Protein 6JZY (pdb70)

Secondary structure (DSSP, 8-state):
-EEEEE--S-HHHHHHHHHSSS-TTTTS--HHHHHTPPPEEEEEEEEE-TT--EEEEEEEE----HHHHHTT-HHHHHHHHHHHHHHHHHTT-SEEEETTHHHHHHHHTTGGGG-EETTEE--GGGEE--HHHHHHHHHHHHHHHHHHTT--GGG-EEEEETTTSHHHHHHHHHIIIII--SEEEEE-S-HHHHHHHHHHHT--EE--HHHHGGG-SEEEE----SS-B---GGGS-SSEEEEE--SS-SB-S----TTEEEEETTEEEESS--B-SHHHHTT-SSTTTEEEHHHHHHHHHHHHT--S-SS-SSS---HHHHHHHHHHHHHTTEEE------/---STHHHHHHHHHHHHHHHHHHHHHHHHHHHHHH-GGGHHHHHHHHHHHHHHHHHHHHHHHHTT----HHHHHHHHHHHHHHHHHHHTTT-HHHHHIIIIIIIHHHHHHHHHHHGGGS-HHHHHHHHHHHHHHHHHHHHHHHHHHHTHHHHHHHHHHHHHHHHHHHHHHHHHTHHHHHHTT--HHHHHHHHHHHHHHHHHHHT--HHHHHHHHTTT-

Nearest PDB structures (foldseek):
  6jzu-assembly1_A  TM=1.001E+00  e=1.293E-71  Synechococcus elongatus PCC 7942 = FACHB-805
  6jzz-assembly1_A  TM=9.990E-01  e=3.673E-70  Synechococcus elongatus PCC 7942 = FACHB-805
  6jzq-assembly1_A  TM=9.504E-01  e=6.374E-61  Synechococcus elongatus PCC 7942 = FACHB-805
  6jzq-assembly4_D  TM=9.577E-01  e=8.838E-60  Synechococcus elongatus PCC 7942 = FACHB-805
  8j1c-assembly2_D  TM=7.111E-01  e=6.671E-04  Pseudomonas veronii

Structure (mmCIF, N/CA/C/O backbone):
data_6JZY
#
_entry.id   6JZY
#
_cell.length_a   65.609
_cell.length_b   71.248
_cell.length_c   135.677
_cell.angle_alpha   90.00
_cell.angle_beta   90.00
_cell.angle_gamma   90.00
#
_symmetry.space_group_name_H-M   'P 21 21 21'
#
loop_
_entity.id
_entity.type
_entity.pdbx_description
1 polymer 'Long-chain acyl-[acyl-carrier-protein] reductase'
2 polymer 'Aldehyde decarbonylase'
3 non-polymer 'NADPH DIHYDRO-NICOTINAMIDE-ADENINE-DINUCLEOTIDE PHOSPHATE'
4 non-polymer octadecanal
5 non-polymer HEXADECAN-1-OL
6 non-polymer 'FE (II) ION'
7 water water
#
loop_
_atom_site.group_PDB
_atom_site.id
_atom_site.type_symbol
_atom_site.label_atom_id
_atom_site.label_alt_id
_atom_site.label_comp_id
_atom_site.label_asym_id
_atom_site.label_entity_id
_atom_site.label_seq_id
_atom_site.pdbx_PDB_ins_code
_atom_site.Cartn_x
_atom_site.Cartn_y
_atom_site.Cartn_z
_atom_site.occupancy
_atom_site.B_iso_or_equiv
_atom_site.auth_seq_id
_atom_site.auth_comp_id
_atom_site.auth_asym_id
_atom_site.auth_atom_id
_atom_site.pdbx_PDB_model_num
ATOM 1 N N . MET A 1 1 ? -16.126 -1.719 -26.238 1.00 45.19 1 MET A N 1
ATOM 2 C CA . MET A 1 1 ? -15.235 -2.867 -26.101 1.00 46.34 1 MET A CA 1
ATOM 3 C C . MET A 1 1 ? -14.410 -2.744 -24.829 1.00 40.64 1 MET A C 1
ATOM 4 O O . MET A 1 1 ? -13.730 -1.742 -24.642 1.00 39.67 1 MET A O 1
ATOM 9 N N . PHE A 1 2 ? -14.479 -3.735 -23.934 1.00 36.83 2 PHE A N 1
ATOM 10 C CA . PHE A 1 2 ? -13.565 -3.741 -22.797 1.00 40.26 2 PHE A CA 1
ATOM 11 C C . PHE A 1 2 ? -12.391 -4.678 -23.056 1.00 35.03 2 PHE A C 1
ATOM 12 O O . PHE A 1 2 ? -12.412 -5.507 -23.959 1.00 35.59 2 PHE A O 1
ATOM 20 N N . GLY A 1 3 ? -11.354 -4.524 -22.246 1.00 38.52 3 GLY A N 1
ATOM 21 C CA . GLY A 1 3 ? -10.186 -5.369 -22.347 1.00 35.51 3 GLY A CA 1
ATOM 22 C C . GLY A 1 3 ? -9.767 -5.873 -20.974 1.00 37.47 3 GLY A C 1
ATOM 23 O O . GLY A 1 3 ? -10.030 -5.240 -19.954 1.00 36.52 3 GLY A O 1
ATOM 24 N N . LEU A 1 4 ? -9.139 -7.044 -20.975 1.00 34.89 4 LEU A N 1
ATOM 25 C CA . LEU A 1 4 ? -8.611 -7.663 -19.762 1.00 33.63 4 LEU A CA 1
ATOM 26 C C . LEU A 1 4 ? -7.145 -7.953 -20.034 1.00 32.93 4 LEU A C 1
ATOM 27 O O . LEU A 1 4 ? -6.823 -8.853 -20.812 1.00 34.48 4 LEU A O 1
ATOM 32 N N . ILE A 1 5 ? -6.259 -7.165 -19.441 1.00 34.43 5 ILE A N 1
ATOM 33 C CA . ILE A 1 5 ? -4.828 -7.378 -19.594 1.00 34.66 5 ILE A CA 1
ATOM 34 C C . ILE A 1 5 ? -4.384 -8.230 -18.424 1.00 35.18 5 ILE A C 1
ATOM 35 O O . ILE A 1 5 ? -4.440 -7.801 -17.265 1.00 33.88 5 ILE A O 1
ATOM 40 N N . GLY A 1 6 ? -3.970 -9.452 -18.715 1.00 35.57 6 GLY A N 1
ATOM 41 C CA . GLY A 1 6 ? -3.513 -10.289 -17.635 1.00 33.16 6 GLY A CA 1
ATOM 42 C C . GLY A 1 6 ? -2.133 -10.861 -17.821 1.00 37.35 6 GLY A C 1
ATOM 43 O O . GLY A 1 6 ? -1.392 -10.490 -18.750 1.00 34.33 6 GLY A O 1
ATOM 44 N N . HIS A 1 7 ? -1.804 -11.784 -16.926 1.00 33.38 7 HIS A N 1
ATOM 45 C CA . HIS A 1 7 ? -0.562 -12.535 -16.930 1.00 38.41 7 HIS A CA 1
ATOM 46 C C . HIS A 1 7 ? -0.779 -13.808 -16.123 1.00 38.21 7 HIS A C 1
ATOM 47 O O . HIS A 1 7 ? -1.755 -13.937 -15.378 1.00 37.47 7 HIS A O 1
ATOM 54 N N . LEU A 1 8 ? 0.127 -14.725 -16.277 1.00 36.66 8 LEU A N 1
ATOM 55 C CA . LEU A 1 8 ? 0.092 -15.963 -15.583 1.00 39.07 8 LEU A CA 1
ATOM 56 C C . LEU A 1 8 ? 0.940 -15.953 -14.353 1.00 38.19 8 LEU A C 1
ATOM 57 O O . LEU A 1 8 ? 1.731 -15.113 -14.192 1.00 38.34 8 LEU A O 1
ATOM 62 N N . THR A 1 9 ? 0.668 -16.859 -13.451 1.00 36.95 9 THR A N 1
ATOM 63 C CA . THR A 1 9 ? 1.399 -16.992 -12.215 1.00 42.85 9 THR A CA 1
ATOM 64 C C . THR A 1 9 ? 2.796 -17.493 -12.203 1.00 40.24 9 THR A C 1
ATOM 65 O O . THR A 1 9 ? 3.475 -17.192 -11.309 1.00 42.27 9 THR A O 1
ATOM 69 N N . SER A 1 10 ? 3.178 -18.344 -13.122 1.00 40.24 10 SER A N 1
ATOM 70 C CA . SER A 1 10 ? 4.520 -18.862 -13.161 1.00 45.18 10 SER A CA 1
ATOM 71 C C . SER A 1 10 ? 4.823 -19.411 -14.498 1.00 42.55 10 SER A C 1
ATOM 72 O O . SER A 1 10 ? 3.959 -19.620 -15.264 1.00 42.52 10 SER A O 1
ATOM 75 N N . LEU A 1 11 ? 6.069 -19.710 -14.727 1.00 40.63 11 LEU A N 1
ATOM 76 C CA . LEU A 1 11 ? 6.475 -20.313 -15.942 1.00 43.84 11 LEU A CA 1
ATOM 77 C C . LEU A 1 11 ? 5.793 -21.624 -16.118 1.00 48.14 11 LEU A C 1
ATOM 78 O O . LEU A 1 11 ? 5.401 -21.953 -17.181 1.00 47.77 11 LEU A O 1
ATOM 83 N N . GLU A 1 12 ? 5.656 -22.374 -15.058 1.00 47.69 12 GLU A N 1
ATOM 84 C CA . GLU A 1 12 ? 4.996 -23.673 -15.149 1.00 53.49 12 GLU A CA 1
ATOM 85 C C . GLU A 1 12 ? 3.557 -23.525 -15.631 1.00 47.80 12 GLU A C 1
ATOM 86 O O . GLU A 1 12 ? 3.113 -24.261 -16.521 1.00 53.70 12 GLU A O 1
ATOM 92 N N . GLN A 1 13 ? 2.811 -22.565 -15.069 1.00 43.57 13 GLN A N 1
ATOM 93 C CA . GLN A 1 13 ? 1.462 -22.326 -15.571 1.00 46.67 13 GLN A CA 1
ATOM 94 C C . GLN A 1 13 ? 1.501 -21.865 -17.022 1.00 50.43 13 GLN A C 1
ATOM 95 O O . GLN A 1 13 ? 0.673 -22.291 -17.838 1.00 49.02 13 GLN A O 1
ATOM 101 N N . ALA A 1 14 ? 2.464 -20.998 -17.364 1.00 47.93 14 ALA A N 1
ATOM 102 C CA . ALA A 1 14 ? 2.588 -20.536 -18.745 1.00 48.93 14 ALA A CA 1
ATOM 103 C C . ALA A 1 14 ? 2.760 -21.708 -19.701 1.00 54.82 14 ALA A C 1
ATOM 104 O O . ALA A 1 14 ? 2.181 -21.716 -20.784 1.00 56.80 14 ALA A O 1
ATOM 106 N N . ARG A 1 15 ? 3.525 -22.725 -19.303 1.00 60.16 15 ARG A N 1
ATOM 107 C CA . ARG A 1 15 ? 3.668 -23.912 -20.138 1.00 57.65 15 ARG A CA 1
ATOM 108 C C . ARG A 1 15 ? 2.353 -24.666 -20.271 1.00 64.51 15 ARG A C 1
ATOM 109 O O . ARG A 1 15 ? 1.952 -25.028 -21.381 1.00 74.51 15 ARG A O 1
ATOM 117 N N . ASP A 1 16 ? 1.676 -24.932 -19.153 1.00 63.61 16 ASP A N 1
ATOM 118 C CA . ASP A 1 16 ? 0.428 -25.690 -19.209 1.00 66.47 16 ASP A CA 1
ATOM 119 C C . ASP A 1 16 ? -0.608 -24.976 -20.064 1.00 66.04 16 ASP A C 1
ATOM 120 O O . ASP A 1 16 ? -1.191 -25.563 -20.981 1.00 74.43 16 ASP A O 1
ATOM 125 N N . VAL A 1 17 ? -0.853 -23.701 -19.764 1.00 64.49 17 VAL A N 1
ATOM 126 C CA . VAL A 1 17 ? -1.861 -22.944 -20.492 1.00 67.05 17 VAL A CA 1
ATOM 127 C C . VAL A 1 17 ? -1.480 -22.863 -21.958 1.00 73.76 17 VAL A C 1
ATOM 128 O O . VAL A 1 17 ? -2.320 -23.019 -22.850 1.00 79.57 17 VAL A O 1
ATOM 132 N N . SER A 1 18 ? -0.200 -22.641 -22.226 1.00 72.75 18 SER A N 1
ATOM 133 C CA . SER A 1 18 ? 0.298 -22.701 -23.588 1.00 73.34 18 SER A CA 1
ATOM 134 C C . SER A 1 18 ? 0.285 -24.126 -24.141 1.00 86.75 18 SER A C 1
ATOM 135 O O . SER A 1 18 ? 0.155 -24.307 -25.356 1.00 89.77 18 SER A O 1
ATOM 138 N N . ARG A 1 19 ? 0.417 -25.147 -23.283 1.00 82.93 19 ARG A N 1
ATOM 139 C CA . ARG A 1 19 ? 0.319 -26.527 -23.761 1.00 83.65 19 ARG A CA 1
ATOM 140 C C . ARG A 1 19 ? -1.107 -26.844 -24.197 1.00 87.76 19 ARG A C 1
ATOM 141 O O . ARG A 1 19 ? -1.327 -27.494 -25.226 1.00 86.69 19 ARG A O 1
ATOM 145 N N . ARG A 1 20 ? -2.090 -26.395 -23.420 1.00 87.76 20 ARG A N 1
ATOM 146 C CA . ARG A 1 20 ? -3.450 -26.276 -23.918 1.00 90.81 20 ARG A CA 1
ATOM 147 C C . ARG A 1 20 ? -3.503 -25.223 -25.020 1.00 94.66 20 ARG A C 1
ATOM 148 O O . ARG A 1 20 ? -2.534 -24.509 -25.284 1.00 95.71 20 ARG A O 1
ATOM 156 N N . MET A 1 21 ? -4.673 -25.109 -25.642 1.00 99.38 21 MET A N 1
ATOM 157 C CA . MET A 1 21 ? -4.890 -24.169 -26.742 1.00 101.68 21 MET A CA 1
ATOM 158 C C . MET A 1 21 ? -3.806 -24.302 -27.816 1.00 100.33 21 MET A C 1
ATOM 159 O O . MET A 1 21 ? -3.369 -23.318 -28.412 1.00 101.98 21 MET A O 1
ATOM 164 N N . GLY A 1 22 ? -3.367 -25.535 -28.060 1.00 102.29 22 GLY A N 1
ATOM 165 C CA . GLY A 1 22 ? -2.342 -25.770 -29.071 1.00 105.85 22 GLY A CA 1
ATOM 166 C C . GLY A 1 22 ? -0.988 -25.249 -28.619 1.00 104.01 22 GLY A C 1
ATOM 167 O O . GLY A 1 22 ? -0.435 -25.704 -27.612 1.00 103.99 22 GLY A O 1
ATOM 168 N N . TYR A 1 23 ? -0.433 -24.311 -29.394 1.00 106.81 23 TYR A N 1
ATOM 169 C CA . TYR A 1 23 ? 0.739 -23.506 -29.013 1.00 104.16 23 TYR A CA 1
ATOM 170 C C . TYR A 1 23 ? 1.913 -24.360 -28.519 1.00 106.03 23 TYR A C 1
ATOM 171 O O . TYR A 1 23 ? 2.476 -24.111 -27.453 1.00 103.95 23 TYR A O 1
ATOM 180 N N . ASP A 1 24 ? 2.304 -25.369 -29.303 1.00 111.14 24 ASP A N 1
ATOM 181 C CA . ASP A 1 24 ? 3.376 -26.256 -28.847 1.00 109.55 24 ASP A CA 1
ATOM 182 C C . ASP A 1 24 ? 4.713 -25.541 -28.713 1.00 111.16 24 ASP A C 1
ATOM 183 O O . ASP A 1 24 ? 5.535 -25.927 -27.872 1.00 107.51 24 ASP A O 1
ATOM 188 N N . GLU A 1 25 ? 4.953 -24.510 -29.528 1.00 113.12 25 GLU A N 1
ATOM 189 C CA . GLU A 1 25 ? 6.241 -23.835 -29.473 1.00 111.52 25 GLU A CA 1
ATOM 190 C C . GLU A 1 25 ? 6.294 -22.881 -28.277 1.00 106.32 25 GLU A C 1
ATOM 191 O O . GLU A 1 25 ? 7.346 -22.751 -27.637 1.00 105.86 25 GLU A O 1
ATOM 197 N N . TYR A 1 26 ? 5.160 -22.247 -27.918 1.00 103.08 26 TYR A N 1
ATOM 198 C CA . TYR A 1 26 ? 5.116 -21.348 -26.768 1.00 99.80 26 TYR A CA 1
ATOM 199 C C . TYR A 1 26 ? 5.214 -22.074 -25.425 1.00 97.79 26 TYR A C 1
ATOM 200 O O . TYR A 1 26 ? 5.337 -21.402 -24.399 1.00 89.38 26 TYR A O 1
ATOM 209 N N . ALA A 1 27 ? 5.171 -23.413 -25.394 1.00 97.94 27 ALA A N 1
ATOM 210 C CA . ALA A 1 27 ? 5.018 -24.158 -24.146 1.00 95.39 27 ALA A CA 1
ATOM 211 C C . ALA A 1 27 ? 6.207 -25.047 -23.811 1.00 94.64 27 ALA A C 1
ATOM 212 O O . ALA A 1 27 ? 6.108 -25.870 -22.899 1.00 90.46 27 ALA A O 1
ATOM 214 N N . ASP A 1 28 ? 7.321 -24.915 -24.526 1.00 99.47 28 ASP A N 1
ATOM 215 C CA . ASP A 1 28 ? 8.545 -25.608 -24.149 1.00 98.45 28 ASP A CA 1
ATOM 216 C C . ASP A 1 28 ? 9.676 -24.630 -23.870 1.00 94.38 28 ASP A C 1
ATOM 217 O O . ASP A 1 28 ? 10.791 -25.063 -23.558 1.00 91.58 28 ASP A O 1
ATOM 222 N N . GLN A 1 29 ? 9.401 -23.331 -23.949 1.00 90.07 29 GLN A N 1
ATOM 223 C CA . GLN A 1 29 ? 10.402 -22.282 -23.881 1.00 77.21 29 GLN A CA 1
ATOM 224 C C . GLN A 1 29 ? 10.507 -21.728 -22.468 1.00 73.66 29 GLN A C 1
ATOM 225 O O . GLN A 1 29 ? 9.544 -21.744 -21.698 1.00 66.30 29 GLN A O 1
ATOM 231 N N . GLY A 1 30 ? 11.688 -21.224 -22.143 1.00 67.69 30 GLY A N 1
ATOM 232 C CA . GLY A 1 30 ? 11.988 -20.737 -20.819 1.00 53.08 30 GLY A CA 1
ATOM 233 C C . GLY A 1 30 ? 11.681 -19.266 -20.644 1.00 53.53 30 GLY A C 1
ATOM 234 O O . GLY A 1 30 ? 10.903 -18.665 -21.389 1.00 50.32 30 GLY A O 1
ATOM 235 N N . LEU A 1 31 ? 12.323 -18.677 -19.635 1.00 56.68 31 LEU A N 1
ATOM 236 C CA . LEU A 1 31 ? 12.039 -17.291 -19.286 1.00 50.75 31 LEU A CA 1
ATOM 237 C C . LEU A 1 31 ? 12.406 -16.341 -20.419 1.00 50.64 31 LEU A C 1
ATOM 238 O O . LEU A 1 31 ? 11.717 -15.342 -20.656 1.00 45.37 31 LEU A O 1
ATOM 243 N N . GLU A 1 32 ? 13.490 -16.631 -21.132 1.00 53.74 32 GLU A N 1
ATOM 244 C CA . GLU A 1 32 ? 13.951 -15.681 -22.136 1.00 54.27 32 GLU A CA 1
ATOM 245 C C . GLU A 1 32 ? 12.979 -15.570 -23.312 1.00 49.88 32 GLU A C 1
ATOM 246 O O . GLU A 1 32 ? 12.814 -14.479 -23.867 1.00 51.23 32 GLU A O 1
ATOM 252 N N . PHE A 1 33 ? 12.282 -16.649 -23.670 1.00 44.46 33 PHE A N 1
ATOM 253 C CA . PHE A 1 33 ? 11.295 -16.535 -24.738 1.00 52.73 33 PHE A CA 1
ATOM 254 C C . PHE A 1 33 ? 10.145 -15.619 -24.337 1.00 51.85 33 PHE A C 1
ATOM 255 O O . PHE A 1 33 ? 9.715 -14.766 -25.124 1.00 42.40 33 PHE A O 1
ATOM 263 N N . TRP A 1 34 ? 9.608 -15.804 -23.128 1.00 42.62 34 TRP A N 1
ATOM 264 C CA . TRP A 1 34 ? 8.542 -14.922 -22.667 1.00 41.12 34 TRP A CA 1
ATOM 265 C C . TRP A 1 34 ? 9.036 -13.498 -22.508 1.00 39.75 34 TRP A C 1
ATOM 266 O O . TRP A 1 34 ? 8.259 -12.559 -22.686 1.00 45.13 34 TRP A O 1
ATOM 277 N N . SER A 1 35 ? 10.324 -13.308 -22.206 1.00 43.16 35 SER A N 1
ATOM 278 C CA . SER A 1 35 ? 10.839 -11.952 -22.046 1.00 39.35 35 SER A CA 1
ATOM 279 C C . SER A 1 35 ? 10.849 -11.176 -23.360 1.00 38.68 35 SER A C 1
ATOM 280 O O . SER A 1 35 ? 10.849 -9.941 -23.346 1.00 44.39 35 SER A O 1
ATOM 283 N N . SER A 1 36 ? 10.855 -11.857 -24.500 1.00 38.85 36 SER A N 1
ATOM 284 C CA . SER A 1 36 ? 10.759 -11.157 -25.776 1.00 45.98 36 SER A CA 1
ATOM 285 C C . SER A 1 36 ? 9.441 -11.426 -26.502 1.00 40.74 36 SER A C 1
ATOM 286 O O . SER A 1 36 ? 9.286 -11.025 -27.661 1.00 45.16 36 SER A O 1
ATOM 289 N N . ALA A 1 37 ? 8.473 -12.058 -25.844 1.00 40.34 37 ALA A N 1
ATOM 290 C CA . ALA A 1 37 ? 7.229 -12.376 -26.527 1.00 43.04 37 ALA A CA 1
ATOM 291 C C . ALA A 1 37 ? 6.326 -11.146 -26.637 1.00 35.40 37 ALA A C 1
ATOM 292 O O . ALA A 1 37 ? 6.287 -10.309 -25.731 1.00 40.80 37 ALA A O 1
ATOM 294 N N . PRO A 1 38 ? 5.590 -11.020 -27.737 1.00 38.51 38 PRO A N 1
ATOM 295 C CA . PRO A 1 38 ? 4.689 -9.881 -27.915 1.00 38.61 38 PRO A CA 1
ATOM 296 C C . PRO A 1 38 ? 3.352 -10.130 -27.238 1.00 39.92 38 PRO A C 1
ATOM 297 O O . PRO A 1 38 ? 2.951 -11.286 -27.035 1.00 35.69 38 PRO A O 1
ATOM 301 N N . PRO A 1 39 ? 2.616 -9.072 -26.905 1.00 40.05 39 PRO A N 1
ATOM 302 C CA . PRO A 1 39 ? 1.254 -9.252 -26.388 1.00 40.48 39 PRO A CA 1
ATOM 303 C C . PRO A 1 39 ? 0.348 -9.869 -27.441 1.00 45.23 39 PRO A C 1
ATOM 304 O O . PRO A 1 39 ? 0.542 -9.678 -28.641 1.00 40.31 39 PRO A O 1
ATOM 308 N N . GLN A 1 40 ? -0.680 -10.582 -26.990 1.00 40.03 40 GLN A N 1
ATOM 309 C CA . GLN A 1 40 ? -1.594 -11.210 -27.938 1.00 47.56 40 GLN A CA 1
ATOM 310 C C . GLN A 1 40 ? -3.015 -11.147 -27.406 1.00 44.56 40 GLN A C 1
ATOM 311 O O . GLN A 1 40 ? -3.235 -11.386 -26.217 1.00 44.20 40 GLN A O 1
ATOM 317 N N . ILE A 1 41 ? -3.969 -10.860 -28.287 1.00 40.77 41 ILE A N 1
ATOM 318 C CA . ILE A 1 41 ? -5.376 -11.111 -27.996 1.00 47.32 41 ILE A CA 1
ATOM 319 C C . ILE A 1 41 ? -5.618 -12.607 -28.154 1.00 49.98 41 ILE A C 1
ATOM 320 O O . ILE A 1 41 ? -5.510 -13.150 -29.256 1.00 45.38 41 ILE A O 1
ATOM 325 N N . VAL A 1 42 ? -5.926 -13.285 -27.051 1.00 44.03 42 VAL A N 1
ATOM 326 C CA . VAL A 1 42 ? -6.087 -14.729 -27.088 1.00 46.29 42 VAL A CA 1
ATOM 327 C C . VAL A 1 42 ? -7.505 -15.150 -26.754 1.00 54.58 42 VAL A C 1
ATOM 328 O O . VAL A 1 42 ? -7.772 -16.350 -26.648 1.00 58.07 42 VAL A O 1
ATOM 332 N N . ASP A 1 43 ? -8.429 -14.201 -26.578 1.00 49.85 43 ASP A N 1
ATOM 333 C CA . ASP A 1 43 ? -9.796 -14.611 -26.286 1.00 49.35 43 ASP A CA 1
ATOM 334 C C . ASP A 1 43 ? -10.739 -13.444 -26.507 1.00 49.00 43 ASP A C 1
ATOM 335 O O . ASP A 1 43 ? -10.431 -12.318 -26.121 1.00 45.66 43 ASP A O 1
ATOM 340 N N . GLU A 1 44 ? -11.885 -13.730 -27.125 1.00 48.87 44 GLU A N 1
ATOM 341 C CA . GLU A 1 44 ? -12.954 -12.760 -27.319 1.00 43.58 44 GLU A CA 1
ATOM 342 C C . GLU A 1 44 ? -14.103 -13.118 -26.389 1.00 47.32 44 GLU A C 1
ATOM 343 O O . GLU A 1 44 ? -14.454 -14.296 -26.259 1.00 49.24 44 GLU A O 1
ATOM 349 N N . ILE A 1 45 ? -14.687 -12.107 -25.747 1.00 42.24 45 ILE A N 1
ATOM 350 C CA . ILE A 1 45 ? -15.565 -12.309 -24.601 1.00 44.45 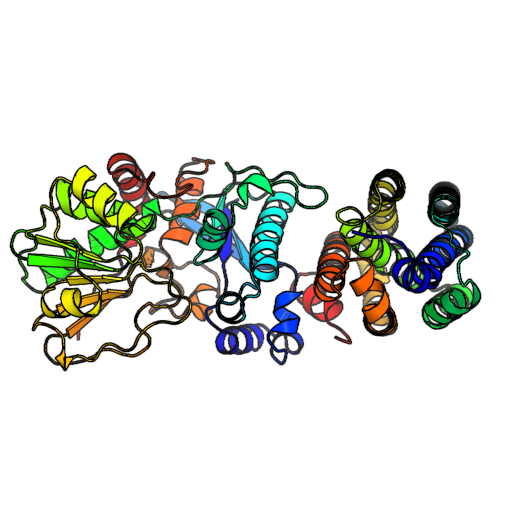45 ILE A CA 1
ATOM 351 C C . ILE A 1 45 ? -16.885 -11.598 -24.845 1.00 45.92 45 ILE A C 1
ATOM 352 O O . ILE A 1 45 ? -16.905 -10.450 -25.302 1.00 44.36 45 ILE A O 1
ATOM 357 N N . THR A 1 46 ? -17.984 -12.270 -24.504 1.00 42.37 46 THR A N 1
ATOM 358 C CA . THR A 1 46 ? -19.300 -11.649 -24.469 1.00 43.98 46 THR A CA 1
ATOM 359 C C . THR A 1 46 ? -19.895 -11.868 -23.086 1.00 43.01 46 THR A C 1
ATOM 360 O O . THR A 1 46 ? -19.819 -12.976 -22.545 1.00 49.10 46 THR A O 1
ATOM 364 N N . VAL A 1 47 ? -20.454 -10.805 -22.501 1.00 42.05 47 VAL A N 1
ATOM 365 C CA . VAL A 1 47 ? -21.044 -10.848 -21.165 1.00 45.74 47 VAL A CA 1
ATOM 366 C C . VAL A 1 47 ? -22.422 -10.210 -21.232 1.00 39.24 47 VAL A C 1
ATOM 367 O O . VAL A 1 47 ? -22.591 -9.141 -21.826 1.00 42.59 47 VAL A O 1
ATOM 371 N N . THR A 1 48 ? -23.404 -10.854 -20.615 1.00 41.47 48 THR A N 1
ATOM 372 C CA . THR A 1 48 ? -24.749 -10.305 -20.501 1.00 39.65 48 THR A CA 1
ATOM 373 C C . THR A 1 48 ? -25.001 -9.892 -19.050 1.00 40.80 48 THR A C 1
ATOM 374 O O . THR A 1 48 ? -24.876 -10.716 -18.139 1.00 47.03 48 THR A O 1
ATOM 378 N N . SER A 1 49 ? -25.328 -8.618 -18.837 1.00 39.08 49 SER A N 1
ATOM 379 C CA . SER A 1 49 ? -25.722 -8.129 -17.519 1.00 37.87 49 SER A CA 1
ATOM 380 C C . SER A 1 49 ? -27.062 -8.706 -17.079 1.00 45.02 49 SER A C 1
ATOM 381 O O . SER A 1 49 ? -27.902 -9.125 -17.891 1.00 42.40 49 SER A O 1
ATOM 384 N N . ALA A 1 50 ? -27.259 -8.697 -15.749 1.00 49.27 50 ALA A N 1
ATOM 385 C CA . ALA A 1 50 ? -28.582 -8.932 -15.185 1.00 45.80 50 ALA A CA 1
ATOM 386 C C . ALA A 1 50 ? -29.600 -7.946 -15.744 1.00 48.66 50 ALA A C 1
ATOM 387 O O . ALA A 1 50 ? -30.780 -8.285 -15.858 1.00 50.64 50 ALA A O 1
ATOM 389 N N . THR A 1 51 ? -29.164 -6.726 -16.085 1.00 46.78 51 THR A N 1
ATOM 390 C CA . THR A 1 51 ? -30.028 -5.772 -16.773 1.00 47.87 51 THR A CA 1
ATOM 391 C C . THR A 1 51 ? -30.349 -6.203 -18.199 1.00 48.42 51 THR A C 1
ATOM 392 O O . THR A 1 51 ? -31.287 -5.665 -18.789 1.00 50.60 51 THR A O 1
ATOM 396 N N . GLY A 1 52 ? -29.596 -7.148 -18.762 1.00 49.61 52 GLY A N 1
ATOM 397 C CA . GLY A 1 52 ? -29.773 -7.594 -20.131 1.00 42.68 52 GLY A CA 1
ATOM 398 C C . GLY A 1 52 ? -28.875 -6.906 -21.142 1.00 43.05 52 GLY A C 1
ATOM 399 O O . GLY A 1 52 ? -28.881 -7.297 -22.314 1.00 45.85 52 GLY A O 1
ATOM 400 N N . LYS A 1 53 ? -28.108 -5.898 -20.730 1.00 46.05 53 LYS A N 1
ATOM 401 C CA . LYS A 1 53 ? -27.131 -5.295 -21.627 1.00 47.28 53 LYS A CA 1
ATOM 402 C C . LYS A 1 53 ? -26.033 -6.300 -21.963 1.00 50.52 53 LYS A C 1
ATOM 403 O O . LYS A 1 53 ? -25.515 -6.998 -21.086 1.00 48.45 53 LYS A O 1
ATOM 409 N N . VAL A 1 54 ? -25.721 -6.403 -23.253 1.00 51.25 54 VAL A N 1
ATOM 410 C CA . VAL A 1 54 ? -24.680 -7.284 -23.776 1.00 49.66 54 VAL A CA 1
ATOM 411 C C . VAL A 1 54 ? -23.450 -6.443 -24.092 1.00 52.84 54 VAL A C 1
ATOM 412 O O . VAL A 1 54 ? -23.538 -5.485 -24.871 1.00 47.81 54 VAL A O 1
ATOM 416 N N . ILE A 1 55 ? -22.297 -6.800 -23.501 1.00 48.97 55 ILE A N 1
ATOM 417 C CA . ILE A 1 55 ? -21.028 -6.141 -23.814 1.00 42.55 55 ILE A CA 1
ATOM 418 C C . ILE A 1 55 ? -20.049 -7.164 -24.377 1.00 41.89 55 ILE A C 1
ATOM 419 O O . ILE A 1 55 ? -20.260 -8.375 -24.304 1.00 41.84 55 ILE A O 1
ATOM 424 N N . HIS A 1 56 ? -18.962 -6.653 -24.952 1.00 38.97 56 HIS A N 1
ATOM 425 C CA . HIS A 1 56 ? -17.970 -7.471 -25.625 1.00 39.68 56 HIS A CA 1
ATOM 426 C C . HIS A 1 56 ? -16.584 -7.048 -25.177 1.00 39.24 56 HIS A C 1
ATOM 427 O O . HIS A 1 56 ? -16.348 -5.881 -24.877 1.00 40.61 56 HIS A O 1
ATOM 434 N N . GLY A 1 57 ? -15.661 -8.002 -25.147 1.00 40.91 57 GLY A N 1
ATOM 435 C CA . GLY A 1 57 ? -14.350 -7.692 -24.601 1.00 39.20 57 GLY A CA 1
ATOM 436 C C . GLY A 1 57 ? -13.324 -8.650 -25.153 1.00 42.96 57 GLY A C 1
ATOM 437 O O . GLY A 1 57 ? -13.654 -9.602 -25.861 1.00 41.05 57 GLY A O 1
ATOM 438 N N . ARG A 1 58 ? -12.065 -8.394 -24.792 1.00 42.89 58 ARG A N 1
ATOM 439 C CA . ARG A 1 58 ? -10.922 -9.141 -25.308 1.00 37.26 58 ARG A CA 1
ATOM 440 C C . ARG A 1 58 ? -9.922 -9.380 -24.187 1.00 39.96 58 ARG A C 1
ATOM 441 O O . ARG A 1 58 ? -9.604 -8.451 -23.436 1.00 36.36 58 ARG A O 1
ATOM 449 N N . TYR A 1 59 ? -9.412 -10.608 -24.077 1.00 35.94 59 TYR A N 1
ATOM 450 C CA . TYR A 1 59 ? -8.347 -10.889 -23.122 1.00 38.53 59 TYR A CA 1
ATOM 451 C C . TYR A 1 59 ? -7.003 -10.746 -23.826 1.00 37.43 59 TYR A C 1
ATOM 452 O O . TYR A 1 59 ? -6.781 -11.373 -24.862 1.00 38.30 59 TYR A O 1
ATOM 461 N N . ILE A 1 60 ? -6.095 -9.973 -23.227 1.00 37.62 60 ILE A N 1
ATOM 462 C CA . ILE A 1 60 ? -4.759 -9.729 -23.762 1.00 36.07 60 ILE A CA 1
ATOM 463 C C . ILE A 1 60 ? -3.737 -10.362 -22.829 1.00 36.99 60 ILE A C 1
ATOM 464 O O . ILE A 1 60 ? -3.658 -10.001 -21.646 1.00 36.09 60 ILE A O 1
ATOM 469 N N . GLU A 1 61 ? -2.951 -11.295 -23.359 1.00 37.16 61 GLU A N 1
ATOM 470 C CA . GLU A 1 61 ? -1.855 -11.896 -22.601 1.00 35.73 61 GLU A CA 1
ATOM 471 C C . GLU A 1 61 ? -0.647 -10.970 -22.714 1.00 36.39 61 GLU A C 1
ATOM 472 O O . GLU A 1 61 ? -0.133 -10.739 -23.814 1.00 39.25 61 GLU A O 1
ATOM 478 N N . SER A 1 62 ? -0.252 -10.375 -21.596 1.00 39.30 62 SER A N 1
ATOM 479 C CA . SER A 1 62 ? 0.902 -9.493 -21.540 1.00 35.32 62 SER A CA 1
ATOM 480 C C . SER A 1 62 ? 2.230 -10.237 -21.572 1.00 35.64 62 SER A C 1
ATOM 481 O O . SER A 1 62 ? 3.250 -9.630 -21.910 1.00 39.80 62 SER A O 1
ATOM 484 N N . CYS A 1 63 ? 2.246 -11.513 -21.187 1.00 36.06 63 CYS A N 1
ATOM 485 C CA . CYS A 1 63 ? 3.448 -12.342 -21.107 1.00 37.94 63 CYS A CA 1
ATOM 486 C C . CYS A 1 63 ? 4.377 -11.929 -19.977 1.00 36.65 63 CYS A C 1
ATOM 487 O O . CYS A 1 63 ? 5.537 -12.346 -19.947 1.00 39.55 63 CYS A O 1
ATOM 490 N N . PHE A 1 64 ? 3.908 -11.107 -19.046 1.00 35.28 64 PHE A N 1
ATOM 491 C CA . PHE A 1 64 ? 4.664 -10.902 -17.825 1.00 39.45 64 PHE A CA 1
ATOM 492 C C . PHE A 1 64 ? 4.621 -12.164 -16.977 1.00 38.96 64 PHE A C 1
ATOM 493 O O . PHE A 1 64 ? 3.597 -12.849 -16.911 1.00 37.23 64 PHE A O 1
ATOM 501 N N . LEU A 1 65 ? 5.743 -12.484 -16.337 1.00 36.23 65 LEU A N 1
ATOM 502 C CA . LEU A 1 65 ? 5.790 -13.605 -15.403 1.00 35.06 65 LEU A CA 1
ATOM 503 C C . LEU A 1 65 ? 6.417 -13.104 -14.102 1.00 37.66 65 LEU A C 1
ATOM 504 O O . LEU A 1 65 ? 7.404 -12.354 -14.149 1.00 38.05 65 LEU A O 1
ATOM 509 N N . PRO A 1 66 ? 5.846 -13.444 -12.945 1.00 38.06 66 PRO A N 1
ATOM 510 C CA . PRO A 1 66 ? 6.441 -12.980 -11.676 1.00 35.81 66 PRO A CA 1
ATOM 511 C C . PRO A 1 66 ? 7.937 -13.244 -11.564 1.00 41.37 66 PRO A C 1
ATOM 512 O O . PRO A 1 66 ? 8.643 -12.450 -10.927 1.00 43.00 66 PRO A O 1
ATOM 516 N N . GLU A 1 67 ? 8.431 -14.339 -12.145 1.00 38.54 67 GLU A N 1
ATOM 517 C CA . GLU A 1 67 ? 9.864 -14.644 -12.133 1.00 52.32 67 GLU A CA 1
ATOM 518 C C . GLU A 1 67 ? 10.723 -13.529 -12.732 1.00 50.61 67 GLU A C 1
ATOM 519 O O . GLU A 1 67 ? 11.908 -13.431 -12.393 1.00 41.33 67 GLU A O 1
ATOM 525 N N . MET A 1 68 ? 10.179 -12.730 -13.661 1.00 39.55 68 MET A N 1
ATOM 526 C CA . MET A 1 68 ? 10.914 -11.563 -14.142 1.00 40.69 68 MET A CA 1
ATOM 527 C C . MET A 1 68 ? 11.335 -10.633 -12.997 1.00 47.68 68 MET A C 1
ATOM 528 O O . MET A 1 68 ? 12.462 -10.122 -12.990 1.00 44.38 68 MET A O 1
ATOM 533 N N . LEU A 1 69 ? 10.464 -10.407 -12.010 1.00 42.10 69 LEU A N 1
ATOM 534 C CA . LEU A 1 69 ? 10.833 -9.484 -10.931 1.00 46.92 69 LEU A CA 1
ATOM 535 C C . LEU A 1 69 ? 11.958 -10.058 -10.083 1.00 46.06 69 LEU A C 1
ATOM 536 O O . LEU A 1 69 ? 12.972 -9.391 -9.855 1.00 47.11 69 LEU A O 1
ATOM 541 N N . ALA A 1 70 ? 11.807 -11.310 -9.640 1.00 44.30 70 ALA A N 1
ATOM 542 C CA . ALA A 1 70 ? 12.865 -11.959 -8.869 1.00 49.56 70 ALA A CA 1
ATOM 543 C C . ALA A 1 70 ? 14.151 -12.087 -9.681 1.00 51.86 70 ALA A C 1
ATOM 544 O O . ALA A 1 70 ? 15.251 -11.933 -9.137 1.00 50.03 70 ALA A O 1
ATOM 546 N N . ALA A 1 71 ? 14.041 -12.368 -10.982 1.00 45.38 71 ALA A N 1
ATOM 547 C CA . ALA A 1 71 ? 15.271 -12.334 -11.769 1.00 42.60 71 ALA A CA 1
ATOM 548 C C . ALA A 1 71 ? 15.753 -10.873 -12.098 1.00 48.04 71 ALA A C 1
ATOM 549 O O . ALA A 1 71 ? 16.635 -10.717 -12.965 1.00 55.62 71 ALA A O 1
ATOM 551 N N . ARG A 1 72 ? 15.188 -9.841 -11.469 1.00 46.13 72 ARG A N 1
ATOM 552 C CA . ARG A 1 72 ? 15.602 -8.448 -11.652 1.00 46.32 7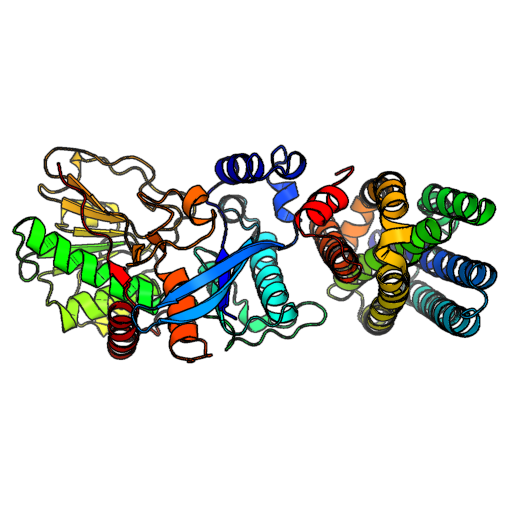2 ARG A CA 1
ATOM 553 C C . ARG A 1 72 ? 15.487 -7.990 -13.101 1.00 51.31 72 ARG A C 1
ATOM 554 O O . ARG A 1 72 ? 16.207 -7.087 -13.537 1.00 53.87 72 ARG A O 1
ATOM 562 N N . ARG A 1 73 ? 14.589 -8.599 -13.870 1.00 50.27 73 ARG A N 1
ATOM 563 C CA . ARG A 1 73 ? 14.362 -8.197 -15.258 1.00 41.61 73 ARG A CA 1
ATOM 564 C C . ARG A 1 73 ? 13.334 -7.070 -15.281 1.00 43.21 73 ARG A C 1
ATOM 565 O O . ARG A 1 73 ? 12.227 -7.186 -15.819 1.00 41.52 73 ARG A O 1
ATOM 573 N N . PHE A 1 74 ? 13.729 -5.953 -14.667 1.00 41.10 74 PHE A N 1
ATOM 574 C CA . PHE A 1 74 ? 12.790 -4.860 -14.465 1.00 46.63 74 PHE A CA 1
ATOM 575 C C . PHE A 1 74 ? 12.418 -4.188 -15.774 1.00 43.90 74 PHE A C 1
ATOM 576 O O . PHE A 1 74 ? 11.265 -3.781 -15.954 1.00 45.23 74 PHE A O 1
ATOM 584 N N . LYS A 1 75 ? 13.371 -4.048 -16.699 1.00 46.50 75 LYS A N 1
ATOM 585 C CA . LYS A 1 75 ? 13.028 -3.434 -17.976 1.00 43.04 75 LYS A CA 1
ATOM 586 C C . LYS A 1 75 ? 12.191 -4.373 -18.832 1.00 37.55 75 LYS A C 1
ATOM 587 O O . LYS A 1 75 ? 11.297 -3.917 -19.547 1.00 40.96 75 LYS A O 1
ATOM 593 N N . THR A 1 76 ? 12.438 -5.680 -18.740 1.00 38.49 76 THR A N 1
ATOM 594 C CA . THR A 1 76 ? 11.563 -6.644 -19.389 1.00 37.50 76 THR A CA 1
ATOM 595 C C . THR A 1 76 ? 10.137 -6.505 -18.891 1.00 39.19 76 THR A C 1
ATOM 596 O O . THR A 1 76 ? 9.190 -6.462 -19.688 1.00 38.19 76 THR A O 1
ATOM 600 N N . ALA A 1 77 ? 9.966 -6.449 -17.565 1.00 41.32 77 ALA A N 1
ATOM 601 C CA . ALA A 1 77 ? 8.628 -6.372 -16.997 1.00 37.72 77 ALA A CA 1
ATOM 602 C C . ALA A 1 77 ? 7.949 -5.080 -17.409 1.00 36.98 77 ALA A C 1
ATOM 603 O O . ALA A 1 77 ? 6.749 -5.068 -17.713 1.00 37.81 77 ALA A O 1
ATOM 605 N N . THR A 1 78 ? 8.713 -3.990 -17.443 1.00 36.42 78 THR A N 1
ATOM 606 C CA . THR A 1 78 ? 8.194 -2.706 -17.907 1.00 40.91 78 THR A CA 1
ATOM 607 C C . THR A 1 78 ? 7.699 -2.789 -19.350 1.00 37.86 78 THR A C 1
ATOM 608 O O . THR A 1 78 ? 6.621 -2.269 -19.677 1.00 41.75 78 THR A O 1
ATOM 612 N N . ARG A 1 79 ? 8.446 -3.472 -20.219 1.00 37.46 79 ARG A N 1
ATOM 613 C CA . ARG A 1 79 ? 8.026 -3.582 -21.618 1.00 38.59 79 ARG A CA 1
ATOM 614 C C . ARG A 1 79 ? 6.765 -4.436 -21.759 1.00 38.74 79 ARG A C 1
ATOM 615 O O . ARG A 1 79 ? 5.899 -4.150 -22.598 1.00 36.68 79 ARG A O 1
ATOM 623 N N . LYS A 1 80 ? 6.648 -5.506 -20.967 1.00 36.80 80 LYS A N 1
ATOM 624 C CA . LYS A 1 80 ? 5.460 -6.353 -21.069 1.00 34.52 80 LYS A CA 1
ATOM 625 C C . LYS A 1 80 ? 4.201 -5.521 -20.871 1.00 30.87 80 LYS A C 1
ATOM 626 O O . LYS A 1 80 ? 3.230 -5.650 -21.620 1.00 34.39 80 LYS A O 1
ATOM 632 N N . VAL A 1 81 ? 4.228 -4.612 -19.900 1.00 36.32 81 VAL A N 1
ATOM 633 C CA . VAL A 1 81 ? 3.046 -3.818 -19.577 1.00 36.83 81 VAL A CA 1
ATOM 634 C C . VAL A 1 81 ? 2.794 -2.756 -20.648 1.00 37.68 81 VAL A C 1
ATOM 635 O O . VAL A 1 81 ? 1.677 -2.634 -21.162 1.00 37.11 81 VAL A O 1
ATOM 639 N N . LEU A 1 82 ? 3.825 -1.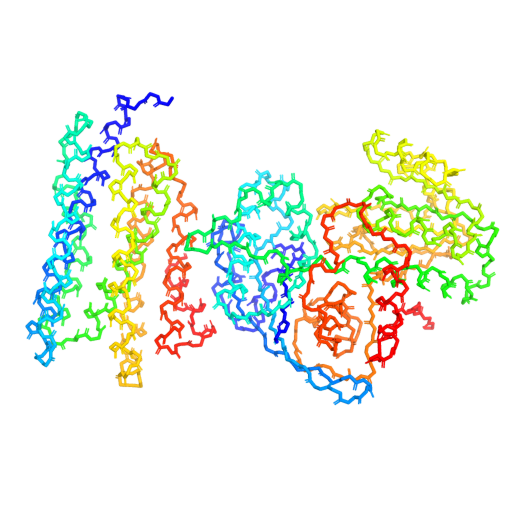978 -21.008 1.00 34.75 82 LEU A N 1
ATOM 640 C CA . LEU A 1 82 ? 3.656 -0.962 -22.053 1.00 40.06 82 LEU A CA 1
ATOM 641 C C . LEU A 1 82 ? 3.223 -1.588 -23.380 1.00 33.43 82 LEU A C 1
ATOM 642 O O . LEU A 1 82 ? 2.325 -1.076 -24.063 1.00 38.30 82 LEU A O 1
ATOM 647 N N . ASN A 1 83 ? 3.833 -2.711 -23.753 1.00 37.63 83 ASN A N 1
ATOM 648 C CA . ASN A 1 83 ? 3.460 -3.353 -25.014 1.00 37.88 83 ASN A CA 1
ATOM 649 C C . ASN A 1 83 ? 2.009 -3.807 -24.978 1.00 40.96 83 ASN A C 1
ATOM 650 O O . ASN A 1 83 ? 1.273 -3.644 -25.958 1.00 40.88 83 ASN A O 1
ATOM 655 N N . ALA A 1 84 ? 1.582 -4.374 -23.843 1.00 40.46 84 ALA A N 1
ATOM 656 C CA . ALA A 1 84 ? 0.198 -4.810 -23.701 1.00 37.69 84 ALA A CA 1
ATOM 657 C C . ALA A 1 84 ? -0.770 -3.642 -23.778 1.00 36.11 84 ALA A C 1
ATOM 658 O O . ALA A 1 84 ? -1.817 -3.746 -24.423 1.00 35.38 84 ALA A O 1
ATOM 660 N N . MET A 1 85 ? -0.466 -2.533 -23.095 1.00 34.01 85 MET A N 1
ATOM 661 C CA . MET A 1 85 ? -1.363 -1.379 -23.147 1.00 35.20 85 MET A CA 1
ATOM 662 C C . MET A 1 85 ? -1.389 -0.761 -24.542 1.00 35.95 85 MET A C 1
ATOM 663 O O . MET A 1 85 ? -2.456 -0.388 -25.048 1.00 38.49 85 MET A O 1
ATOM 668 N N . SER A 1 86 ? -0.224 -0.637 -25.176 1.00 38.72 86 SER A N 1
ATOM 669 C CA . SER A 1 86 ? -0.202 -0.194 -26.569 1.00 36.02 86 SER A CA 1
ATOM 670 C C . SER A 1 86 ? -1.062 -1.096 -27.439 1.00 42.00 86 SER A C 1
ATOM 671 O O . SER A 1 86 ? -1.822 -0.618 -28.293 1.00 42.65 86 SER A O 1
ATOM 674 N N . HIS A 1 87 ? -0.981 -2.409 -27.206 1.00 42.40 87 HIS A N 1
ATOM 675 C CA . HIS A 1 87 ? -1.741 -3.370 -28.000 1.00 37.18 87 HIS A CA 1
ATOM 676 C C . HIS A 1 87 ? -3.237 -3.179 -27.808 1.00 41.01 87 HIS A C 1
ATOM 677 O O . HIS A 1 87 ? -4.009 -3.261 -28.768 1.00 40.43 87 HIS A O 1
ATOM 684 N N . ALA A 1 88 ? -3.676 -2.939 -26.567 1.00 35.98 88 ALA A N 1
ATOM 685 C CA . ALA A 1 88 ? -5.099 -2.702 -26.350 1.00 36.89 88 ALA A CA 1
ATOM 686 C C . ALA A 1 88 ? -5.558 -1.467 -27.105 1.00 36.92 88 ALA A C 1
ATOM 687 O O . ALA A 1 88 ? -6.632 -1.455 -27.719 1.00 37.65 88 ALA A O 1
ATOM 689 N N . GLN A 1 89 ? -4.757 -0.413 -27.051 1.00 37.23 89 GLN A N 1
ATOM 690 C CA . GLN A 1 89 ? -5.125 0.830 -27.702 1.00 45.55 89 GLN A CA 1
ATOM 691 C C . GLN A 1 89 ? -5.169 0.664 -29.219 1.00 43.39 89 GLN A C 1
ATOM 692 O O . GLN A 1 89 ? -6.128 1.098 -29.861 1.00 45.24 89 GLN A O 1
ATOM 698 N N . LYS A 1 90 ? -4.168 -0.005 -29.804 1.00 48.87 90 LYS A N 1
ATOM 699 C CA . LYS A 1 90 ? -4.152 -0.187 -31.258 1.00 45.27 90 LYS A CA 1
ATOM 700 C C . LYS A 1 90 ? -5.370 -0.963 -31.733 1.00 48.92 90 LYS A C 1
ATOM 701 O O . LYS A 1 90 ? -5.779 -0.834 -32.893 1.00 40.29 90 LYS A O 1
ATOM 707 N N . HIS A 1 91 ? -5.952 -1.795 -30.866 1.00 43.06 91 HIS A N 1
ATOM 708 C CA . HIS A 1 91 ? -7.126 -2.550 -31.263 1.00 41.90 91 HIS A CA 1
ATOM 709 C C . HIS A 1 91 ? -8.407 -1.848 -30.881 1.00 39.75 91 HIS A C 1
ATOM 710 O O . HIS A 1 91 ? -9.480 -2.446 -30.971 1.00 46.01 91 HIS A O 1
ATOM 717 N N . GLY A 1 92 ? -8.317 -0.582 -30.484 1.00 42.77 92 GLY A N 1
ATOM 718 C CA . GLY A 1 92 ? -9.508 0.215 -30.248 1.00 43.99 92 GLY A CA 1
ATOM 719 C C . GLY A 1 92 ? -10.302 -0.184 -29.018 1.00 43.61 92 GLY A C 1
ATOM 720 O O . GLY A 1 92 ? -11.515 0.032 -28.980 1.00 44.11 92 GLY A O 1
ATOM 721 N N . ILE A 1 93 ? -9.660 -0.768 -28.016 1.00 40.51 93 ILE A N 1
ATOM 722 C CA . ILE A 1 93 ? -10.381 -1.151 -26.801 1.00 42.86 93 ILE A CA 1
ATOM 723 C C . ILE A 1 93 ? -10.621 0.093 -25.959 1.00 36.92 93 ILE A C 1
ATOM 724 O O . ILE A 1 93 ? -9.701 0.880 -25.718 1.00 40.86 93 ILE A O 1
ATOM 729 N N . ASP A 1 94 ? -11.858 0.267 -25.495 1.00 37.45 94 ASP A N 1
ATOM 730 C CA . ASP A 1 94 ? -12.228 1.491 -24.792 1.00 40.47 94 ASP A CA 1
ATOM 731 C C . ASP A 1 94 ? -11.762 1.493 -23.342 1.00 42.16 94 ASP A C 1
ATOM 732 O O . ASP A 1 94 ? -11.329 2.531 -22.828 1.00 43.39 94 ASP A O 1
ATOM 737 N N . ILE A 1 95 ? -11.859 0.361 -22.647 1.00 39.90 95 ILE A N 1
ATOM 738 C CA . ILE A 1 95 ? -11.521 0.335 -21.229 1.00 36.85 95 ILE A CA 1
ATOM 739 C C . ILE A 1 95 ? -10.942 -1.032 -20.897 1.00 40.93 95 ILE A C 1
ATOM 740 O O . ILE A 1 95 ? -11.583 -2.062 -21.129 1.00 41.88 95 ILE A O 1
ATOM 745 N N . SER A 1 96 ? -9.699 -1.044 -20.417 1.00 39.87 96 SER A N 1
ATOM 746 C CA . SER A 1 96 ? -8.968 -2.280 -20.165 1.00 38.87 96 SER A CA 1
ATOM 747 C C . SER A 1 96 ? -8.487 -2.331 -18.725 1.00 40.00 96 SER A C 1
ATOM 748 O O . SER A 1 96 ? -7.944 -1.344 -18.217 1.00 37.96 96 SER A O 1
ATOM 751 N N . ALA A 1 97 ? -8.666 -3.488 -18.068 1.00 39.45 97 ALA A N 1
ATOM 752 C CA . ALA A 1 97 ? -8.179 -3.684 -16.700 1.00 36.40 97 ALA A CA 1
ATOM 753 C C . ALA A 1 97 ? -6.724 -4.129 -16.731 1.00 33.98 97 ALA A C 1
ATOM 754 O O . ALA A 1 97 ? -6.362 -5.027 -17.500 1.00 33.96 97 ALA A O 1
ATOM 756 N N . LEU A 1 98 ? -5.898 -3.516 -15.885 1.00 32.11 98 LEU A N 1
ATOM 757 C CA . LEU A 1 98 ? -4.496 -3.901 -15.762 1.00 34.23 98 LEU A CA 1
ATOM 758 C C . LEU A 1 98 ? -4.431 -4.934 -14.644 1.00 39.57 98 LEU A C 1
ATOM 759 O O . LEU A 1 98 ? -4.296 -4.599 -13.472 1.00 36.96 98 LEU A O 1
ATOM 764 N N . GLY A 1 99 ? -4.532 -6.209 -15.022 1.00 35.33 99 GLY A N 1
ATOM 765 C CA . GLY A 1 99 ? -4.686 -7.261 -14.051 1.00 34.65 99 GLY A CA 1
ATOM 766 C C . GLY A 1 99 ? -3.397 -7.583 -13.320 1.00 40.48 99 GLY A C 1
ATOM 767 O O . GLY A 1 99 ? -2.298 -7.469 -13.864 1.00 37.77 99 GLY A O 1
ATOM 768 N N . GLY A 1 100 ? -3.555 -7.963 -12.053 1.00 36.56 100 GLY A N 1
ATOM 769 C CA . GLY A 1 100 ? -2.455 -8.488 -11.268 1.00 34.07 100 GLY A CA 1
ATOM 770 C C . GLY A 1 100 ? -1.304 -7.511 -11.222 1.00 38.26 100 GLY A C 1
ATOM 771 O O . GLY A 1 100 ? -1.478 -6.304 -11.024 1.00 36.71 100 GLY A O 1
ATOM 772 N N . PHE A 1 101 ? -0.106 -8.030 -11.448 1.00 37.64 101 PHE A N 1
ATOM 773 C CA . PHE A 1 101 ? 1.068 -7.184 -11.357 1.00 33.87 101 PHE A CA 1
ATOM 774 C C . PHE A 1 101 ? 1.182 -6.157 -12.481 1.00 33.20 101 PHE A C 1
ATOM 775 O O . PHE A 1 101 ? 2.042 -5.285 -12.375 1.00 37.97 101 PHE A O 1
ATOM 783 N N . THR A 1 102 ? 0.377 -6.212 -13.553 1.00 36.54 102 THR A N 1
ATOM 784 C CA . THR A 1 102 ? 0.589 -5.210 -14.608 1.00 38.61 102 THR A CA 1
ATOM 785 C C . THR A 1 102 ? 0.338 -3.800 -14.072 1.00 37.01 102 THR A C 1
ATOM 786 O O . THR A 1 102 ? 1.064 -2.863 -14.414 1.00 36.67 102 THR A O 1
ATOM 790 N N . SER A 1 103 ? -0.623 -3.632 -13.162 1.00 39.55 103 SER A N 1
ATOM 791 C CA . SER A 1 103 ? -0.816 -2.294 -12.598 1.00 34.03 103 SER A CA 1
ATOM 792 C C . SER A 1 103 ? 0.245 -1.965 -11.557 1.00 35.94 103 SER A C 1
ATOM 793 O O . SER A 1 103 ? 0.617 -0.797 -11.396 1.00 41.78 103 SER A O 1
ATOM 796 N N . ILE A 1 104 ? 0.736 -2.970 -10.835 1.00 32.89 104 ILE A N 1
ATOM 797 C CA . ILE A 1 104 ? 1.800 -2.750 -9.856 1.00 34.22 104 ILE A CA 1
ATOM 798 C C . ILE A 1 104 ? 3.080 -2.309 -10.554 1.00 41.95 104 ILE A C 1
ATOM 799 O O . ILE A 1 104 ? 3.762 -1.377 -10.112 1.00 37.31 104 ILE A O 1
ATOM 804 N N . ILE A 1 105 ? 3.443 -2.992 -11.644 1.00 40.13 105 ILE A N 1
ATOM 805 C CA . ILE A 1 105 ? 4.587 -2.553 -12.436 1.00 36.93 105 ILE A CA 1
ATOM 806 C C . ILE A 1 105 ? 4.366 -1.132 -12.925 1.00 40.59 105 ILE A C 1
ATOM 807 O O . ILE A 1 105 ? 5.268 -0.290 -12.852 1.00 40.83 105 ILE A O 1
ATOM 812 N N . PHE A 1 106 ? 3.159 -0.841 -13.425 1.00 39.24 106 PHE A N 1
ATOM 813 C CA . PHE A 1 106 ? 2.878 0.496 -13.940 1.00 43.14 106 PHE A CA 1
ATOM 814 C C . PHE A 1 106 ? 3.205 1.573 -12.907 1.00 43.98 106 PHE A C 1
ATOM 815 O O . PHE A 1 106 ? 3.866 2.569 -13.222 1.00 43.29 106 PHE A O 1
ATOM 823 N N . GLU A 1 107 ? 2.757 1.389 -11.673 1.00 46.42 107 GLU A N 1
ATOM 824 C CA . GLU A 1 107 ? 3.019 2.377 -10.632 1.00 43.61 107 GLU A CA 1
ATOM 825 C C . GLU A 1 107 ? 4.475 2.347 -10.182 1.00 45.14 107 GLU A C 1
ATOM 826 O O . GLU A 1 107 ? 5.125 3.391 -10.090 1.00 50.63 107 GLU A O 1
ATOM 832 N N . ASN A 1 108 ? 5.016 1.162 -9.929 1.00 40.52 108 ASN A N 1
ATOM 833 C CA . ASN A 1 108 ? 6.298 1.084 -9.235 1.00 48.96 108 ASN A CA 1
ATOM 834 C C . ASN A 1 108 ? 7.446 1.547 -10.108 1.00 52.52 108 ASN A C 1
ATOM 835 O O . ASN A 1 108 ? 8.496 1.940 -9.584 1.00 48.53 108 ASN A O 1
ATOM 840 N N . PHE A 1 109 ? 7.298 1.450 -11.431 1.00 43.80 109 PHE A N 1
ATOM 841 C CA . PHE A 1 109 ? 8.346 1.871 -12.346 1.00 45.56 109 PHE A CA 1
ATOM 842 C C . PHE A 1 109 ? 7.959 3.123 -13.118 1.00 46.60 109 PHE A C 1
ATOM 843 O O . PHE A 1 109 ? 8.485 3.369 -14.204 1.00 51.80 109 PHE A O 1
ATOM 851 N N . ASP A 1 110 ? 7.055 3.927 -12.560 1.00 47.35 110 ASP A N 1
ATOM 852 C CA . ASP A 1 110 ? 6.626 5.198 -13.162 1.00 50.60 110 ASP A CA 1
ATOM 853 C C . ASP A 1 110 ? 6.406 5.058 -14.670 1.00 59.72 110 ASP A C 1
ATOM 854 O O . ASP A 1 110 ? 6.977 5.786 -15.491 1.00 61.98 110 ASP A O 1
ATOM 859 N N . LEU A 1 111 ? 5.564 4.094 -15.052 1.00 49.44 111 LEU A N 1
ATOM 860 C CA . LEU A 1 111 ? 5.335 3.909 -16.482 1.00 49.63 111 LEU A CA 1
ATOM 861 C C . LEU A 1 111 ? 4.562 5.068 -17.102 1.00 46.75 111 LEU A C 1
ATOM 862 O O . LEU A 1 111 ? 4.544 5.194 -18.330 1.00 54.79 111 LEU A O 1
ATOM 867 N N . ALA A 1 112 ? 3.938 5.916 -16.284 1.00 51.93 112 ALA A N 1
ATOM 868 C CA . ALA A 1 112 ? 3.222 7.080 -16.794 1.00 50.20 112 ALA A CA 1
ATOM 869 C C . ALA A 1 112 ? 4.132 7.999 -17.600 1.00 58.85 112 ALA A C 1
ATOM 870 O O . ALA A 1 112 ? 3.679 8.624 -18.566 1.00 56.90 112 ALA A O 1
ATOM 872 N N . SER A 1 113 ? 5.410 8.089 -17.231 1.00 55.84 113 SER A N 1
ATOM 873 C CA . SER A 1 113 ? 6.364 8.896 -17.977 1.00 52.22 113 SER A CA 1
ATOM 874 C C . SER A 1 113 ? 6.868 8.203 -19.236 1.00 64.72 113 SER A C 1
ATOM 875 O O . SER A 1 113 ? 7.654 8.796 -19.983 1.00 62.28 113 SER A O 1
ATOM 878 N N . LEU A 1 114 ? 6.447 6.967 -19.489 1.00 59.20 114 LEU A N 1
ATOM 879 C CA . LEU A 1 114 ? 6.825 6.237 -20.690 1.00 52.72 114 LEU A CA 1
ATOM 880 C C . LEU A 1 114 ? 5.629 5.998 -21.601 1.00 50.49 114 LEU A C 1
ATOM 881 O O . LEU A 1 114 ? 5.585 4.995 -22.320 1.00 51.15 114 LEU A O 1
ATOM 886 N N . ARG A 1 115 ? 4.651 6.907 -21.582 1.00 49.32 115 ARG A N 1
ATOM 887 C CA . ARG A 1 115 ? 3.446 6.706 -22.379 1.00 51.04 115 ARG A CA 1
ATOM 888 C C . ARG A 1 115 ? 3.714 6.704 -23.875 1.00 54.04 115 ARG A C 1
ATOM 889 O O . ARG A 1 115 ? 2.796 6.392 -24.637 1.00 49.76 115 ARG A O 1
ATOM 897 N N . GLN A 1 116 ? 4.926 7.057 -24.306 1.00 56.89 116 GLN A N 1
ATOM 898 C CA . GLN A 1 116 ? 5.287 7.069 -25.721 1.00 55.11 116 GLN A CA 1
ATOM 899 C C . GLN A 1 116 ? 5.834 5.694 -26.076 1.00 49.81 116 GLN A C 1
ATOM 900 O O . GLN A 1 116 ? 6.984 5.374 -25.777 1.00 54.34 116 GLN A O 1
ATOM 906 N N . VAL A 1 117 ? 5.003 4.876 -26.699 1.00 49.81 117 VAL A N 1
ATOM 907 C CA . VAL A 1 117 ? 5.316 3.476 -26.964 1.00 53.80 117 VAL A CA 1
ATOM 908 C C . VAL A 1 117 ? 5.272 3.303 -28.477 1.00 51.19 117 VAL A C 1
ATOM 909 O O . VAL A 1 117 ? 4.202 3.122 -29.064 1.00 53.70 117 VAL A O 1
ATOM 913 N N . ARG A 1 118 ? 6.443 3.368 -29.119 1.00 57.16 118 ARG A N 1
ATOM 914 C CA . ARG A 1 118 ? 6.578 3.260 -30.583 1.00 61.43 118 ARG A CA 1
ATOM 915 C C . ARG A 1 118 ? 5.694 4.313 -31.238 1.00 53.53 118 ARG A C 1
ATOM 916 O O . ARG A 1 118 ? 5.905 5.511 -30.990 1.00 62.53 118 ARG A O 1
ATOM 924 N N . ASP A 1 119 ? 4.714 3.938 -32.057 1.00 57.81 119 ASP A N 1
ATOM 925 C CA . ASP A 1 119 ? 3.840 4.941 -32.655 1.00 70.59 119 ASP A CA 1
ATOM 926 C C . ASP A 1 119 ? 2.982 5.617 -31.599 1.00 72.71 119 ASP A C 1
ATOM 927 O O . ASP A 1 119 ? 2.750 6.833 -31.659 1.00 75.01 119 ASP A O 1
ATOM 932 N N . THR A 1 120 ? 2.544 4.850 -30.602 1.00 65.44 120 THR A N 1
ATOM 933 C CA . THR A 1 120 ? 1.397 5.201 -29.783 1.00 56.86 120 THR A CA 1
ATOM 934 C C . THR A 1 120 ? 1.786 6.075 -28.595 1.00 57.76 120 THR A C 1
ATOM 935 O O . THR A 1 120 ? 2.870 5.946 -28.015 1.00 60.84 120 THR A O 1
ATOM 939 N N . THR A 1 121 ? 0.885 6.987 -28.247 1.00 54.43 121 THR A N 1
ATOM 940 C CA . THR A 1 121 ? 0.904 7.671 -26.960 1.00 59.87 121 THR A CA 1
ATOM 941 C C . THR A 1 121 ? -0.226 7.088 -26.131 1.00 47.86 121 THR A C 1
ATOM 942 O O . THR A 1 121 ? -1.392 7.158 -26.531 1.00 44.88 121 THR A O 1
ATOM 946 N N . LEU A 1 122 ? 0.123 6.469 -25.014 1.00 46.40 122 LEU A N 1
ATOM 947 C CA . LEU A 1 122 ? -0.894 5.807 -24.213 1.00 47.95 122 LEU A CA 1
ATOM 948 C C . LEU A 1 122 ? -1.900 6.824 -23.689 1.00 45.60 122 LEU A C 1
ATOM 949 O O . LEU A 1 122 ? -1.542 7.923 -23.263 1.00 45.56 122 LEU A O 1
ATOM 954 N N . GLU A 1 123 ? -3.169 6.466 -23.762 1.00 44.23 123 GLU A N 1
ATOM 955 C CA . GLU A 1 123 ? -4.267 7.273 -23.240 1.00 45.02 123 GLU A CA 1
ATOM 956 C C . GLU A 1 123 ? -4.756 6.610 -21.944 1.00 44.95 123 GLU A C 1
ATOM 957 O O . GLU A 1 123 ? -5.448 5.589 -21.966 1.00 40.54 123 GLU A O 1
ATOM 963 N N . PHE A 1 124 ? -4.390 7.196 -20.808 1.00 43.08 124 PHE A N 1
ATOM 964 C CA . PHE A 1 124 ? -4.625 6.530 -19.536 1.00 48.83 124 PHE A CA 1
ATOM 965 C C . PHE A 1 124 ? -6.104 6.417 -19.185 1.00 45.84 124 PHE A C 1
ATOM 966 O O . PHE A 1 124 ? -6.475 5.536 -18.401 1.00 45.27 124 PHE A O 1
ATOM 974 N N . GLU A 1 125 ? -6.969 7.229 -19.780 1.00 44.69 125 GLU A N 1
ATOM 975 C CA . GLU A 1 125 ? -8.375 7.041 -19.439 1.00 48.40 125 GLU A CA 1
ATOM 976 C C . GLU A 1 125 ? -8.968 5.794 -20.093 1.00 44.25 125 GLU A C 1
ATOM 977 O O . GLU A 1 125 ? -10.139 5.484 -19.845 1.00 42.63 125 GLU A O 1
ATOM 983 N N . ARG A 1 126 ? -8.190 5.067 -20.897 1.00 37.92 126 ARG A N 1
ATOM 984 C CA . ARG A 1 126 ? -8.637 3.816 -21.490 1.00 36.14 126 ARG A CA 1
ATOM 985 C C . ARG A 1 126 ? -8.276 2.600 -20.644 1.00 39.60 126 ARG A C 1
ATOM 986 O O . ARG A 1 126 ? -8.478 1.462 -21.092 1.00 39.56 126 ARG A O 1
ATOM 994 N N . PHE A 1 127 ? -7.751 2.818 -19.438 1.00 40.93 127 PHE A N 1
ATOM 995 C CA . PHE A 1 127 ? -7.269 1.745 -18.582 1.00 39.70 127 PHE A CA 1
ATOM 996 C C . PHE A 1 127 ? -7.757 1.964 -17.163 1.00 41.93 127 PHE A C 1
ATOM 997 O O . PHE A 1 127 ? -7.943 3.093 -16.728 1.00 42.89 127 PHE A O 1
ATOM 1005 N N . THR A 1 128 ? -7.969 0.869 -16.448 1.00 39.35 128 THR A N 1
ATOM 1006 C CA . THR A 1 128 ? -8.241 0.918 -15.030 1.00 42.55 128 THR A CA 1
ATOM 1007 C C . THR A 1 128 ? -7.428 -0.181 -14.365 1.00 40.10 128 THR A C 1
ATOM 1008 O O . THR A 1 128 ? -7.096 -1.196 -14.992 1.00 38.53 128 THR A O 1
ATOM 1012 N N . THR A 1 129 ? -7.063 0.044 -13.108 1.00 37.75 129 THR A N 1
ATOM 1013 C CA . THR A 1 129 ? -6.424 -1.028 -12.360 1.00 38.89 129 THR A CA 1
ATOM 1014 C C . THR A 1 129 ? -7.443 -2.057 -11.898 1.00 33.63 129 THR A C 1
ATOM 1015 O O . THR A 1 129 ? -7.074 -3.185 -11.577 1.00 39.37 129 THR A O 1
ATOM 1019 N N . GLY A 1 130 ? -8.719 -1.699 -11.873 1.00 35.97 130 GLY A N 1
ATOM 1020 C CA . GLY A 1 130 ? -9.731 -2.582 -11.347 1.00 36.45 130 GLY A CA 1
ATOM 1021 C C . GLY A 1 130 ? -9.708 -2.710 -9.841 1.00 37.26 130 GLY A C 1
ATOM 1022 O O . GLY A 1 130 ? -10.472 -3.508 -9.295 1.00 38.75 130 GLY A O 1
ATOM 1023 N N . ASN A 1 131 ? -8.848 -1.942 -9.160 1.00 37.82 131 ASN A N 1
ATOM 1024 C CA . ASN A 1 131 ? -8.607 -2.120 -7.733 1.00 40.03 131 ASN A CA 1
ATOM 1025 C C . ASN A 1 131 ? -9.758 -1.611 -6.874 1.00 39.56 131 ASN A C 1
ATOM 1026 O O . ASN A 1 131 ? -9.931 -2.084 -5.747 1.00 39.78 131 ASN A O 1
ATOM 1031 N N . THR A 1 132 ? -10.537 -0.636 -7.346 1.00 38.22 132 THR A N 1
ATOM 1032 C CA . THR A 1 132 ? -11.668 -0.180 -6.530 1.00 43.86 132 THR A CA 1
ATOM 1033 C C . THR A 1 132 ? -12.663 -1.318 -6.317 1.00 40.51 132 THR A C 1
ATOM 1034 O O . THR A 1 132 ? -13.089 -1.590 -5.189 1.00 38.79 132 THR A O 1
ATOM 1038 N N . HIS A 1 133 ? -13.031 -2.013 -7.399 1.00 39.25 133 HIS A N 1
ATOM 1039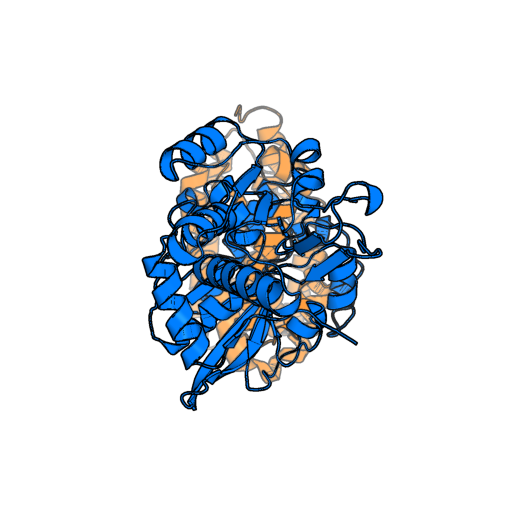 C CA . HIS A 1 133 ? -13.949 -3.142 -7.274 1.00 42.33 133 HIS A CA 1
ATOM 1040 C C . HIS A 1 133 ? -13.343 -4.254 -6.420 1.00 38.98 133 HIS A C 1
ATOM 1041 O O . HIS A 1 133 ? -14.033 -4.877 -5.603 1.00 38.46 133 HIS A O 1
ATOM 1048 N N . THR A 1 134 ? -12.046 -4.509 -6.588 1.00 38.44 134 THR A N 1
ATOM 1049 C CA . THR A 1 134 ? -11.395 -5.574 -5.836 1.00 42.05 134 THR A CA 1
ATOM 1050 C C . THR A 1 134 ? -11.476 -5.316 -4.340 1.00 40.69 134 THR A C 1
ATOM 1051 O O . THR A 1 134 ? -11.868 -6.199 -3.573 1.00 35.76 134 THR A O 1
ATOM 1055 N N . ALA A 1 135 ? -11.126 -4.097 -3.915 1.00 40.39 135 ALA A N 1
ATOM 1056 C CA . ALA A 1 135 ? -11.172 -3.753 -2.503 1.00 39.11 135 ALA A CA 1
ATOM 1057 C C . ALA A 1 135 ? -12.593 -3.813 -1.966 1.00 38.12 135 ALA A C 1
ATOM 1058 O O . ALA A 1 135 ? -12.811 -4.278 -0.843 1.00 39.53 135 ALA A O 1
ATOM 1060 N N . TYR A 1 136 ? -13.573 -3.347 -2.754 1.00 37.72 136 TYR A N 1
ATOM 1061 C CA . TYR A 1 136 ? -14.976 -3.469 -2.353 1.00 39.89 136 TYR A CA 1
ATOM 1062 C C . TYR A 1 136 ? -15.361 -4.932 -2.151 1.00 40.47 136 TYR A C 1
ATOM 1063 O O . TYR A 1 136 ? -15.991 -5.292 -1.151 1.00 36.50 136 TYR A O 1
ATOM 1072 N N . VAL A 1 137 ? -14.998 -5.790 -3.107 1.00 36.65 137 VAL A N 1
ATOM 1073 C CA . VAL A 1 137 ? -15.354 -7.202 -3.017 1.00 36.16 137 VAL A CA 1
ATOM 1074 C C . VAL A 1 137 ? -14.695 -7.837 -1.796 1.00 37.42 137 VAL A C 1
ATOM 1075 O O . VAL A 1 137 ? -15.327 -8.583 -1.041 1.00 36.02 137 VAL A O 1
ATOM 1079 N N . ILE A 1 138 ? -13.420 -7.533 -1.570 1.00 36.34 138 ILE A N 1
ATOM 1080 C CA . ILE A 1 138 ? -12.737 -8.117 -0.422 1.00 40.86 138 ILE A CA 1
ATOM 1081 C C . ILE A 1 138 ? -13.406 -7.663 0.875 1.00 36.21 138 ILE A C 1
ATOM 1082 O O . ILE A 1 138 ? -13.568 -8.444 1.816 1.00 39.67 138 ILE A O 1
ATOM 1087 N N . CYS A 1 139 ? -13.860 -6.414 0.922 1.00 35.48 139 CYS A N 1
ATOM 1088 C CA . CYS A 1 139 ? -14.543 -5.937 2.121 1.00 37.16 139 CYS A CA 1
ATOM 1089 C C . CYS A 1 139 ? -15.852 -6.675 2.346 1.00 41.16 139 CYS A C 1
ATOM 1090 O O . CYS A 1 139 ? -16.166 -7.072 3.482 1.00 43.41 139 CYS A O 1
ATOM 1093 N N . ARG A 1 140 ? -16.633 -6.870 1.278 1.00 39.44 140 ARG A N 1
ATOM 1094 C CA . ARG A 1 140 ? -17.858 -7.655 1.394 1.00 37.22 140 ARG A CA 1
ATOM 1095 C C . ARG A 1 140 ? -17.562 -9.091 1.813 1.00 41.51 140 ARG A C 1
ATOM 1096 O O . ARG A 1 140 ? -18.386 -9.722 2.484 1.00 40.28 140 ARG A O 1
ATOM 1104 N N . GLN A 1 141 ? -16.402 -9.632 1.416 1.00 35.72 141 GLN A N 1
ATOM 1105 C CA . GLN A 1 141 ? -16.056 -11.000 1.789 1.00 35.39 141 GLN A CA 1
ATOM 1106 C C . GLN A 1 141 ? -15.724 -11.118 3.271 1.00 34.04 141 GLN A C 1
ATOM 1107 O O . GLN A 1 141 ? -16.085 -12.112 3.909 1.00 36.29 141 GLN A O 1
ATOM 1113 N N . VAL A 1 142 ? -14.995 -10.144 3.817 1.00 35.75 142 VAL A N 1
ATOM 1114 C CA . VAL A 1 142 ? -14.790 -10.063 5.263 1.00 36.43 142 VAL A CA 1
ATOM 1115 C C . VAL A 1 142 ? -16.132 -10.020 5.988 1.00 38.07 142 VAL A C 1
ATOM 1116 O O . VAL A 1 142 ? -16.374 -10.772 6.938 1.00 40.39 142 VAL A O 1
ATOM 1120 N N . GLU A 1 143 ? -17.015 -9.127 5.550 1.00 42.38 143 GLU A N 1
ATOM 1121 C CA . GLU A 1 143 ? -18.328 -8.986 6.170 1.00 44.00 143 GLU A CA 1
ATOM 1122 C C . GLU A 1 143 ? -19.096 -10.308 6.154 1.00 43.78 143 GLU A C 1
ATOM 1123 O O . GLU A 1 143 ? -19.606 -10.757 7.187 1.00 42.72 143 GLU A O 1
ATOM 1129 N N . ALA A 1 144 ? -19.171 -10.959 4.992 1.00 39.05 144 ALA A N 1
ATOM 1130 C CA . ALA A 1 144 ? -19.961 -12.184 4.847 1.00 39.77 144 ALA A CA 1
ATOM 1131 C C . ALA A 1 144 ? -19.334 -13.367 5.580 1.00 44.52 144 ALA A C 1
ATOM 1132 O O . ALA A 1 144 ? -20.048 -14.183 6.187 1.00 38.79 144 ALA A O 1
ATOM 1134 N N . ALA A 1 145 ? -18.006 -13.482 5.527 1.00 37.72 145 ALA A N 1
ATOM 1135 C CA . ALA A 1 145 ? -17.332 -14.560 6.243 1.00 38.80 145 ALA A CA 1
ATOM 1136 C C . ALA A 1 145 ? -17.576 -14.445 7.742 1.00 39.52 145 ALA A C 1
ATOM 1137 O O . ALA A 1 145 ? -17.862 -15.443 8.408 1.00 39.55 145 ALA A O 1
ATOM 1139 N N . ALA A 1 146 ? -17.466 -13.227 8.283 1.00 37.96 146 ALA A N 1
ATOM 1140 C CA . ALA A 1 146 ? -17.713 -13.010 9.702 1.00 40.43 146 ALA A CA 1
ATOM 1141 C C . ALA A 1 146 ? -19.103 -13.496 10.086 1.00 46.27 146 ALA A C 1
ATOM 1142 O O . ALA A 1 146 ? -19.268 -14.220 11.072 1.00 43.44 146 ALA A O 1
ATOM 1144 N N . LYS A 1 147 ? -20.114 -13.145 9.284 1.00 41.58 147 LYS A N 1
ATOM 1145 C CA . LYS A 1 147 ? -21.476 -13.576 9.589 1.00 44.28 147 LYS A CA 1
ATOM 1146 C C . LYS A 1 147 ? -21.646 -15.084 9.439 1.00 44.72 147 LYS A C 1
ATOM 1147 O O . LYS A 1 147 ? -22.319 -15.721 10.262 1.00 51.73 147 LYS A O 1
ATOM 1153 N N . THR A 1 148 ? -21.034 -15.676 8.412 1.00 43.54 148 THR A N 1
ATOM 1154 C CA . THR A 1 148 ? -21.165 -17.113 8.175 1.00 43.30 148 THR A CA 1
ATOM 1155 C C . THR A 1 148 ? -20.624 -17.947 9.333 1.00 45.00 148 THR A C 1
ATOM 1156 O O . THR A 1 148 ? -21.168 -19.010 9.655 1.00 43.05 148 THR A O 1
ATOM 1160 N N . LEU A 1 149 ? -19.549 -17.486 9.959 1.00 40.40 149 LEU A N 1
ATOM 1161 C CA . LEU A 1 149 ? -18.857 -18.237 10.989 1.00 47.87 149 LEU A CA 1
ATOM 1162 C C . LEU A 1 149 ? -19.247 -17.780 12.391 1.00 49.60 149 LEU A C 1
ATOM 1163 O O . LEU A 1 149 ? -18.659 -18.241 13.376 1.00 42.68 149 LEU A O 1
ATOM 1168 N N . GLY A 1 150 ? -20.231 -16.893 12.490 1.00 50.07 150 GLY A N 1
ATOM 1169 C CA . GLY A 1 150 ? -20.664 -16.370 13.763 1.00 49.82 150 GLY A CA 1
ATOM 1170 C C . GLY A 1 150 ? -19.618 -15.545 14.466 1.00 53.66 150 GLY A C 1
ATOM 1171 O O . GLY A 1 150 ? -19.521 -15.601 15.704 1.00 52.02 150 GLY A O 1
ATOM 1172 N N . ILE A 1 151 ? -18.823 -14.784 13.714 1.00 41.24 151 ILE A N 1
ATOM 1173 C CA . ILE A 1 151 ? -17.835 -13.882 14.294 1.00 47.31 151 ILE A CA 1
ATOM 1174 C C . ILE A 1 151 ? -18.396 -12.473 14.237 1.00 50.87 151 ILE A C 1
ATOM 1175 O O . ILE A 1 151 ? -18.982 -12.062 13.224 1.00 50.79 151 ILE A O 1
ATOM 1180 N N . ASP A 1 152 ? -18.205 -11.726 15.320 1.00 49.33 152 ASP A N 1
ATOM 1181 C CA . ASP A 1 152 ? -18.644 -10.338 15.428 1.00 53.59 152 ASP A CA 1
ATOM 1182 C C . ASP A 1 152 ? -17.506 -9.454 14.939 1.00 48.66 152 ASP A C 1
ATOM 1183 O O . ASP A 1 152 ? -16.507 -9.261 15.640 1.00 47.52 152 ASP A O 1
ATOM 1188 N N . ILE A 1 153 ? -17.663 -8.907 13.729 1.00 48.12 153 ILE A N 1
ATOM 1189 C CA . ILE A 1 153 ? -16.582 -8.133 13.119 1.00 49.58 153 ILE A CA 1
ATOM 1190 C C . ILE A 1 153 ? -16.285 -6.885 13.935 1.00 49.48 153 ILE A C 1
ATOM 1191 O O . ILE A 1 153 ? -15.145 -6.406 13.954 1.00 46.85 153 ILE A O 1
ATOM 1196 N N . THR A 1 154 ? -17.294 -6.343 14.633 1.00 51.29 154 THR A N 1
ATOM 1197 C CA . THR A 1 154 ? -17.075 -5.135 15.416 1.00 50.80 154 THR A CA 1
ATOM 1198 C C . THR A 1 154 ? -16.188 -5.401 16.623 1.00 49.54 154 THR A C 1
ATOM 1199 O O . THR A 1 154 ? -15.633 -4.457 17.186 1.00 48.97 154 THR A O 1
ATOM 1203 N N A GLN A 1 155 ? -16.018 -6.660 17.017 0.58 49.23 155 GLN A N 1
ATOM 1204 N N B GLN A 1 155 ? -16.030 -6.664 17.016 0.42 49.28 155 GLN A N 1
ATOM 1205 C CA A GLN A 1 155 ? -15.151 -7.007 18.132 0.58 51.61 155 GLN A CA 1
ATOM 1206 C CA B GLN A 1 155 ? -15.180 -7.040 18.134 0.42 51.65 155 GLN A CA 1
ATOM 1207 C C A GLN A 1 155 ? -13.960 -7.853 17.702 0.58 53.83 155 GLN A C 1
ATOM 1208 C C B GLN A 1 155 ? -13.931 -7.800 17.703 0.42 53.78 155 GLN A C 1
ATOM 1209 O O A GLN A 1 155 ? -13.274 -8.425 18.558 0.58 53.42 155 GLN A O 1
ATOM 1210 O O B GLN A 1 155 ? -13.164 -8.244 18.564 0.42 53.32 155 GLN A O 1
ATOM 1221 N N . ALA A 1 156 ? -13.695 -7.952 16.401 1.00 53.25 156 ALA A N 1
ATOM 1222 C CA . ALA A 1 156 ? -12.620 -8.788 15.896 1.00 45.35 156 ALA A CA 1
ATOM 1223 C C . ALA A 1 156 ? -11.433 -7.947 15.434 1.00 48.64 156 ALA A C 1
ATOM 1224 O O . ALA A 1 156 ? -11.537 -6.741 15.204 1.00 49.02 156 ALA A O 1
ATOM 1226 N N . THR A 1 157 ? -10.290 -8.609 15.307 1.00 45.71 157 THR A N 1
ATOM 1227 C CA . THR A 1 157 ? -9.074 -8.009 14.774 1.00 50.77 157 THR A CA 1
ATOM 1228 C C . THR A 1 157 ? -8.856 -8.484 13.333 1.00 45.64 157 THR A C 1
ATOM 1229 O O . THR A 1 157 ? -8.939 -9.684 13.056 1.00 48.72 157 THR A O 1
ATOM 1233 N N . VAL A 1 158 ? -8.603 -7.540 12.424 1.00 47.00 158 VAL A N 1
ATOM 1234 C CA . VAL A 1 158 ? -8.330 -7.810 11.010 1.00 41.48 158 VAL A CA 1
ATOM 1235 C C . VAL A 1 158 ? -6.933 -7.302 10.686 1.00 39.00 158 VAL A C 1
ATOM 1236 O O . VAL A 1 158 ? -6.671 -6.099 10.770 1.00 43.06 158 VAL A O 1
ATOM 1240 N N . ALA A 1 159 ? -6.036 -8.212 10.336 1.00 39.30 159 ALA A N 1
ATOM 1241 C CA . ALA A 1 159 ? -4.742 -7.830 9.797 1.00 40.73 159 ALA A CA 1
ATOM 1242 C C . ALA A 1 159 ? -4.851 -7.693 8.280 1.00 38.07 159 ALA A C 1
ATOM 1243 O O . ALA A 1 159 ? -5.386 -8.575 7.609 1.00 39.01 159 ALA A O 1
ATOM 1245 N N . VAL A 1 160 ? -4.370 -6.582 7.752 1.00 37.13 160 VAL A N 1
ATOM 1246 C CA . VAL A 1 160 ? -4.307 -6.349 6.315 1.00 34.59 160 VAL A CA 1
ATOM 1247 C C . VAL A 1 160 ? -2.846 -6.416 5.889 1.00 38.77 160 VAL A C 1
ATOM 1248 O O . VAL A 1 160 ? -2.072 -5.502 6.190 1.00 41.71 160 VAL A O 1
ATOM 1252 N N . VAL A 1 161 ? -2.464 -7.478 5.177 1.00 39.78 161 VAL A N 1
ATOM 1253 C CA . VAL A 1 161 ? -1.090 -7.635 4.694 1.00 38.73 161 VAL A CA 1
ATOM 1254 C C . VAL A 1 161 ? -0.978 -6.931 3.339 1.00 40.25 161 VAL A C 1
ATOM 1255 O O . VAL A 1 161 ? -1.617 -7.336 2.363 1.00 41.74 161 VAL A O 1
ATOM 1259 N N . GLY A 1 162 ? -0.165 -5.873 3.279 1.00 38.14 162 GLY A N 1
ATOM 1260 C CA . GLY A 1 162 ? -0.195 -4.934 2.173 1.00 41.92 162 GLY A CA 1
ATOM 1261 C C . GLY A 1 162 ? -1.178 -3.812 2.440 1.00 45.65 162 GLY A C 1
ATOM 1262 O O . GLY A 1 162 ? -1.840 -3.284 1.532 1.00 40.53 162 GLY A O 1
ATOM 1263 N N . ALA A 1 163 ? -1.261 -3.442 3.720 1.00 40.91 163 ALA A N 1
ATOM 1264 C CA . ALA A 1 163 ? -2.219 -2.443 4.170 1.00 41.33 163 ALA A CA 1
ATOM 1265 C C . ALA A 1 163 ? -2.023 -1.102 3.482 1.00 38.92 163 ALA A C 1
ATOM 1266 O O . ALA A 1 163 ? -3.006 -0.407 3.207 1.00 42.86 163 ALA A O 1
ATOM 1268 N N . THR A 1 164 ? -0.778 -0.702 3.223 1.00 38.46 164 THR A N 1
ATOM 1269 C CA . THR A 1 164 ? -0.536 0.562 2.539 1.00 41.65 164 THR A CA 1
ATOM 1270 C C . THR A 1 164 ? -0.699 0.471 1.025 1.00 41.00 164 THR A C 1
ATOM 1271 O O . THR A 1 164 ? -0.534 1.489 0.346 1.00 41.79 164 THR A O 1
ATOM 1275 N N . GLY A 1 165 ? -0.976 -0.706 0.479 1.00 43.07 165 GLY A N 1
ATOM 1276 C CA . GLY A 1 165 ? -1.126 -0.854 -0.955 1.00 41.66 165 GLY A CA 1
ATOM 1277 C C . GLY A 1 165 ? -2.353 -0.131 -1.473 1.00 40.52 165 GLY A C 1
ATOM 1278 O O . GLY A 1 165 ? -3.183 0.378 -0.721 1.00 41.14 165 GLY A O 1
ATOM 1279 N N . ASP A 1 166 ? -2.465 -0.075 -2.804 1.00 38.27 166 ASP A N 1
ATOM 1280 C CA . ASP A 1 166 ? -3.652 0.532 -3.379 1.00 43.52 166 ASP A CA 1
ATOM 1281 C C . ASP A 1 166 ? -4.916 -0.175 -2.888 1.00 40.05 166 ASP A C 1
ATOM 1282 O O . ASP A 1 166 ? -5.830 0.463 -2.348 1.00 43.08 166 ASP A O 1
ATOM 1287 N N . ILE A 1 167 ? -4.970 -1.498 -3.031 1.00 40.12 167 ILE A N 1
ATOM 1288 C CA . ILE A 1 167 ? -6.137 -2.242 -2.569 1.00 38.82 167 ILE A CA 1
ATOM 1289 C C . ILE A 1 167 ? -6.196 -2.237 -1.055 1.00 38.61 167 ILE A C 1
ATOM 1290 O O . ILE A 1 167 ? -7.259 -2.022 -0.460 1.00 38.25 167 ILE A O 1
ATOM 1295 N N . GLY A 1 168 ? -5.054 -2.501 -0.416 1.00 41.75 168 GLY A N 1
ATOM 1296 C CA . GLY A 1 168 ? -5.022 -2.606 1.031 1.00 38.40 168 GLY A CA 1
ATOM 1297 C C . GLY A 1 168 ? -5.501 -1.348 1.721 1.00 40.27 168 GLY A C 1
ATOM 1298 O O . GLY A 1 168 ? -6.277 -1.409 2.679 1.00 43.07 168 GLY A O 1
ATOM 1299 N N . SER A 1 169 ? -5.043 -0.189 1.249 1.00 39.80 169 SER A N 1
ATOM 1300 C CA . SER A 1 169 ? -5.449 1.062 1.883 1.00 41.37 169 SER A CA 1
ATOM 1301 C C . SER A 1 169 ? -6.950 1.278 1.757 1.00 44.44 169 SER A C 1
ATOM 1302 O O . SER A 1 169 ? -7.593 1.803 2.676 1.00 44.07 169 SER A O 1
ATOM 1305 N N . ALA A 1 170 ? -7.529 0.859 0.634 1.00 42.57 170 ALA A N 1
ATOM 1306 C CA . ALA A 1 170 ? -8.964 0.993 0.448 1.00 37.79 170 ALA A CA 1
ATOM 1307 C C . ALA A 1 170 ? -9.727 0.043 1.354 1.00 41.51 170 ALA A C 1
ATOM 1308 O O . ALA A 1 170 ? -10.738 0.428 1.940 1.00 43.32 170 ALA A O 1
ATOM 1310 N N . VAL A 1 171 ? -9.282 -1.213 1.441 1.00 42.43 171 VAL A N 1
ATOM 1311 C CA . VAL A 1 171 ? -9.852 -2.163 2.391 1.00 42.93 171 VAL A CA 1
ATOM 1312 C C . VAL A 1 171 ? -9.856 -1.576 3.803 1.00 43.41 171 VAL A C 1
ATOM 1313 O O . VAL A 1 171 ? -10.890 -1.551 4.481 1.00 43.40 171 VAL A O 1
ATOM 1317 N N . CYS A 1 172 ? -8.705 -1.084 4.260 1.00 41.06 172 CYS A N 1
ATOM 1318 C CA . CYS A 1 172 ? -8.623 -0.423 5.564 1.00 43.17 172 CYS A CA 1
ATOM 1319 C C . CYS A 1 172 ? -9.683 0.664 5.734 1.00 43.28 172 CYS A C 1
ATOM 1320 O O . CYS A 1 172 ? -10.397 0.690 6.744 1.00 47.93 172 CYS A O 1
ATOM 1323 N N . ARG A 1 173 ? -9.779 1.593 4.774 1.00 44.60 173 ARG A N 1
ATOM 1324 C CA . ARG A 1 173 ? -10.743 2.688 4.896 1.00 49.12 173 ARG A CA 1
ATOM 1325 C C . ARG A 1 173 ? -12.161 2.163 5.063 1.00 49.97 173 ARG A C 1
ATOM 1326 O O . ARG A 1 173 ? -12.927 2.664 5.891 1.00 48.35 173 ARG A O 1
ATOM 1334 N N . TRP A 1 174 ? -12.529 1.156 4.272 1.00 42.14 174 TRP A N 1
ATOM 1335 C CA . TRP A 1 174 ? -13.877 0.615 4.334 1.00 42.54 174 TRP A CA 1
ATOM 1336 C C . TRP A 1 174 ? -14.097 -0.205 5.598 1.00 45.82 174 TRP A C 1
ATOM 1337 O O . TRP A 1 174 ? -15.158 -0.106 6.224 1.00 47.32 174 TRP A O 1
ATOM 1348 N N . LEU A 1 175 ? -13.133 -1.059 5.964 1.00 43.53 175 LEU A N 1
ATOM 1349 C CA . LEU A 1 175 ? -13.274 -1.857 7.188 1.00 46.20 175 LEU A CA 1
ATOM 1350 C C . LEU A 1 175 ? -13.420 -0.959 8.407 1.00 50.95 175 LEU A C 1
ATOM 1351 O O . LEU A 1 175 ? -14.145 -1.288 9.355 1.00 49.79 175 LEU A O 1
ATOM 1356 N N . ASP A 1 176 ? -12.715 0.168 8.404 1.00 46.63 176 ASP A N 1
ATOM 1357 C CA . ASP A 1 176 ? -12.857 1.195 9.419 1.00 46.18 176 ASP A CA 1
ATOM 1358 C C . ASP A 1 176 ? -14.247 1.828 9.388 1.00 54.66 176 ASP A C 1
ATOM 1359 O O . ASP A 1 176 ? -15.047 1.600 10.298 1.00 55.20 176 ASP A O 1
ATOM 1364 N N . LEU A 1 177 ? -14.562 2.609 8.347 1.00 53.73 177 LEU A N 1
ATOM 1365 C CA . LEU A 1 177 ? -15.729 3.487 8.415 1.00 58.43 177 LEU A CA 1
ATOM 1366 C C . LEU A 1 177 ? -17.048 2.848 7.986 1.00 56.77 177 LEU A C 1
ATOM 1367 O O . LEU A 1 177 ? -18.106 3.386 8.331 1.00 56.88 177 LEU A O 1
ATOM 1372 N N . LYS A 1 178 ? -17.037 1.737 7.251 1.00 46.73 178 LYS A N 1
ATOM 1373 C CA . LYS A 1 178 ? -18.287 1.117 6.815 1.00 48.54 178 LYS A CA 1
ATOM 1374 C C . LYS A 1 178 ? -18.667 -0.109 7.622 1.00 54.54 178 LYS A C 1
ATOM 1375 O O . LYS A 1 178 ? -19.856 -0.343 7.858 1.00 55.89 178 LYS A O 1
ATOM 1381 N N . LEU A 1 179 ? -17.684 -0.896 8.045 1.00 52.30 179 LEU A N 1
ATOM 1382 C CA . LEU A 1 179 ? -17.933 -2.113 8.792 1.00 54.48 179 LEU A CA 1
ATOM 1383 C C . LEU A 1 179 ? -17.691 -1.967 10.284 1.00 52.69 179 LEU A C 1
ATOM 1384 O O . LEU A 1 179 ? -18.287 -2.717 11.064 1.00 58.94 179 LEU A O 1
ATOM 1389 N N . GLY A 1 180 ? -16.845 -1.029 10.700 1.00 57.53 180 GLY A N 1
ATOM 1390 C CA . GLY A 1 180 ? -16.598 -0.816 12.113 1.00 50.34 180 GLY A CA 1
ATOM 1391 C C . GLY A 1 180 ? -15.810 -1.928 12.776 1.00 58.74 180 GLY A C 1
ATOM 1392 O O . GLY A 1 180 ? -16.132 -2.347 13.898 1.00 55.12 180 GLY A O 1
ATOM 1393 N N . VAL A 1 181 ? -14.760 -2.397 12.098 1.00 51.75 181 VAL A N 1
ATOM 1394 C CA . VAL A 1 181 ? -13.920 -3.459 12.638 1.00 50.34 181 VAL A CA 1
ATOM 1395 C C . VAL A 1 181 ? -13.375 -3.060 14.009 1.00 51.29 181 VAL A C 1
ATOM 1396 O O . VAL A 1 181 ? -13.024 -1.895 14.254 1.00 51.91 181 VAL A O 1
ATOM 1400 N N . GLY A 1 182 ? -13.319 -4.031 14.920 1.00 56.03 182 GLY A N 1
ATOM 1401 C CA . GLY A 1 182 ? -12.791 -3.798 16.259 1.00 50.53 182 GLY A CA 1
ATOM 1402 C C . GLY A 1 182 ? -11.378 -3.245 16.259 1.00 57.28 182 GLY A C 1
ATOM 1403 O O . GLY A 1 182 ? -11.146 -2.112 16.685 1.00 56.51 182 GLY A O 1
ATOM 1404 N N . ASP A 1 183 ? -10.428 -4.030 15.752 1.00 56.08 183 ASP A N 1
ATOM 1405 C CA . ASP A 1 183 ? -9.027 -3.643 15.681 1.00 51.35 183 ASP A CA 1
ATOM 1406 C C . ASP A 1 183 ? -8.510 -3.859 14.266 1.00 55.44 183 ASP A C 1
ATOM 1407 O O . ASP A 1 183 ? -8.883 -4.823 13.595 1.00 51.06 183 ASP A O 1
ATOM 1412 N N . LEU A 1 184 ? -7.636 -2.970 13.828 1.00 49.41 184 LEU A N 1
ATOM 1413 C CA . LEU A 1 184 ? -7.034 -3.037 12.508 1.00 52.99 184 LEU A CA 1
ATOM 1414 C C . LEU A 1 184 ? -5.531 -3.187 12.703 1.00 47.80 184 LEU A C 1
ATOM 1415 O O . LEU A 1 184 ? -4.916 -2.367 13.385 1.00 44.64 184 LEU A O 1
ATOM 1420 N N . ILE A 1 185 ? -4.944 -4.250 12.148 1.00 45.93 185 ILE A N 1
ATOM 1421 C CA . ILE A 1 185 ? -3.490 -4.410 12.146 1.00 45.47 185 ILE A CA 1
ATOM 1422 C C . ILE A 1 185 ? -2.974 -4.052 10.758 1.00 46.88 185 ILE A C 1
ATOM 1423 O O . ILE A 1 185 ? -3.331 -4.691 9.756 1.00 42.80 185 ILE A O 1
ATOM 1428 N N . LEU A 1 186 ? -2.147 -3.019 10.697 1.00 49.34 186 LEU A N 1
ATOM 1429 C CA . LEU A 1 186 ? -1.617 -2.493 9.446 1.00 41.02 186 LEU A CA 1
ATOM 1430 C C . LEU A 1 186 ? -0.250 -3.140 9.230 1.00 51.42 186 LEU A C 1
ATOM 1431 O O . LEU A 1 186 ? 0.629 -3.029 10.088 1.00 50.40 186 LEU A O 1
ATOM 1436 N N . THR A 1 187 ? -0.086 -3.933 8.181 1.00 44.20 187 THR A N 1
ATOM 1437 C CA . THR A 1 187 ? 1.147 -4.628 7.876 1.00 43.48 187 THR A CA 1
ATOM 1438 C C . THR A 1 187 ? 1.628 -4.396 6.459 1.00 51.73 187 THR A C 1
ATOM 1439 O O . THR A 1 187 ? 0.895 -4.553 5.531 1.00 47.26 187 THR A O 1
ATOM 1443 N N . ALA A 1 188 ? 2.783 -3.744 6.438 1.00 50.26 188 ALA A N 1
ATOM 1444 C CA . ALA A 1 188 ? 3.493 -3.299 5.259 1.00 50.03 188 ALA A CA 1
ATOM 1445 C C . ALA A 1 188 ? 4.978 -3.160 5.595 1.00 52.05 188 ALA A C 1
ATOM 1446 O O . ALA A 1 188 ? 5.391 -3.167 6.759 1.00 64.60 188 ALA A O 1
ATOM 1448 N N . ARG A 1 189 ? 5.809 -3.211 4.572 1.00 54.40 189 ARG A N 1
ATOM 1449 C CA . ARG A 1 189 ? 7.242 -3.002 4.692 1.00 58.35 189 ARG A CA 1
ATOM 1450 C C . ARG A 1 189 ? 7.797 -1.608 4.927 1.00 60.97 189 ARG A C 1
ATOM 1451 O O . ARG A 1 189 ? 8.621 -1.392 5.742 1.00 50.84 189 ARG A O 1
ATOM 1459 N N . ASN A 1 190 ? 7.313 -0.662 4.173 1.00 52.48 190 ASN A N 1
ATOM 1460 C CA . ASN A 1 190 ? 7.806 0.704 4.219 1.00 54.87 190 ASN A CA 1
ATOM 1461 C C . ASN A 1 190 ? 7.137 1.460 5.366 1.00 60.72 190 ASN A C 1
ATOM 1462 O O . ASN A 1 190 ? 5.907 1.599 5.403 1.00 52.15 190 ASN A O 1
ATOM 1467 N N . GLN A 1 191 ? 7.959 1.957 6.291 1.00 56.76 191 GLN A N 1
ATOM 1468 C CA . GLN A 1 191 ? 7.450 2.526 7.532 1.00 55.90 191 GLN A CA 1
ATOM 1469 C C . GLN A 1 191 ? 6.726 3.850 7.321 1.00 54.02 191 GLN A C 1
ATOM 1470 O O . GLN A 1 191 ? 5.733 4.124 8.005 1.00 49.60 191 GLN A O 1
ATOM 1476 N N . GLU A 1 192 ? 7.198 4.679 6.389 1.00 56.07 192 GLU A N 1
ATOM 1477 C CA . GLU A 1 192 ? 6.599 5.997 6.208 1.00 57.30 192 GLU A CA 1
ATOM 1478 C C . GLU A 1 192 ? 5.155 5.891 5.729 1.00 63.28 192 GLU A C 1
ATOM 1479 O O . GLU A 1 192 ? 4.265 6.576 6.252 1.00 64.06 192 GLU A O 1
ATOM 1485 N N . ARG A 1 193 ? 4.905 5.048 4.720 1.00 56.96 193 ARG A N 1
ATOM 1486 C CA . ARG A 1 193 ? 3.537 4.819 4.274 1.00 51.59 193 ARG A CA 1
ATOM 1487 C C . ARG A 1 193 ? 2.683 4.190 5.371 1.00 49.64 193 ARG A C 1
ATOM 1488 O O . ARG A 1 193 ? 1.487 4.487 5.468 1.00 51.52 193 ARG A O 1
ATOM 1496 N N . LEU A 1 194 ? 3.260 3.315 6.194 1.00 46.52 194 LEU A N 1
ATOM 1497 C CA . LEU A 1 194 ? 2.492 2.773 7.310 1.00 53.33 194 LEU A CA 1
ATOM 1498 C C . LEU A 1 194 ? 2.115 3.877 8.297 1.00 50.61 194 LEU A C 1
ATOM 1499 O O . LEU A 1 194 ? 0.943 4.015 8.664 1.00 49.37 194 LEU A O 1
ATOM 1504 N N . ASP A 1 195 ? 3.084 4.715 8.681 1.00 52.82 195 ASP A N 1
ATOM 1505 C CA . ASP A 1 195 ? 2.782 5.852 9.551 1.00 54.43 195 ASP A CA 1
ATOM 1506 C C . ASP A 1 195 ? 1.703 6.743 8.948 1.00 54.75 195 ASP A C 1
ATOM 1507 O O . ASP A 1 195 ? 0.814 7.222 9.662 1.00 52.42 195 ASP A O 1
ATOM 1512 N N . ASN A 1 196 ? 1.751 6.966 7.629 1.00 51.37 196 ASN A N 1
ATOM 1513 C CA . ASN A 1 196 ? 0.789 7.880 7.018 1.00 52.99 196 ASN A CA 1
ATOM 1514 C C . ASN A 1 196 ? -0.609 7.281 6.982 1.00 51.79 196 ASN A C 1
ATOM 1515 O O . ASN A 1 196 ? -1.602 8.007 7.111 1.00 54.06 196 ASN A O 1
ATOM 1520 N N . LEU A 1 197 ? -0.715 5.973 6.752 1.00 51.76 197 LEU A N 1
ATOM 1521 C CA . LEU A 1 197 ? -2.038 5.354 6.733 1.00 58.11 197 LEU A CA 1
ATOM 1522 C C . LEU A 1 197 ? -2.645 5.347 8.131 1.00 47.36 197 LEU A C 1
ATOM 1523 O O . LEU A 1 197 ? -3.845 5.595 8.301 1.00 56.13 197 LEU A O 1
ATOM 1528 N N . GLN A 1 198 ? -1.822 5.068 9.141 1.00 48.02 198 GLN A N 1
ATOM 1529 C CA . GLN A 1 198 ? -2.294 5.085 10.522 1.00 55.13 198 GLN A CA 1
ATOM 1530 C C . GLN A 1 198 ? -2.831 6.461 10.892 1.00 53.62 198 GLN A C 1
ATOM 1531 O O . GLN A 1 198 ? -3.935 6.584 11.440 1.00 53.82 198 GLN A O 1
ATOM 1537 N N . ALA A 1 199 ? -2.073 7.508 10.558 1.00 53.32 199 ALA A N 1
ATOM 1538 C CA . ALA A 1 199 ? -2.533 8.880 10.751 1.00 54.68 199 ALA A CA 1
ATOM 1539 C C . ALA A 1 199 ? -3.835 9.149 10.006 1.00 61.96 199 ALA A C 1
ATOM 1540 O O . ALA A 1 199 ? -4.763 9.758 10.557 1.00 61.56 199 ALA A O 1
ATOM 1542 N N . GLU A 1 200 ? -3.919 8.725 8.736 1.00 52.04 200 GLU A N 1
ATOM 1543 C CA . GLU A 1 200 ? -5.127 8.992 7.960 1.00 52.77 200 GLU A CA 1
ATOM 1544 C C . GLU A 1 200 ? -6.346 8.342 8.598 1.00 50.37 200 GLU A C 1
ATOM 1545 O O . GLU A 1 200 ? -7.438 8.921 8.607 1.00 60.65 200 GLU A O 1
ATOM 1551 N N . LEU A 1 201 ? -6.195 7.115 9.094 1.00 53.77 201 LEU A N 1
ATOM 1552 C CA . LEU A 1 201 ? -7.338 6.425 9.673 1.00 55.37 201 LEU A CA 1
ATOM 1553 C C . LEU A 1 201 ? -7.641 6.909 11.084 1.00 57.29 201 LEU A C 1
ATOM 1554 O O . LEU A 1 201 ? -8.801 6.867 11.510 1.00 55.54 201 LEU A O 1
ATOM 1559 N N . GLY A 1 202 ? -6.622 7.356 11.819 1.00 53.59 202 GLY A N 1
ATOM 1560 C CA . GLY A 1 202 ? -6.810 7.675 13.218 1.00 56.84 202 GLY A CA 1
ATOM 1561 C C . GLY A 1 202 ? -6.890 6.456 14.102 1.00 62.64 202 GLY A C 1
ATOM 1562 O O . GLY A 1 202 ? -7.346 6.556 15.248 1.00 69.18 202 GLY A O 1
ATOM 1563 N N . ARG A 1 203 ? -6.472 5.299 13.593 1.00 53.66 203 ARG A N 1
ATOM 1564 C CA . ARG A 1 203 ? -6.447 4.061 14.360 1.00 60.09 203 ARG A CA 1
ATOM 1565 C C . ARG A 1 203 ? -5.478 3.100 13.675 1.00 56.87 203 ARG A C 1
ATOM 1566 O O . ARG A 1 203 ? -4.843 3.436 12.671 1.00 60.79 203 ARG A O 1
ATOM 1574 N N . GLY A 1 204 ? -5.370 1.900 14.231 1.00 52.13 204 GLY A N 1
ATOM 1575 C CA . GLY A 1 204 ? -4.563 0.849 13.652 1.00 51.18 204 GLY A CA 1
ATOM 1576 C C . GLY A 1 204 ? -3.198 0.707 14.288 1.00 52.28 204 GLY A C 1
ATOM 1577 O O . GLY A 1 204 ? -2.483 1.696 14.450 1.00 58.46 204 GLY A O 1
ATOM 1578 N N . LYS A 1 205 ? -2.821 -0.519 14.640 1.00 50.17 205 LYS A N 1
ATOM 1579 C CA . LYS A 1 205 ? -1.487 -0.820 15.131 1.00 51.59 205 LYS A CA 1
ATOM 1580 C C . LYS A 1 205 ? -0.631 -1.346 13.986 1.00 55.56 205 LYS A C 1
ATOM 1581 O O . LYS A 1 205 ? -1.044 -2.259 13.263 1.00 48.83 205 LYS A O 1
ATOM 1587 N N . ILE A 1 206 ? 0.552 -0.768 13.819 1.00 56.25 206 ILE A N 1
ATOM 1588 C CA . ILE A 1 206 ? 1.482 -1.221 12.788 1.00 56.47 206 ILE A CA 1
ATOM 1589 C C . ILE A 1 206 ? 2.290 -2.382 13.344 1.00 55.11 206 ILE A C 1
ATOM 1590 O O . ILE A 1 206 ? 2.917 -2.259 14.399 1.00 53.35 206 ILE A O 1
ATOM 1595 N N . LEU A 1 207 ? 2.293 -3.512 12.636 1.00 47.44 207 LEU A N 1
ATOM 1596 C CA . LEU A 1 207 ? 3.040 -4.659 13.108 1.00 52.08 207 LEU A CA 1
ATOM 1597 C C . LEU A 1 207 ? 3.689 -5.354 11.921 1.00 53.28 207 LEU A C 1
ATOM 1598 O O . LEU A 1 207 ? 3.040 -5.515 10.872 1.00 56.49 207 LEU A O 1
ATOM 1603 N N . PRO A 1 208 ? 4.946 -5.776 12.040 1.00 54.52 208 PRO A N 1
ATOM 1604 C CA . PRO A 1 208 ? 5.536 -6.608 10.987 1.00 55.60 208 PRO A CA 1
ATOM 1605 C C . PRO A 1 208 ? 4.741 -7.893 10.835 1.00 59.16 208 PRO A C 1
ATOM 1606 O O . PRO A 1 208 ? 4.007 -8.306 11.735 1.00 52.21 208 PRO A O 1
ATOM 1610 N N . LEU A 1 209 ? 4.917 -8.535 9.676 1.00 54.46 209 LEU A N 1
ATOM 1611 C CA . LEU A 1 209 ? 4.081 -9.676 9.313 1.00 57.23 209 LEU A CA 1
ATOM 1612 C C . LEU A 1 209 ? 4.112 -10.762 10.378 1.00 52.14 209 LEU A C 1
ATOM 1613 O O . LEU A 1 209 ? 3.067 -11.308 10.747 1.00 49.93 209 LEU A O 1
ATOM 1618 N N . GLU A 1 210 ? 5.304 -11.105 10.872 1.00 57.17 210 GLU A N 1
ATOM 1619 C CA . GLU A 1 210 ? 5.418 -12.255 11.766 1.00 60.95 210 GLU A CA 1
ATOM 1620 C C . GLU A 1 210 ? 4.731 -12.016 13.112 1.00 51.08 210 GLU A C 1
ATOM 1621 O O . GLU A 1 210 ? 4.348 -12.978 13.780 1.00 58.73 210 GLU A O 1
ATOM 1627 N N . ALA A 1 211 ? 4.544 -10.761 13.520 1.00 52.92 211 ALA A N 1
ATOM 1628 C CA . ALA A 1 211 ? 3.816 -10.481 14.756 1.00 54.31 211 ALA A CA 1
ATOM 1629 C C . ALA A 1 211 ? 2.336 -10.225 14.522 1.00 55.28 211 ALA A C 1
ATOM 1630 O O . ALA A 1 211 ? 1.530 -10.367 15.447 1.00 45.70 211 ALA A O 1
ATOM 1632 N N . ALA A 1 212 ? 1.956 -9.856 13.299 1.00 52.79 212 ALA A N 1
ATOM 1633 C CA . ALA A 1 212 ? 0.560 -9.530 13.036 1.00 51.22 212 ALA A CA 1
ATOM 1634 C C . ALA A 1 212 ? -0.302 -10.786 13.010 1.00 49.13 212 ALA A C 1
ATOM 1635 O O . ALA A 1 212 ? -1.388 -10.824 13.603 1.00 52.55 212 ALA A O 1
ATOM 1637 N N . LEU A 1 213 ? 0.164 -11.823 12.327 1.00 52.43 213 LEU A N 1
ATOM 1638 C CA . LEU A 1 213 ? -0.688 -12.989 12.094 1.00 52.55 213 LEU A CA 1
ATOM 1639 C C . LEU A 1 213 ? -1.197 -13.644 13.371 1.00 54.04 213 LEU A C 1
ATOM 1640 O O . LEU A 1 213 ? -2.400 -13.964 13.432 1.00 54.53 213 LEU A O 1
ATOM 1645 N N . PRO A 1 214 ? -0.399 -13.862 14.423 1.00 56.87 214 PRO A N 1
ATOM 1646 C CA . PRO A 1 214 ? -0.946 -14.535 15.612 1.00 51.16 214 PRO A CA 1
ATOM 1647 C C . PRO A 1 214 ? -2.024 -13.728 16.328 1.00 49.52 214 PRO A C 1
ATOM 1648 O O . PRO A 1 214 ? -2.764 -14.297 17.135 1.00 51.49 214 PRO A O 1
ATOM 1652 N N . GLU A 1 215 ? -2.165 -12.439 16.026 1.00 50.33 215 GLU A N 1
ATOM 1653 C CA . GLU A 1 215 ? -3.153 -11.578 16.659 1.00 52.23 215 GLU A CA 1
ATOM 1654 C C . GLU A 1 215 ? -4.464 -11.467 15.896 1.00 50.65 215 GLU A C 1
ATOM 1655 O O . GLU A 1 215 ? -5.393 -10.831 16.397 1.00 46.81 215 GLU A O 1
ATOM 1661 N N . ALA A 1 216 ? -4.554 -12.020 14.692 1.00 49.00 216 ALA A N 1
ATOM 1662 C CA . ALA A 1 216 ? -5.613 -11.663 13.755 1.00 45.53 216 ALA A CA 1
ATOM 1663 C C . ALA A 1 216 ? -6.716 -12.706 13.768 1.00 41.69 216 ALA A C 1
ATOM 1664 O O . ALA A 1 216 ? -6.441 -13.910 13.697 1.00 44.83 216 ALA A O 1
ATOM 1666 N N . ASP A 1 217 ? -7.962 -12.242 13.820 1.00 42.42 217 ASP A N 1
ATOM 1667 C CA . ASP A 1 217 ? -9.097 -13.124 13.539 1.00 44.19 217 ASP A CA 1
ATOM 1668 C C . ASP A 1 217 ? -9.324 -13.286 12.039 1.00 46.54 217 ASP A C 1
ATOM 1669 O O . ASP A 1 217 ? -9.810 -14.332 11.583 1.00 42.59 217 ASP A O 1
ATOM 1674 N N . PHE A 1 218 ? -9.009 -12.243 11.276 1.00 42.38 218 PHE A N 1
ATOM 1675 C CA . PHE A 1 218 ? -9.088 -12.235 9.823 1.00 41.86 218 PHE A CA 1
ATOM 1676 C C . PHE A 1 218 ? -7.765 -11.726 9.278 1.00 40.25 218 PHE A C 1
ATOM 1677 O O . PHE A 1 218 ? -7.229 -10.729 9.768 1.00 39.46 218 PHE A O 1
ATOM 1685 N N . ILE A 1 219 ? -7.213 -12.408 8.282 1.00 38.92 219 ILE A N 1
ATOM 1686 C CA . ILE A 1 219 ? -6.029 -11.895 7.610 1.00 36.99 219 ILE A CA 1
ATOM 1687 C C . ILE A 1 219 ? -6.399 -11.670 6.159 1.00 36.34 219 ILE A C 1
ATOM 1688 O O . ILE A 1 219 ? -6.737 -12.625 5.445 1.00 36.94 219 ILE A O 1
ATOM 1693 N N . VAL A 1 220 ? -6.361 -10.410 5.739 1.00 35.91 220 VAL A N 1
ATOM 1694 C CA . VAL A 1 220 ? -6.557 -10.026 4.346 1.00 41.73 220 VAL A CA 1
ATOM 1695 C C . VAL A 1 220 ? -5.184 -9.902 3.691 1.00 39.09 220 VAL A C 1
ATOM 1696 O O . VAL A 1 220 ? -4.370 -9.064 4.096 1.00 39.68 220 VAL A O 1
ATOM 1700 N N . TRP A 1 221 ? -4.923 -10.736 2.687 1.00 33.84 221 TRP A N 1
ATOM 1701 C CA . TRP A 1 221 ? -3.652 -10.731 1.963 1.00 41.22 221 TRP A CA 1
ATOM 1702 C C . TRP A 1 221 ? -3.807 -9.955 0.660 1.00 36.07 221 TRP A C 1
ATOM 1703 O O . TRP A 1 221 ? -4.413 -10.454 -0.295 1.00 36.90 221 TRP A O 1
ATOM 1714 N N . VAL A 1 222 ? -3.249 -8.747 0.614 1.00 37.22 222 VAL A N 1
ATOM 1715 C CA . VAL A 1 222 ? -3.242 -7.961 -0.615 1.00 40.57 222 VAL A CA 1
ATOM 1716 C C . VAL A 1 222 ? -1.855 -7.361 -0.828 1.00 38.65 222 VAL A C 1
ATOM 1717 O O . VAL A 1 222 ? -1.722 -6.170 -1.130 1.00 42.03 222 VAL A O 1
ATOM 1721 N N . ALA A 1 223 ? -0.821 -8.195 -0.694 1.00 35.66 223 ALA A N 1
ATOM 1722 C CA . ALA A 1 223 ? 0.570 -7.803 -0.877 1.00 38.57 223 ALA A CA 1
ATOM 1723 C C . ALA A 1 223 ? 1.043 -8.036 -2.308 1.00 41.44 223 ALA A C 1
ATOM 1724 O O . ALA A 1 223 ? 0.600 -8.972 -2.985 1.00 37.52 223 ALA A O 1
ATOM 1726 N N . SER A 1 224 ? 1.999 -7.206 -2.741 1.00 40.77 224 SER A N 1
ATOM 1727 C CA . SER A 1 224 ? 2.658 -7.390 -4.038 1.00 40.16 224 SER A CA 1
ATOM 1728 C C . SER A 1 224 ? 3.834 -8.362 -3.909 1.00 46.74 224 SER A C 1
ATOM 1729 O O . SER A 1 224 ? 4.980 -8.041 -4.224 1.00 47.18 224 SER A O 1
ATOM 1732 N N . MET A 1 225 ? 3.538 -9.578 -3.460 1.00 40.40 225 MET A N 1
ATOM 1733 C CA . MET A 1 225 ? 4.553 -10.623 -3.387 1.00 43.17 225 MET A CA 1
ATOM 1734 C C . MET A 1 225 ? 4.650 -11.336 -4.728 1.00 48.04 225 MET A C 1
ATOM 1735 O O . MET A 1 225 ? 3.630 -11.845 -5.211 1.00 43.61 225 MET A O 1
ATOM 1740 N N . PRO A 1 226 ? 5.830 -11.410 -5.365 1.00 50.72 226 PRO A N 1
ATOM 1741 C CA . PRO A 1 226 ? 5.915 -12.202 -6.607 1.00 43.21 226 PRO A CA 1
ATOM 1742 C C . PRO A 1 226 ? 5.668 -13.676 -6.377 1.00 47.23 226 PRO A C 1
ATOM 1743 O O . PRO A 1 226 ? 5.185 -14.364 -7.285 1.00 48.95 226 PRO A O 1
ATOM 1747 N N . GLN A 1 227 ? 5.964 -14.180 -5.179 1.00 46.27 227 GLN A N 1
ATOM 1748 C CA . GLN A 1 227 ? 6.040 -15.614 -4.933 1.00 52.10 227 GLN A CA 1
ATOM 1749 C C . GLN A 1 227 ? 4.978 -16.136 -3.979 1.00 57.53 227 GLN A C 1
ATOM 1750 O O . GLN A 1 227 ? 4.254 -17.080 -4.325 1.00 73.84 227 GLN A O 1
ATOM 1756 N N . GLY A 1 228 ? 4.881 -15.595 -2.776 1.00 46.40 228 GLY A N 1
ATOM 1757 C CA . GLY A 1 228 ? 3.937 -16.184 -1.834 1.00 55.45 228 GLY A CA 1
ATOM 1758 C C . GLY A 1 228 ? 4.608 -16.986 -0.728 1.00 50.72 228 GLY A C 1
ATOM 1759 O O . GLY A 1 228 ? 5.556 -17.737 -0.985 1.00 55.27 228 GLY A O 1
ATOM 1760 N N . VAL A 1 229 ? 4.107 -16.869 0.497 1.00 46.93 229 VAL A N 1
ATOM 1761 C CA . VAL A 1 229 ? 4.819 -17.341 1.682 1.00 43.17 229 VAL A CA 1
ATOM 1762 C C . VAL A 1 229 ? 4.108 -18.537 2.308 1.00 46.36 229 VAL A C 1
ATOM 1763 O O . VAL A 1 229 ? 2.921 -18.783 2.088 1.00 51.29 229 VAL A O 1
ATOM 1767 N N . VAL A 1 230 ? 4.848 -19.274 3.132 1.00 48.11 230 VAL A N 1
ATOM 1768 C CA . VAL A 1 230 ? 4.354 -20.494 3.759 1.00 46.57 230 VAL A CA 1
ATOM 1769 C C . VAL A 1 230 ? 4.045 -20.161 5.218 1.00 52.42 230 VAL A C 1
ATOM 1770 O O . VAL A 1 230 ? 4.949 -19.954 6.033 1.00 49.67 230 VAL A O 1
ATOM 1774 N N . ILE A 1 231 ? 2.751 -20.057 5.541 1.00 45.59 231 ILE A N 1
ATOM 1775 C CA . ILE A 1 231 ? 2.293 -19.771 6.897 1.00 43.87 231 ILE A CA 1
ATOM 1776 C C . ILE A 1 231 ? 1.922 -21.092 7.554 1.00 46.49 231 ILE A C 1
ATOM 1777 O O . ILE A 1 231 ? 1.136 -21.873 6.999 1.00 45.86 231 ILE A O 1
ATOM 1782 N N . ASP A 1 232 ? 2.494 -21.348 8.737 1.00 45.82 232 ASP A N 1
ATOM 1783 C CA . ASP A 1 232 ? 2.142 -22.558 9.465 1.00 46.77 232 ASP A CA 1
ATOM 1784 C C . ASP A 1 232 ? 0.859 -22.324 10.248 1.00 40.70 232 ASP A C 1
ATOM 1785 O O . ASP A 1 232 ? 0.773 -21.346 11.002 1.00 41.78 232 ASP A O 1
ATOM 1790 N N . PRO A 1 233 ? -0.133 -23.200 10.090 1.00 42.96 233 PRO A N 1
ATOM 1791 C CA . PRO A 1 233 ? -1.399 -23.042 10.824 1.00 49.42 233 PRO A CA 1
ATOM 1792 C C . PRO A 1 233 ? -1.211 -22.872 12.317 1.00 45.48 233 PRO A C 1
ATOM 1793 O O . PRO A 1 233 ? -2.008 -22.182 12.969 1.00 50.21 233 PRO A O 1
ATOM 1797 N N . ALA A 1 234 ? -0.150 -23.458 12.875 1.00 44.95 234 ALA A N 1
ATOM 1798 C CA . ALA A 1 234 ? 0.115 -23.371 14.308 1.00 50.52 234 ALA A CA 1
ATOM 1799 C C . ALA A 1 234 ? 0.371 -21.948 14.776 1.00 47.89 234 ALA A C 1
ATOM 1800 O O . ALA A 1 234 ? 0.269 -21.682 15.975 1.00 47.48 234 ALA A O 1
ATOM 1802 N N . THR A 1 235 ? 0.679 -21.020 13.874 1.00 45.39 235 THR A N 1
ATOM 1803 C CA . THR A 1 235 ? 0.931 -19.645 14.280 1.00 41.38 235 THR A CA 1
ATOM 1804 C C . THR A 1 235 ? -0.341 -18.827 14.459 1.00 48.37 235 THR A C 1
ATOM 1805 O O . THR A 1 235 ? -0.259 -17.697 14.949 1.00 45.14 235 THR A O 1
ATOM 1809 N N . LEU A 1 236 ? -1.505 -19.368 14.091 1.00 45.47 236 LEU A N 1
ATOM 1810 C CA . LEU A 1 236 ? -2.723 -18.590 13.912 1.00 50.16 236 LEU A CA 1
ATOM 1811 C C . LEU A 1 236 ? -3.731 -18.850 15.025 1.00 47.85 236 LEU A C 1
ATOM 1812 O O . LEU A 1 236 ? -3.822 -19.957 15.560 1.00 45.63 236 LEU A O 1
ATOM 1817 N N . LYS A 1 237 ? -4.516 -17.817 15.333 1.00 48.80 237 LYS A N 1
ATOM 1818 C CA . LYS A 1 237 ? -5.655 -17.964 16.223 1.00 44.96 237 LYS A CA 1
ATOM 1819 C C . LYS A 1 237 ? -6.641 -19.010 15.691 1.00 48.91 237 LYS A C 1
ATOM 1820 O O . LYS A 1 237 ? -6.572 -19.456 14.544 1.00 48.10 237 LYS A O 1
ATOM 1826 N N . GLN A 1 238 ? -7.558 -19.421 16.562 1.00 48.27 238 GLN A N 1
ATOM 1827 C CA . GLN A 1 238 ? -8.643 -20.331 16.197 1.00 49.24 238 GLN A CA 1
ATOM 1828 C C . GLN A 1 238 ? -9.939 -19.727 16.714 1.00 58.72 238 GLN A C 1
ATOM 1829 O O . GLN A 1 238 ? -10.107 -19.604 17.945 1.00 57.44 238 GLN A O 1
ATOM 1835 N N . PRO A 1 239 ? -10.869 -19.310 15.835 1.00 52.95 239 PRO A N 1
ATOM 1836 C CA . PRO A 1 239 ? -10.744 -19.361 14.376 1.00 58.32 239 PRO A CA 1
ATOM 1837 C C . PRO A 1 239 ? -9.862 -18.283 13.763 1.00 47.39 239 PRO A C 1
ATOM 1838 O O . PRO A 1 239 ? -9.573 -17.254 14.383 1.00 45.52 239 PRO A O 1
ATOM 1842 N N . CYS A 1 240 ? -9.461 -18.524 12.520 1.00 49.30 240 CYS A N 1
ATOM 1843 C CA . CYS A 1 240 ? -8.763 -17.516 11.729 1.00 48.72 240 CYS A CA 1
ATOM 1844 C C . CYS A 1 240 ? -9.245 -17.621 10.295 1.00 40.03 240 CYS A C 1
ATOM 1845 O O . CYS A 1 240 ? -9.230 -18.707 9.718 1.00 43.45 240 CYS A O 1
ATOM 1848 N N . VAL A 1 241 ? -9.665 -16.497 9.730 1.00 46.82 241 VAL A N 1
ATOM 1849 C CA . VAL A 1 241 ? -10.164 -16.425 8.360 1.00 41.98 241 VAL A CA 1
ATOM 1850 C C . VAL A 1 241 ? -9.101 -15.736 7.518 1.00 40.63 241 VAL A C 1
ATOM 1851 O O . VAL A 1 241 ? -8.790 -14.558 7.740 1.00 36.79 241 VAL A O 1
ATOM 1855 N N . LEU A 1 242 ? -8.524 -16.488 6.585 1.00 38.91 242 LEU A N 1
ATOM 1856 C CA . LEU A 1 242 ? -7.501 -15.995 5.663 1.00 43.67 242 LEU A CA 1
ATOM 1857 C C . LEU A 1 242 ? -8.160 -15.671 4.325 1.00 40.05 242 LEU A C 1
ATOM 1858 O O . LEU A 1 242 ? -8.613 -16.574 3.621 1.00 43.30 242 LEU A O 1
ATOM 1863 N N . ILE A 1 243 ? -8.212 -14.389 3.978 1.00 41.26 243 ILE A N 1
ATOM 1864 C CA . ILE A 1 243 ? -8.738 -13.939 2.690 1.00 41.01 243 ILE A CA 1
ATOM 1865 C C . ILE A 1 243 ? -7.532 -13.567 1.839 1.00 35.68 243 ILE A C 1
ATOM 1866 O O . ILE A 1 243 ? -6.934 -12.506 2.008 1.00 34.48 243 ILE A O 1
ATOM 1871 N N . ASP A 1 244 ? -7.153 -14.465 0.950 1.00 34.95 244 ASP A N 1
ATOM 1872 C CA . ASP A 1 244 ? -5.951 -14.323 0.133 1.00 37.23 244 ASP A CA 1
ATOM 1873 C C . ASP A 1 244 ? -6.384 -13.692 -1.190 1.00 36.42 244 ASP A C 1
ATOM 1874 O O . ASP A 1 244 ? -6.913 -14.368 -2.067 1.00 39.16 244 ASP A O 1
ATOM 1879 N N . GLY A 1 245 ? -6.214 -12.378 -1.305 1.00 38.33 245 GLY A N 1
ATOM 1880 C CA . GLY A 1 245 ? -6.537 -11.695 -2.534 1.00 38.37 245 GLY A CA 1
ATOM 1881 C C . GLY A 1 245 ? -5.362 -11.505 -3.459 1.00 35.95 245 GLY A C 1
ATOM 1882 O O . GLY A 1 245 ? -5.459 -10.773 -4.439 1.00 41.65 245 GLY A O 1
ATOM 1883 N N . GLY A 1 246 ? -4.227 -12.122 -3.168 1.00 37.04 246 GLY A N 1
ATOM 1884 C CA . GLY A 1 246 ? -3.045 -11.868 -3.969 1.00 39.43 246 GLY A CA 1
ATOM 1885 C C . GLY A 1 246 ? -3.130 -12.586 -5.285 1.00 40.93 246 GLY A C 1
ATOM 1886 O O . GLY A 1 246 ? -3.763 -13.614 -5.445 1.00 39.23 246 GLY A O 1
ATOM 1887 N N . TYR A 1 247 ? -2.458 -11.993 -6.319 1.00 39.25 247 TYR A N 1
ATOM 1888 C CA . TYR A 1 247 ? -2.246 -12.669 -7.578 1.00 40.64 247 TYR A CA 1
ATOM 1889 C C . TYR A 1 247 ? -0.818 -12.364 -8.009 1.00 35.22 247 TYR A C 1
ATOM 1890 O O . TYR A 1 247 ? -0.523 -11.235 -8.429 1.00 40.53 247 TYR A O 1
ATOM 1899 N N . PRO A 1 248 ? 0.102 -13.331 -7.889 1.00 38.97 248 PRO A N 1
ATOM 1900 C CA . PRO A 1 248 ? -0.141 -14.695 -7.390 1.00 40.15 248 PRO A CA 1
ATOM 1901 C C . PRO A 1 248 ? -0.576 -14.728 -5.914 1.00 39.90 248 PRO A C 1
ATOM 1902 O O . PRO A 1 248 ? -0.368 -13.736 -5.216 1.00 34.95 248 PRO A O 1
ATOM 1906 N N . LYS A 1 249 ? -1.220 -15.821 -5.511 1.00 38.40 249 LYS A N 1
ATOM 1907 C CA . LYS A 1 249 ? -1.725 -15.971 -4.154 1.00 39.31 249 LYS A CA 1
ATOM 1908 C C . LYS A 1 249 ? -0.618 -15.681 -3.155 1.00 39.52 249 LYS A C 1
ATOM 1909 O O . LYS A 1 249 ? 0.498 -16.187 -3.292 1.00 35.58 249 LYS A O 1
ATOM 1915 N N . ASN A 1 250 ? -0.921 -14.823 -2.171 1.00 37.44 250 ASN A N 1
ATOM 1916 C CA . ASN A 1 250 ? 0.049 -14.528 -1.121 1.00 37.03 250 ASN A CA 1
ATOM 1917 C C . ASN A 1 250 ? 0.370 -15.747 -0.257 1.00 43.68 250 ASN A C 1
ATOM 1918 O O . ASN A 1 250 ? 1.398 -15.750 0.433 1.00 41.56 250 ASN A O 1
ATOM 1923 N N . LEU A 1 251 ? -0.487 -16.768 -0.254 1.00 40.14 251 LEU A N 1
ATOM 1924 C CA . LEU A 1 251 ? -0.258 -17.987 0.523 1.00 40.49 251 LEU A CA 1
ATOM 1925 C C . LEU A 1 251 ? 0.384 -19.018 -0.399 1.00 45.14 251 LEU A C 1
ATOM 1926 O O . LEU A 1 251 ? -0.275 -19.545 -1.304 1.00 46.79 251 LEU A O 1
ATOM 1931 N N . GLY A 1 252 ? 1.667 -19.291 -0.185 1.00 46.90 252 GLY A N 1
ATOM 1932 C CA . GLY A 1 252 ? 2.384 -20.196 -1.060 1.00 51.53 252 GLY A CA 1
ATOM 1933 C C . GLY A 1 252 ? 2.172 -21.656 -0.768 1.00 53.64 252 GLY A C 1
ATOM 1934 O O . GLY A 1 252 ? 2.872 -22.505 -1.322 1.00 57.91 252 GLY A O 1
ATOM 1935 N N . SER A 1 253 ? 1.224 -21.972 0.108 1.00 49.37 253 SER A N 1
ATOM 1936 C CA . SER A 1 253 ? 0.920 -23.342 0.483 1.00 53.51 253 SER A CA 1
ATOM 1937 C C . SER A 1 253 ? -0.559 -23.414 0.827 1.00 53.49 253 SER A C 1
ATOM 1938 O O . SER A 1 253 ? -1.212 -22.391 1.049 1.00 52.52 253 SER A O 1
ATOM 1941 N N . LYS A 1 254 ? -1.083 -24.634 0.868 1.00 49.87 254 LYS A N 1
ATOM 1942 C CA . LYS A 1 254 ? -2.457 -24.853 1.311 1.00 53.97 254 LYS A CA 1
ATOM 1943 C C . LYS A 1 254 ? -2.479 -24.796 2.833 1.00 59.38 254 LYS A C 1
ATOM 1944 O O . LYS A 1 254 ? -2.155 -25.779 3.508 1.00 66.12 254 LYS A O 1
ATOM 1947 N N . VAL A 1 255 ? -2.837 -23.636 3.380 1.00 54.74 255 VAL A N 1
ATOM 1948 C CA . VAL A 1 255 ? -2.955 -23.462 4.825 1.00 47.07 255 VAL A CA 1
ATOM 1949 C C . VAL A 1 255 ? -4.260 -24.117 5.260 1.00 53.76 255 VAL A C 1
ATOM 1950 O O . VAL A 1 255 ? -5.339 -23.608 4.958 1.00 54.13 255 VAL A O 1
ATOM 1954 N N . GLN A 1 256 ? -4.175 -25.230 5.983 1.00 47.18 256 GLN A N 1
ATOM 1955 C CA . GLN A 1 256 ? -5.379 -25.859 6.501 1.00 48.31 256 GLN A CA 1
ATOM 1956 C C . GLN A 1 256 ? -5.149 -26.364 7.923 1.00 58.22 256 GLN A C 1
ATOM 1957 O O . GLN A 1 256 ? -4.047 -26.785 8.293 1.00 50.10 256 GLN A O 1
ATOM 1963 N N . GLY A 1 257 ? -6.210 -26.303 8.718 1.00 51.49 257 GLY A N 1
ATOM 1964 C CA . GLY A 1 257 ? -6.170 -26.811 10.075 1.00 56.74 257 GLY A CA 1
ATOM 1965 C C . GLY A 1 257 ? -7.483 -26.519 10.767 1.00 57.32 257 GLY A C 1
ATOM 1966 O O . GLY A 1 257 ? -8.316 -25.744 10.280 1.00 52.78 257 GLY A O 1
ATOM 1967 N N . GLU A 1 258 ? -7.661 -27.165 11.918 1.00 62.09 258 GLU A N 1
ATOM 1968 C CA . GLU A 1 258 ? -8.837 -26.919 12.742 1.00 61.19 258 GLU A CA 1
ATOM 1969 C C . GLU A 1 258 ? -8.990 -25.426 13.015 1.00 57.69 258 GLU A C 1
ATOM 1970 O O . GLU A 1 258 ? -8.055 -24.766 13.476 1.00 55.08 258 GLU A O 1
ATOM 1976 N N . GLY A 1 259 ? -10.161 -24.886 12.712 1.00 54.24 259 GLY A N 1
ATOM 1977 C CA . GLY A 1 259 ? -10.373 -23.473 12.939 1.00 54.10 259 GLY A CA 1
ATOM 1978 C C . GLY A 1 259 ? -9.741 -22.537 11.925 1.00 50.45 259 GLY A C 1
ATOM 1979 O O . GLY A 1 259 ? -9.680 -21.330 12.184 1.00 49.54 259 GLY A O 1
ATOM 1980 N N . ILE A 1 260 ? -9.259 -23.043 10.796 1.00 44.88 260 ILE A N 1
ATOM 1981 C CA . ILE A 1 260 ? -8.664 -22.219 9.743 1.00 52.74 260 ILE A CA 1
ATOM 1982 C C . ILE A 1 260 ? -9.584 -22.230 8.528 1.00 47.05 260 ILE A C 1
ATOM 1983 O O . ILE A 1 260 ? -9.892 -23.297 7.988 1.00 46.71 260 ILE A O 1
ATOM 1988 N N . TYR A 1 261 ? -9.970 -21.045 8.064 1.00 45.16 261 TYR A N 1
ATOM 1989 C CA . TYR A 1 261 ? -10.831 -20.903 6.893 1.00 45.69 261 TYR A CA 1
ATOM 1990 C C . TYR A 1 261 ? -10.129 -20.038 5.856 1.00 42.06 261 TYR A C 1
ATOM 1991 O O . TYR A 1 261 ? -9.705 -18.922 6.169 1.00 41.73 261 TYR A O 1
ATOM 2000 N N . VAL A 1 262 ? -9.994 -20.564 4.634 1.00 45.77 262 VAL A N 1
ATOM 2001 C CA . VAL A 1 262 ? -9.313 -19.890 3.527 1.00 43.42 262 VAL A CA 1
ATOM 2002 C C . VAL A 1 262 ? -10.343 -19.539 2.461 1.00 46.44 262 VAL A C 1
ATOM 2003 O O . VAL A 1 262 ? -11.208 -20.356 2.131 1.00 44.52 262 VAL A O 1
ATOM 2007 N N . LEU A 1 263 ? -10.243 -18.327 1.925 1.00 39.01 263 LEU A N 1
ATOM 2008 C CA . LEU A 1 263 ? -11.168 -17.823 0.934 1.00 41.60 263 LEU A CA 1
ATOM 2009 C C . LEU A 1 263 ? -10.371 -17.057 -0.116 1.00 42.77 263 LEU A C 1
ATOM 2010 O O . LEU A 1 263 ? -9.519 -16.230 0.221 1.00 40.03 263 LEU A O 1
ATOM 2015 N N A ASN A 1 264 ? -10.647 -17.345 -1.386 0.47 39.36 264 ASN A N 1
ATOM 2016 N N B ASN A 1 264 ? -10.655 -17.333 -1.386 0.53 40.71 264 ASN A N 1
ATOM 2017 C CA A ASN A 1 264 ? -10.028 -16.605 -2.480 0.47 41.03 264 ASN A CA 1
ATOM 2018 C CA B ASN A 1 264 ? -10.026 -16.612 -2.490 0.53 41.12 264 ASN A CA 1
ATOM 2019 C C A ASN A 1 264 ? -10.569 -15.180 -2.488 0.47 41.24 264 ASN A C 1
ATOM 2020 C C B ASN A 1 264 ? -10.558 -15.181 -2.528 0.53 42.39 264 ASN A C 1
ATOM 2021 O O A ASN A 1 264 ? -11.748 -14.956 -2.783 0.47 40.51 264 ASN A O 1
ATOM 2022 O O B ASN A 1 264 ? -11.720 -14.951 -2.881 0.53 40.42 264 ASN A O 1
ATOM 2031 N N . GLY A 1 265 ? -9.716 -14.212 -2.164 1.00 39.68 265 GLY A N 1
ATOM 2032 C CA . GLY A 1 265 ? -10.169 -12.825 -2.071 1.00 38.31 265 GLY A CA 1
ATOM 2033 C C . GLY A 1 265 ? -10.259 -12.115 -3.417 1.00 42.40 265 GLY A C 1
ATOM 2034 O O . GLY A 1 265 ? -9.494 -12.372 -4.344 1.00 38.81 265 GLY A O 1
ATOM 2035 N N . GLY A 1 266 ? -11.228 -11.206 -3.526 1.00 37.58 266 GLY A N 1
ATOM 2036 C CA . GLY A 1 266 ? -11.347 -10.382 -4.712 1.00 33.45 266 GLY A CA 1
ATOM 2037 C C . GLY A 1 266 ? -11.815 -11.154 -5.919 1.00 39.28 266 GLY A C 1
ATOM 2038 O O . GLY A 1 266 ? -11.389 -10.860 -7.030 1.00 46.08 266 GLY A O 1
ATOM 2039 N N . VAL A 1 267 ? -12.630 -12.178 -5.712 1.00 35.72 267 VAL A N 1
ATOM 2040 C CA . VAL A 1 267 ? -13.250 -12.978 -6.754 1.00 36.07 267 VAL A CA 1
ATOM 2041 C C . VAL A 1 267 ? -14.753 -12.766 -6.652 1.00 38.73 267 VAL A C 1
ATOM 2042 O O . VAL A 1 267 ? -15.318 -12.768 -5.548 1.00 35.35 267 VAL A O 1
ATOM 2046 N N . VAL A 1 268 ? -15.390 -12.531 -7.796 1.00 40.61 268 VAL A N 1
ATOM 2047 C CA . VAL A 1 268 ? -16.838 -12.439 -7.882 1.00 39.56 268 VAL A CA 1
ATOM 2048 C C . VAL A 1 268 ? -17.335 -13.587 -8.742 1.00 45.17 268 VAL A C 1
ATOM 2049 O O . VAL A 1 268 ? -16.602 -14.169 -9.541 1.00 44.11 268 VAL A O 1
ATOM 2053 N N . GLU A 1 269 ? -18.603 -13.914 -8.559 1.00 42.45 269 GLU A N 1
ATOM 2054 C CA . GLU A 1 269 ? -19.311 -14.867 -9.390 1.00 40.04 269 GLU A CA 1
ATOM 2055 C C . GLU A 1 269 ? -20.435 -14.122 -10.083 1.00 43.12 269 GLU A C 1
ATOM 2056 O O . GLU A 1 269 ? -21.066 -13.250 -9.481 1.00 41.97 269 GLU A O 1
ATOM 2062 N N . HIS A 1 270 ? -20.666 -14.444 -11.351 1.00 44.05 270 HIS A N 1
ATOM 2063 C CA . HIS A 1 270 ? -21.715 -13.810 -12.134 1.00 42.64 270 HIS A CA 1
ATOM 2064 C C . HIS A 1 270 ? -22.936 -14.717 -12.184 1.00 44.82 270 HIS A C 1
ATOM 2065 O O . HIS A 1 270 ? -22.839 -15.932 -12.009 1.00 44.46 270 HIS A O 1
ATOM 2072 N N . CYS A 1 271 ? -24.095 -14.117 -12.446 1.00 42.49 271 CYS A N 1
ATOM 2073 C CA . CYS A 1 271 ? -25.314 -14.913 -12.481 1.00 45.23 271 CYS A CA 1
ATOM 2074 C C . CYS A 1 271 ? -25.476 -15.678 -13.790 1.00 51.27 271 CYS A C 1
ATOM 2075 O O . CYS A 1 271 ? -26.333 -16.563 -13.872 1.00 49.97 271 CYS A O 1
ATOM 2078 N N . PHE A 1 272 ? -24.682 -15.361 -14.807 1.00 47.95 272 PHE A N 1
ATOM 2079 C CA . PHE A 1 272 ? -24.699 -16.068 -16.072 1.00 50.20 272 PHE A CA 1
ATOM 2080 C C . PHE A 1 272 ? -23.325 -16.666 -16.355 1.00 53.87 272 PHE A C 1
ATOM 2081 O O . PHE A 1 272 ? -22.290 -16.113 -15.965 1.00 49.25 272 PHE A O 1
ATOM 2089 N N . ASP A 1 273 ? -23.328 -17.810 -17.038 1.00 55.55 273 ASP A N 1
ATOM 2090 C CA . ASP A 1 273 ? -22.101 -18.308 -17.636 1.00 60.81 273 ASP A CA 1
ATOM 2091 C C . ASP A 1 273 ? -21.512 -17.234 -18.548 1.00 59.52 273 ASP A C 1
ATOM 2092 O O . ASP A 1 273 ? -22.242 -16.444 -19.149 1.00 54.91 273 ASP A O 1
ATOM 2097 N N . ILE A 1 274 ? -20.186 -17.152 -18.576 1.00 60.49 274 ILE A N 1
ATOM 2098 C CA . ILE A 1 274 ? -19.451 -16.374 -19.570 1.00 68.40 274 ILE A CA 1
ATOM 2099 C C . ILE A 1 274 ? -18.753 -17.358 -20.492 1.00 61.32 274 ILE A C 1
ATOM 2100 O O . ILE A 1 274 ? -18.144 -18.328 -20.026 1.00 65.42 274 ILE A O 1
ATOM 2105 N N . ASP A 1 275 ? -18.850 -17.128 -21.793 1.00 74.75 275 ASP A N 1
ATOM 2106 C CA . ASP A 1 275 ? -18.169 -17.997 -22.746 1.00 73.42 275 ASP A CA 1
ATOM 2107 C C . ASP A 1 275 ? -16.729 -17.528 -22.902 1.00 67.21 275 ASP A C 1
ATOM 2108 O O . ASP A 1 275 ? -16.489 -16.385 -23.307 1.00 63.05 275 ASP A O 1
ATOM 2113 N N . TRP A 1 276 ? -15.785 -18.410 -22.562 1.00 65.06 276 TRP A N 1
ATOM 2114 C CA . TRP A 1 276 ? -14.351 -18.138 -22.573 1.00 71.78 276 TRP A CA 1
ATOM 2115 C C . TRP A 1 276 ? -13.629 -19.307 -21.913 1.00 82.24 276 TRP A C 1
ATOM 2116 O O . TRP A 1 276 ? -14.276 -20.243 -21.430 1.00 88.43 276 TRP A O 1
ATOM 2127 N N . GLN A 1 277 ? -12.298 -19.273 -21.870 1.00 80.91 277 GLN A N 1
ATOM 2128 C CA . GLN A 1 277 ? -11.564 -20.324 -21.179 1.00 83.60 277 GLN A CA 1
ATOM 2129 C C . GLN A 1 277 ? -10.352 -19.777 -20.441 1.00 86.34 277 GLN A C 1
ATOM 2130 O O . GLN A 1 277 ? -9.501 -20.567 -20.004 1.00 82.46 277 GLN A O 1
ATOM 2136 N N . ILE A 1 278 ? -10.241 -18.457 -20.294 1.00 82.01 278 ILE A N 1
ATOM 2137 C CA . ILE A 1 278 ? -9.139 -17.902 -19.520 1.00 80.13 278 ILE A CA 1
ATOM 2138 C C . ILE A 1 278 ? -9.337 -18.194 -18.034 1.00 81.43 278 ILE A C 1
ATOM 2139 O O . ILE A 1 278 ? -8.420 -18.662 -17.352 1.00 85.82 278 ILE A O 1
ATOM 2144 N N . MET A 1 279 ? -10.544 -17.963 -17.511 0.82 79.09 279 MET A N 1
ATOM 2145 C CA . MET A 1 279 ? -10.771 -18.245 -16.096 0.82 76.30 279 MET A CA 1
ATOM 2146 C C . MET A 1 279 ? -10.631 -19.734 -15.790 0.82 82.72 279 MET A C 1
ATOM 2147 O O . MET A 1 279 ? -10.374 -20.108 -14.636 0.82 75.53 279 MET A O 1
ATOM 2152 N N . SER A 1 280 ? -10.798 -20.592 -16.805 0.52 80.68 280 SER A N 1
ATOM 2153 C CA . SER A 1 280 ? -10.485 -22.011 -16.652 1.00 84.88 280 SER A CA 1
ATOM 2154 C C . SER A 1 280 ? -9.008 -22.193 -16.337 1.00 88.64 280 SER A C 1
ATOM 2155 O O . SER A 1 280 ? -8.634 -22.850 -15.352 1.00 81.85 280 SER A O 1
ATOM 2158 N N . ALA A 1 281 ? -8.152 -21.603 -17.176 1.00 88.89 281 ALA A N 1
ATOM 2159 C CA . ALA A 1 281 ? -6.737 -21.495 -16.854 1.00 86.09 281 ALA A CA 1
ATOM 2160 C C . ALA A 1 281 ? -6.532 -20.893 -15.469 1.00 82.44 281 ALA A C 1
ATOM 2161 O O . ALA A 1 281 ? -5.791 -21.442 -14.646 1.00 86.62 281 ALA A O 1
ATOM 2163 N N . ALA A 1 282 ? -7.218 -19.777 -15.183 1.00 81.93 282 ALA A N 1
ATOM 2164 C CA . ALA A 1 282 ? -7.049 -19.011 -13.947 1.00 82.20 282 ALA A CA 1
ATOM 2165 C C . ALA A 1 282 ? -7.393 -19.792 -12.680 1.00 85.42 282 ALA A C 1
ATOM 2166 O O . ALA A 1 282 ? -7.257 -19.230 -11.583 1.00 76.93 282 ALA A O 1
ATOM 2168 N N . GLU A 1 283 ? -7.836 -21.045 -12.792 1.00 85.46 283 GLU A N 1
ATOM 2169 C CA . GLU A 1 283 ? -8.085 -21.897 -11.632 1.00 84.51 283 GLU A CA 1
ATOM 2170 C C . GLU A 1 283 ? -9.111 -21.240 -10.700 1.00 77.84 283 GLU A C 1
ATOM 2171 O O . GLU A 1 283 ? -8.866 -20.975 -9.520 1.00 77.08 283 GLU A O 1
ATOM 2177 N N . MET A 1 284 ? -10.264 -20.923 -11.270 1.00 75.63 284 MET A N 1
ATOM 2178 C CA . MET A 1 284 ? -11.419 -20.631 -10.449 1.00 71.73 284 MET A CA 1
ATOM 2179 C C . MET A 1 284 ? -12.064 -21.949 -10.020 1.00 68.37 284 MET A C 1
ATOM 2180 O O . MET A 1 284 ? -11.732 -23.023 -10.525 1.00 70.45 284 MET A O 1
ATOM 2185 N N . ALA A 1 285 ? -12.966 -21.872 -9.047 1.00 66.68 285 ALA A N 1
ATOM 2186 C CA . ALA A 1 285 ? -13.746 -23.051 -8.681 1.00 62.85 285 ALA A CA 1
ATOM 2187 C C . ALA A 1 285 ? -14.766 -23.377 -9.762 1.00 66.50 285 ALA A C 1
ATOM 2188 O O . ALA A 1 285 ? -14.955 -24.545 -10.120 1.00 63.76 285 ALA A O 1
ATOM 2190 N N . ARG A 1 286 ? -15.452 -22.349 -10.266 1.00 58.37 286 ARG A N 1
ATOM 2191 C CA . ARG A 1 286 ? -16.354 -22.465 -11.409 1.00 61.31 286 ARG A CA 1
ATOM 2192 C C . ARG A 1 286 ? -15.925 -21.420 -12.430 1.00 58.48 286 ARG A C 1
ATOM 2193 O O . ARG A 1 286 ? -16.394 -20.269 -12.411 1.00 52.44 286 ARG A O 1
ATOM 2201 N N . PRO A 1 287 ? -15.017 -21.780 -13.342 1.00 57.25 287 PRO A N 1
ATOM 2202 C CA . PRO A 1 287 ? -14.421 -20.786 -14.248 1.00 62.94 287 PRO A CA 1
ATOM 2203 C C . PRO A 1 287 ? -15.389 -20.213 -15.258 1.00 62.38 287 PRO A C 1
ATOM 2204 O O . PRO A 1 287 ? -15.098 -19.168 -15.855 1.00 61.59 287 PRO A O 1
ATOM 2208 N N . GLU A 1 288 ? -16.506 -20.891 -15.507 1.00 56.19 288 GLU A N 1
ATOM 2209 C CA . GLU A 1 288 ? -17.511 -20.337 -16.400 1.00 61.24 288 GLU A CA 1
ATOM 2210 C C . GLU A 1 288 ? -18.266 -19.176 -15.760 1.00 56.82 288 GLU A C 1
ATOM 2211 O O . GLU A 1 288 ? -18.849 -18.358 -16.480 1.00 61.31 288 GLU A O 1
ATOM 2217 N N . ARG A 1 289 ? -18.247 -19.075 -14.431 1.00 55.91 289 ARG A N 1
ATOM 2218 C CA . ARG A 1 289 ? -19.025 -18.105 -13.670 1.00 53.39 289 ARG A CA 1
ATOM 2219 C C . ARG A 1 289 ? -18.183 -17.123 -12.869 1.00 48.95 289 ARG A C 1
ATOM 2220 O O . ARG A 1 289 ? -18.676 -16.049 -12.539 1.00 50.03 289 ARG A O 1
ATOM 2228 N N . GLN A 1 290 ? -16.946 -17.467 -12.529 1.00 47.50 290 GLN A N 1
ATOM 2229 C CA . GLN A 1 290 ? -16.184 -16.728 -11.536 1.00 51.87 290 GLN A CA 1
ATOM 2230 C C . GLN A 1 290 ? -15.005 -16.025 -12.186 1.00 53.78 290 GLN A C 1
ATOM 2231 O O . GLN A 1 290 ? -14.461 -16.483 -13.193 1.00 51.66 290 GLN A O 1
ATOM 2237 N N . MET A 1 291 ? -14.619 -14.897 -11.604 1.00 44.84 291 MET A N 1
ATOM 2238 C CA . MET A 1 291 ? -13.517 -14.139 -12.169 1.00 48.91 291 MET A CA 1
ATOM 2239 C C . MET A 1 291 ? -12.969 -13.201 -11.106 1.00 44.72 291 MET A C 1
ATOM 2240 O O . MET A 1 291 ? -13.593 -12.973 -10.059 1.00 40.11 291 MET A O 1
ATOM 2245 N N . PHE A 1 292 ? -11.793 -12.659 -11.403 1.00 34.23 292 PHE A N 1
ATOM 2246 C CA . PHE A 1 292 ? -11.164 -11.665 -10.556 1.00 39.50 292 PHE A CA 1
ATOM 2247 C C . PHE A 1 292 ? -11.935 -10.362 -10.589 1.00 40.41 292 PHE A C 1
ATOM 2248 O O . PHE A 1 292 ? -12.419 -9.927 -11.635 1.00 39.48 292 PHE A O 1
ATOM 2256 N N . ALA A 1 293 ? -12.011 -9.718 -9.425 1.00 35.05 293 ALA A N 1
ATOM 2257 C CA . ALA A 1 293 ? -12.776 -8.486 -9.315 1.00 39.17 293 ALA A CA 1
ATOM 2258 C C . ALA A 1 293 ? -12.193 -7.368 -10.175 1.00 38.59 293 ALA A C 1
ATOM 2259 O O . ALA A 1 293 ? -12.927 -6.474 -10.596 1.00 37.25 293 ALA A O 1
ATOM 2261 N N . CYS A 1 294 ? -10.887 -7.369 -10.430 1.00 36.10 294 CYS A N 1
ATOM 2262 C CA . CYS A 1 294 ? -10.333 -6.307 -11.269 1.00 38.20 294 CYS A CA 1
ATOM 2263 C C . CYS A 1 294 ? -10.822 -6.437 -12.702 1.00 34.85 294 CYS A C 1
ATOM 2264 O O . CYS A 1 294 ? -11.189 -5.439 -13.329 1.00 35.16 294 CYS A O 1
ATOM 2267 N N . PHE A 1 295 ? -10.865 -7.667 -13.221 1.00 34.76 295 PHE A N 1
ATOM 2268 C CA . PHE A 1 295 ? -11.438 -7.904 -14.537 1.00 35.92 295 PHE A CA 1
ATOM 2269 C C . PHE A 1 295 ? -12.916 -7.550 -14.573 1.00 40.05 295 PHE A C 1
ATOM 2270 O O . PHE A 1 295 ? -13.404 -6.996 -15.566 1.00 38.01 295 PHE A O 1
ATOM 2278 N N . ALA A 1 296 ? -13.649 -7.869 -13.503 1.00 38.10 296 ALA A N 1
ATOM 2279 C CA . ALA A 1 296 ? -15.053 -7.491 -13.444 1.00 37.70 296 ALA A CA 1
ATOM 2280 C C . ALA A 1 296 ? -15.245 -5.981 -13.442 1.00 37.32 296 ALA A C 1
ATOM 2281 O O . ALA A 1 296 ? -16.286 -5.515 -13.903 1.00 36.43 296 ALA A O 1
ATOM 2283 N N . GLU A 1 297 ? -14.273 -5.209 -12.941 1.00 36.03 297 GLU A N 1
ATOM 2284 C CA . GLU A 1 297 ? -14.418 -3.753 -12.965 1.00 38.52 297 GLU A CA 1
ATOM 2285 C C . GLU A 1 297 ? -14.456 -3.220 -14.398 1.00 40.20 297 GLU A C 1
ATOM 2286 O O . GLU A 1 297 ? -15.239 -2.317 -14.705 1.00 41.71 297 GLU A O 1
ATOM 2292 N N . ALA A 1 298 ? -13.618 -3.767 -15.297 1.00 39.77 298 ALA A N 1
ATOM 2293 C CA . ALA A 1 298 ? -13.660 -3.344 -16.698 1.00 39.25 298 ALA A CA 1
ATOM 2294 C C . ALA A 1 298 ? -15.005 -3.679 -17.335 1.00 40.79 298 ALA A C 1
ATOM 2295 O O . ALA A 1 298 ? -15.536 -2.906 -18.142 1.00 34.92 298 ALA A O 1
ATOM 2297 N N . MET A 1 299 ? -15.562 -4.838 -17.005 1.00 36.29 299 MET A N 1
ATOM 2298 C CA . MET A 1 299 ? -16.898 -5.152 -17.492 1.00 42.73 299 MET A CA 1
ATOM 2299 C C . MET A 1 299 ? -17.914 -4.166 -16.941 1.00 42.93 299 MET A C 1
ATOM 2300 O O . MET A 1 299 ? -18.800 -3.699 -17.667 1.00 42.71 299 MET A O 1
ATOM 2305 N N . LEU A 1 300 ? -17.786 -3.816 -15.664 1.00 37.93 300 LEU A N 1
ATOM 2306 C CA . LEU A 1 300 ? -18.730 -2.882 -15.066 1.00 39.02 300 LEU A CA 1
ATOM 2307 C C . LEU A 1 300 ? -18.625 -1.497 -15.704 1.00 43.72 300 LEU A C 1
ATOM 2308 O O . LEU A 1 300 ? -19.650 -0.881 -16.036 1.00 43.45 300 LEU A O 1
ATOM 2313 N N . LEU A 1 301 ? -17.399 -0.989 -15.871 1.00 38.84 301 LEU A N 1
ATOM 2314 C CA . LEU A 1 301 ? -17.226 0.306 -16.515 1.00 40.49 301 LEU A CA 1
ATOM 2315 C C . LEU A 1 301 ? -17.868 0.300 -17.889 1.00 40.25 301 LEU A C 1
ATOM 2316 O O . LEU A 1 301 ? -18.561 1.249 -18.261 1.00 43.11 301 LEU A O 1
ATOM 2321 N N . GLU A 1 302 ? -17.706 -0.801 -18.620 1.00 40.22 302 GLU A N 1
ATOM 2322 C CA . GLU A 1 302 ? -18.306 -0.927 -19.936 1.00 42.87 302 GLU A CA 1
ATOM 2323 C C . GLU A 1 302 ? -19.823 -1.076 -19.851 1.00 46.06 302 GLU A C 1
ATOM 2324 O O . GLU A 1 302 ? -20.549 -0.524 -20.684 1.00 50.52 302 GLU A O 1
ATOM 2330 N N . PHE A 1 303 ? -20.329 -1.838 -18.882 1.00 41.04 303 PHE A N 1
ATOM 2331 C CA . PHE A 1 303 ? -21.780 -1.902 -18.700 1.00 43.86 303 PHE A CA 1
ATOM 2332 C C . PHE A 1 303 ? -22.365 -0.513 -18.456 1.00 43.69 303 PHE A C 1
ATOM 2333 O O . PHE A 1 303 ? -23.431 -0.184 -18.980 1.00 47.82 303 PHE A O 1
ATOM 2341 N N . GLU A 1 304 ? -21.666 0.328 -17.687 1.00 42.59 304 GLU A N 1
ATOM 2342 C CA . GLU A 1 304 ? -22.154 1.650 -17.309 1.00 47.25 304 GLU A CA 1
ATOM 2343 C C . GLU A 1 304 ? -21.782 2.742 -18.299 1.00 51.05 304 GLU A C 1
ATOM 2344 O O . GLU A 1 304 ? -22.269 3.870 -18.163 1.00 51.86 304 GLU A O 1
ATOM 2350 N N . GLY A 1 305 ? -20.920 2.449 -19.261 1.00 50.22 305 GLY A N 1
ATOM 2351 C CA . GLY A 1 305 ? -20.413 3.497 -20.114 1.00 53.39 305 GLY A CA 1
ATOM 2352 C C . GLY A 1 305 ? -19.517 4.478 -19.403 1.00 53.36 305 GLY A C 1
ATOM 2353 O O . GLY A 1 305 ? -19.362 5.605 -19.880 1.00 51.69 305 GLY A O 1
ATOM 2354 N N . TRP A 1 306 ? -18.926 4.085 -18.267 1.00 45.93 306 TRP A N 1
ATOM 2355 C CA . TRP A 1 306 ? -17.919 4.914 -17.590 1.00 48.33 306 TRP A CA 1
ATOM 2356 C C . TRP A 1 306 ? -16.554 4.611 -18.204 1.00 53.06 306 TRP A C 1
ATOM 2357 O O . TRP A 1 306 ? -15.747 3.831 -17.684 1.00 48.65 306 TRP A O 1
ATOM 2368 N N . HIS A 1 307 ? -16.287 5.266 -19.329 1.00 47.58 307 HIS A N 1
ATOM 2369 C CA . HIS A 1 307 ? -15.054 5.028 -20.075 1.00 47.64 307 HIS A CA 1
ATOM 2370 C C . HIS A 1 307 ? -13.984 5.970 -19.537 1.00 45.56 307 HIS A C 1
ATOM 2371 O O . HIS A 1 307 ? -13.682 7.011 -20.112 1.00 46.46 307 HIS A O 1
ATOM 2378 N N . THR A 1 308 ? -13.396 5.577 -18.401 1.00 42.59 308 THR A N 1
ATOM 2379 C CA . THR A 1 308 ? -12.443 6.411 -17.681 1.00 42.60 308 THR A CA 1
ATOM 2380 C C . THR A 1 308 ? -11.577 5.507 -16.807 1.00 48.26 308 THR A C 1
ATOM 2381 O O . THR A 1 308 ? -11.926 4.350 -16.553 1.00 45.00 308 THR A O 1
ATOM 2385 N N . ASN A 1 309 ? -10.446 6.050 -16.334 1.00 38.97 309 ASN A N 1
ATOM 2386 C CA . ASN A 1 309 ? -9.548 5.299 -15.457 1.00 40.57 309 ASN A CA 1
ATOM 2387 C C . ASN A 1 309 ? -10.090 5.376 -14.030 1.00 49.58 309 ASN A C 1
ATOM 2388 O O . ASN A 1 309 ? -9.556 6.060 -13.151 1.00 40.43 309 ASN A O 1
ATOM 2393 N N . PHE A 1 310 ? -11.172 4.612 -13.819 1.00 45.06 310 PHE A N 1
ATOM 2394 C CA . PHE A 1 310 ? -11.946 4.669 -12.584 1.00 45.27 310 PHE A CA 1
ATOM 2395 C C . PHE A 1 310 ? -11.077 4.358 -11.374 1.00 47.00 310 PHE A C 1
ATOM 2396 O O . PHE A 1 310 ? -11.176 5.026 -10.337 1.00 44.07 310 PHE A O 1
ATOM 2404 N N . SER A 1 311 ? -10.212 3.350 -11.488 1.00 38.37 311 SER A N 1
ATOM 2405 C CA . SER A 1 311 ? -9.194 3.076 -10.480 1.00 42.07 311 SER A CA 1
ATOM 2406 C C . SER A 1 311 ? -7.848 3.377 -11.112 1.00 44.04 311 SER A C 1
ATOM 2407 O O . SER A 1 311 ? -7.548 2.863 -12.192 1.00 44.05 311 SER A O 1
ATOM 2410 N N . TRP A 1 312 ? -7.051 4.220 -10.461 1.00 42.32 312 TRP A N 1
ATOM 2411 C CA . TRP A 1 312 ? -5.814 4.660 -11.091 1.00 42.51 312 TRP A CA 1
ATOM 2412 C C . TRP A 1 312 ? -4.829 5.067 -10.013 1.00 46.89 312 TRP A C 1
ATOM 2413 O O . TRP A 1 312 ? -5.228 5.527 -8.943 1.00 46.04 312 TRP A O 1
ATOM 2424 N N . GLY A 1 313 ? -3.532 4.888 -10.300 1.00 39.59 313 GLY A N 1
ATOM 2425 C CA . GLY A 1 313 ? -2.560 5.269 -9.289 1.00 44.37 313 GLY A CA 1
ATOM 2426 C C . GLY A 1 313 ? -2.683 4.430 -8.022 1.00 44.63 313 GLY A C 1
ATOM 2427 O O . GLY A 1 313 ? -3.289 3.352 -7.998 1.00 40.41 313 GLY A O 1
ATOM 2428 N N . ARG A 1 314 ? -2.081 4.951 -6.953 1.00 43.79 314 ARG A N 1
ATOM 2429 C CA . ARG A 1 314 ? -1.989 4.255 -5.676 1.00 45.42 314 ARG A CA 1
ATOM 2430 C C . ARG A 1 314 ? -2.487 5.147 -4.543 1.00 43.86 314 ARG A C 1
ATOM 2431 O O . ARG A 1 314 ? -2.206 6.348 -4.516 1.00 47.25 314 ARG A O 1
ATOM 2439 N N . ASN A 1 315 ? -3.253 4.552 -3.629 1.00 44.35 315 ASN A N 1
ATOM 2440 C CA . ASN A 1 315 ? -3.744 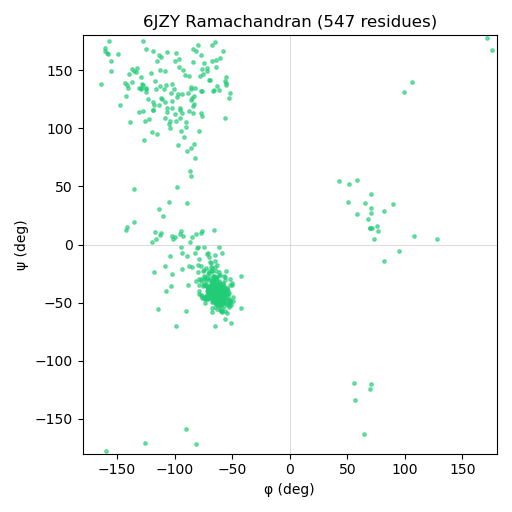5.192 -2.409 1.00 50.79 315 ASN A CA 1
ATOM 2441 C C . ASN A 1 315 ? -4.826 6.221 -2.698 1.00 49.90 315 ASN A C 1
ATOM 2442 O O . ASN A 1 315 ? -5.164 7.021 -1.830 1.00 50.99 315 ASN A O 1
ATOM 2447 N N . GLN A 1 316 ? -5.398 6.211 -3.904 1.00 47.34 316 GLN A N 1
ATOM 2448 C CA . GLN A 1 316 ? -6.397 7.198 -4.277 1.00 43.28 316 GLN A CA 1
ATOM 2449 C C . GLN A 1 316 ? -7.819 6.673 -4.212 1.00 41.51 316 GLN A C 1
ATOM 2450 O O . GLN A 1 316 ? -8.737 7.382 -4.632 1.00 41.66 316 GLN A O 1
ATOM 2456 N N . ILE A 1 317 ? -8.036 5.448 -3.741 1.00 42.74 317 ILE A N 1
ATOM 2457 C CA . ILE A 1 317 ? -9.383 4.878 -3.757 1.00 46.64 317 ILE A CA 1
ATOM 2458 C C . ILE A 1 317 ? -10.154 5.382 -2.546 1.00 46.66 317 ILE A C 1
ATOM 2459 O O . ILE A 1 317 ? -9.639 5.387 -1.428 1.00 45.24 317 ILE A O 1
ATOM 2464 N N . THR A 1 318 ? -11.396 5.805 -2.763 1.00 44.31 318 THR A N 1
ATOM 2465 C CA . THR A 1 318 ? -12.234 6.318 -1.692 1.00 47.89 318 THR A CA 1
ATOM 2466 C C . THR A 1 318 ? -13.414 5.388 -1.437 1.00 49.11 318 THR A C 1
ATOM 2467 O O . THR A 1 318 ? -13.776 4.555 -2.275 1.00 47.35 318 THR A O 1
ATOM 2471 N N . ILE A 1 319 ? -14.031 5.568 -0.266 1.00 47.14 319 ILE A N 1
ATOM 2472 C CA . ILE A 1 319 ? -15.235 4.812 0.065 1.00 49.35 319 ILE A CA 1
ATOM 2473 C C . ILE A 1 319 ? -16.349 5.101 -0.936 1.00 44.84 319 ILE A C 1
ATOM 2474 O O . ILE A 1 319 ? -17.092 4.200 -1.343 1.00 44.12 319 ILE A O 1
ATOM 2479 N N . GLU A 1 320 ? -16.476 6.355 -1.367 1.00 51.54 320 GLU A N 1
ATOM 2480 C CA . GLU A 1 320 ? -17.546 6.706 -2.299 1.00 48.27 320 GLU A CA 1
ATOM 2481 C C . GLU A 1 320 ? -17.376 6.005 -3.647 1.00 45.15 320 GLU A C 1
ATOM 2482 O O . GLU A 1 320 ? -18.359 5.548 -4.241 1.00 44.80 320 GLU A O 1
ATOM 2488 N N . LYS A 1 321 ? -16.139 5.917 -4.147 1.00 47.70 321 LYS A N 1
ATOM 2489 C CA . LYS A 1 321 ? -15.892 5.153 -5.371 1.00 47.55 321 LYS A CA 1
ATOM 2490 C C . LYS A 1 321 ? -16.200 3.675 -5.160 1.00 42.11 321 LYS A C 1
ATOM 2491 O O . LYS A 1 321 ? -16.763 3.020 -6.044 1.00 43.58 321 LYS A O 1
ATOM 2497 N N . MET A 1 322 ? -15.834 3.133 -3.992 1.00 39.83 322 MET A N 1
ATOM 2498 C CA . MET A 1 322 ? -16.108 1.729 -3.719 1.00 41.44 322 MET A CA 1
ATOM 2499 C C . MET A 1 322 ? -17.604 1.459 -3.674 1.00 43.58 322 MET A C 1
ATOM 2500 O O . MET A 1 322 ? -18.066 0.404 -4.127 1.00 41.72 322 MET A O 1
ATOM 2505 N N . GLU A 1 323 ? -18.376 2.410 -3.137 1.00 43.90 323 GLU A N 1
ATOM 2506 C CA . GLU A 1 323 ? -19.826 2.270 -3.099 1.00 45.22 323 GLU A CA 1
ATOM 2507 C C . GLU A 1 323 ? -20.416 2.293 -4.502 1.00 39.53 323 GLU A C 1
ATOM 2508 O O . GLU A 1 323 ? -21.261 1.456 -4.844 1.00 42.56 323 GLU A O 1
ATOM 2514 N N . ALA A 1 324 ? -19.972 3.243 -5.333 1.00 44.98 324 ALA A N 1
ATOM 2515 C CA . ALA A 1 324 ? -20.456 3.334 -6.711 1.00 42.70 324 ALA A CA 1
ATOM 2516 C C . ALA A 1 324 ? -20.180 2.058 -7.505 1.00 43.99 324 ALA A C 1
ATOM 2517 O O . ALA A 1 324 ? -21.078 1.526 -8.172 1.00 45.16 324 ALA A O 1
ATOM 2519 N N . ILE A 1 325 ? -18.939 1.566 -7.481 1.00 43.15 325 ILE A N 1
ATOM 2520 C CA . ILE A 1 325 ? -18.656 0.342 -8.221 1.00 42.37 325 ILE A CA 1
ATOM 2521 C C . ILE A 1 325 ? -19.377 -0.846 -7.584 1.00 38.27 325 ILE A C 1
ATOM 2522 O O . ILE A 1 325 ? -19.805 -1.775 -8.288 1.00 40.17 325 ILE A O 1
ATOM 2527 N N . GLY A 1 326 ? -19.564 -0.822 -6.261 1.00 39.37 326 GLY A N 1
ATOM 2528 C CA . GLY A 1 326 ? -20.256 -1.919 -5.595 1.00 38.49 326 GLY A CA 1
ATOM 2529 C C . GLY A 1 326 ? -21.723 -2.010 -5.975 1.00 43.68 326 GLY A C 1
ATOM 2530 O O . GLY A 1 326 ? -22.232 -3.091 -6.284 1.00 42.70 326 GLY A O 1
ATOM 2531 N N . GLU A 1 327 ? -22.429 -0.874 -5.939 1.00 44.10 327 GLU A N 1
ATOM 2532 C CA . GLU A 1 327 ? -23.807 -0.830 -6.428 1.00 43.21 327 GLU A CA 1
ATOM 2533 C C . GLU A 1 327 ? -23.913 -1.357 -7.861 1.00 43.79 327 GLU A C 1
ATOM 2534 O O . GLU A 1 327 ? -24.818 -2.131 -8.194 1.00 48.68 327 GLU A O 1
ATOM 2540 N N . ALA A 1 328 ? -22.990 -0.956 -8.729 1.00 45.67 328 ALA A N 1
ATOM 2541 C CA . ALA A 1 328 ? -23.047 -1.454 -10.098 1.00 44.00 328 ALA A CA 1
ATOM 2542 C C . ALA A 1 328 ? -22.768 -2.953 -10.142 1.00 42.65 328 ALA A C 1
ATOM 2543 O O . ALA A 1 328 ? -23.455 -3.704 -10.852 1.00 39.55 328 ALA A O 1
ATOM 2545 N N . SER A 1 329 ? -21.785 -3.408 -9.359 1.00 40.96 329 SER A N 1
ATOM 2546 C CA . SER A 1 329 ? -21.467 -4.832 -9.279 1.00 37.86 329 SER A CA 1
ATOM 2547 C C . SER A 1 329 ? -22.714 -5.665 -8.975 1.00 41.90 329 SER A C 1
ATOM 2548 O O . SER A 1 329 ? -23.013 -6.645 -9.668 1.00 43.45 329 SER A O 1
ATOM 2551 N N . VAL A 1 330 ? -23.462 -5.280 -7.939 1.00 39.17 330 VAL A N 1
ATOM 2552 C CA . VAL A 1 330 ? -24.692 -5.999 -7.600 1.00 42.86 330 VAL A CA 1
ATOM 2553 C C . VAL A 1 330 ? -25.709 -5.912 -8.741 1.00 42.99 330 VAL A C 1
ATOM 2554 O O . VAL A 1 330 ? -26.288 -6.926 -9.159 1.00 42.65 330 VAL A O 1
ATOM 2558 N N . ARG A 1 331 ? -25.910 -4.708 -9.287 1.00 42.12 331 ARG A N 1
ATOM 2559 C CA . ARG A 1 331 ? -26.972 -4.492 -10.277 1.00 43.71 331 ARG A CA 1
ATOM 2560 C C . ARG A 1 331 ? -26.740 -5.296 -11.554 1.00 46.06 331 ARG A C 1
ATOM 2561 O O . ARG A 1 331 ? -27.692 -5.784 -12.181 1.00 43.41 331 ARG A O 1
ATOM 2569 N N . HIS A 1 332 ? -25.489 -5.447 -11.965 1.00 43.89 332 HIS A N 1
ATOM 2570 C CA . HIS A 1 332 ? -25.231 -6.181 -13.187 1.00 45.73 332 HIS A CA 1
ATOM 2571 C C . HIS A 1 332 ? -25.102 -7.681 -12.958 1.00 43.70 332 HIS A C 1
ATOM 2572 O O . HIS A 1 332 ? -24.907 -8.425 -13.915 1.00 42.71 332 HIS A O 1
ATOM 2579 N N . GLY A 1 333 ? -25.279 -8.152 -11.729 1.00 40.40 333 GLY A N 1
ATOM 2580 C CA . GLY A 1 333 ? -25.364 -9.577 -11.479 1.00 43.77 333 GLY A CA 1
ATOM 2581 C C . GLY A 1 333 ? -24.171 -10.214 -10.786 1.00 44.48 333 GLY A C 1
ATOM 2582 O O . GLY A 1 333 ? -24.138 -11.447 -10.670 1.00 48.10 333 GLY A O 1
ATOM 2583 N N . PHE A 1 334 ? -23.199 -9.434 -10.314 1.00 38.41 334 PHE A N 1
ATOM 2584 C CA . PHE A 1 334 ? -22.015 -10.007 -9.685 1.00 40.81 334 PHE A CA 1
ATOM 2585 C C . PHE A 1 334 ? -22.239 -10.152 -8.181 1.00 44.75 334 PHE A C 1
ATOM 2586 O O . PHE A 1 334 ? -22.903 -9.320 -7.553 1.00 41.93 334 PHE A O 1
ATOM 2594 N N . GLN A 1 335 ? -21.659 -11.202 -7.604 1.00 39.94 335 GLN A N 1
ATOM 2595 C CA . GLN A 1 335 ? -21.700 -11.402 -6.164 1.00 38.93 335 GLN A CA 1
ATOM 2596 C C . GLN A 1 335 ? -20.331 -11.845 -5.667 1.00 38.25 335 GLN A C 1
ATOM 2597 O O . GLN A 1 335 ? -19.674 -12.656 -6.325 1.00 40.84 335 GLN A O 1
ATOM 2603 N N . PRO A 1 336 ? -19.886 -11.347 -4.510 1.00 37.27 336 PRO A N 1
ATOM 2604 C CA . PRO A 1 336 ? -18.611 -11.808 -3.942 1.00 37.21 336 PRO A CA 1
ATOM 2605 C C . PRO A 1 336 ? -18.588 -13.321 -3.773 1.00 39.83 336 PRO A C 1
ATOM 2606 O O . PRO A 1 336 ? -19.573 -13.935 -3.362 1.00 41.99 336 PRO A O 1
ATOM 2610 N N . LEU A 1 337 ? -17.445 -13.924 -4.089 1.00 38.70 337 LEU A N 1
ATOM 2611 C CA . LEU A 1 337 ? -17.235 -15.332 -3.774 1.00 42.03 337 LEU A CA 1
ATOM 2612 C C . LEU A 1 337 ? -17.312 -15.546 -2.263 1.00 39.90 337 LEU A C 1
ATOM 2613 O O . LEU A 1 337 ? -16.680 -14.822 -1.496 1.00 35.38 337 LEU A O 1
ATOM 2618 N N . ALA A 1 338 ? -18.062 -16.556 -1.840 1.00 42.56 338 ALA A N 1
ATOM 2619 C CA . ALA A 1 338 ? -18.245 -16.837 -0.425 1.00 46.84 338 ALA A CA 1
ATOM 2620 C C . ALA A 1 338 ? -17.456 -18.075 -0.024 1.00 44.45 338 ALA A C 1
ATOM 2621 O O . ALA A 1 338 ? -16.988 -18.858 -0.858 1.00 41.85 338 ALA A O 1
ATOM 2623 N N . LEU A 1 339 ? -17.310 -18.238 1.283 1.00 49.78 339 LEU A N 1
ATOM 2624 C CA . LEU A 1 339 ? -16.667 -19.427 1.826 1.00 47.41 339 LEU A CA 1
ATOM 2625 C C . LEU A 1 339 ? -17.351 -20.688 1.333 1.00 50.36 339 LEU A C 1
ATOM 2626 O O . LEU A 1 339 ? -18.582 -20.771 1.299 1.00 54.14 339 LEU A O 1
ATOM 2631 N N . ALA A 1 340 ? -16.548 -21.674 0.963 1.00 48.17 340 ALA A N 1
ATOM 2632 C CA . ALA A 1 340 ? -17.077 -22.991 0.678 1.00 53.31 340 ALA A CA 1
ATOM 2633 C C . ALA A 1 340 ? -17.176 -23.775 1.972 1.00 65.24 340 ALA A C 1
ATOM 2634 O O . ALA A 1 340 ? -16.269 -23.736 2.808 1.00 74.02 340 ALA A O 1
ATOM 2636 N N . ILE A 1 341 ? -18.297 -24.464 2.157 1.00 77.14 341 ILE A N 1
ATOM 2637 C CA . ILE A 1 341 ? -18.476 -25.339 3.307 1.00 80.47 341 ILE A CA 1
ATOM 2638 C C . ILE A 1 341 ? -18.901 -26.713 2.795 1.00 72.25 341 ILE A C 1
ATOM 2639 O O . ILE A 1 341 ? -19.095 -26.920 1.597 1.00 79.92 341 ILE A O 1
ATOM 2644 N N . GLU A 1 342 ? -19.006 -27.659 3.723 1.00 76.00 342 GLU A N 1
ATOM 2645 C CA . GLU A 1 342 ? -19.385 -29.045 3.439 1.00 74.20 342 GLU A CA 1
ATOM 2646 C C . GLU A 1 342 ? -18.492 -29.669 2.373 1.00 77.52 342 GLU A C 1
ATOM 2647 O O . GLU A 1 342 ? -17.877 -30.711 2.599 1.00 82.99 342 GLU A O 1
ATOM 2649 N N . ASP B 2 34 ? 29.043 8.156 -22.108 1.00 112.78 11 ASP B N 1
ATOM 2650 C CA . ASP B 2 34 ? 28.795 7.219 -23.198 1.00 109.18 11 ASP B CA 1
ATOM 2651 C C . ASP B 2 34 ? 29.804 7.425 -24.334 1.00 109.23 11 ASP B C 1
ATOM 2652 O O . ASP B 2 34 ? 29.427 7.767 -25.459 1.00 105.57 11 ASP B O 1
ATOM 2657 N N . PHE B 2 35 ? 31.087 7.207 -24.026 1.00 111.64 12 PHE B N 1
ATOM 2658 C CA . PHE B 2 35 ? 32.170 7.415 -24.984 1.00 104.98 12 PHE B CA 1
ATOM 2659 C C . PHE B 2 35 ? 31.945 6.589 -26.243 1.00 97.88 12 PHE B C 1
ATOM 2660 O O . PHE B 2 35 ? 32.073 5.361 -26.223 1.00 95.01 12 PHE B O 1
ATOM 2662 N N . GLN B 2 36 ? 31.608 7.261 -27.342 1.00 98.63 13 GLN B N 1
ATOM 2663 C CA . GLN B 2 36 ? 31.307 6.582 -28.594 1.00 93.83 13 GLN B CA 1
ATOM 2664 C C . GLN B 2 36 ? 32.561 6.377 -29.437 1.00 101.80 13 GLN B C 1
ATOM 2665 O O . GLN B 2 36 ? 32.501 6.464 -30.666 1.00 95.19 13 GLN B O 1
ATOM 2671 N N . SER B 2 37 ? 33.698 6.123 -28.801 1.00 102.83 14 SER B N 1
ATOM 2672 C CA . SER B 2 37 ? 34.936 5.839 -29.512 1.00 100.97 14 SER B CA 1
ATOM 2673 C C . SER B 2 37 ? 35.516 4.504 -29.049 1.00 99.98 14 SER B C 1
ATOM 2674 O O . SER B 2 37 ? 35.074 3.903 -28.061 1.00 94.61 14 SER B O 1
ATOM 2677 N N . GLU B 2 38 ? 36.511 4.044 -29.813 1.00 102.62 15 GLU B N 1
ATOM 2678 C CA . GLU B 2 38 ? 37.132 2.728 -29.686 1.00 98.14 15 GLU B CA 1
ATOM 2679 C C . GLU B 2 38 ? 36.147 1.652 -30.136 1.00 96.51 15 GLU B C 1
ATOM 2680 O O . GLU B 2 38 ? 35.643 1.731 -31.260 1.00 97.47 15 GLU B O 1
ATOM 2686 N N . SER B 2 39 ? 35.852 0.656 -29.290 1.00 98.01 16 SER B N 1
ATOM 2687 C CA . SER B 2 39 ? 35.114 -0.520 -29.765 1.00 94.60 16 SER B CA 1
ATOM 2688 C C . SER B 2 39 ? 33.724 -0.167 -30.285 1.00 94.30 16 SER B C 1
ATOM 2689 O O . SER B 2 39 ? 33.179 -0.895 -31.126 1.00 87.90 16 SER B O 1
ATOM 2692 N N . TYR B 2 40 ? 33.128 0.926 -29.793 1.00 94.31 17 TYR B N 1
ATOM 2693 C CA . TYR B 2 40 ? 31.866 1.395 -30.358 1.00 87.51 17 TYR B CA 1
ATOM 2694 C C . TYR B 2 40 ? 31.981 1.552 -31.871 1.00 93.06 17 TYR B C 1
ATOM 2695 O O . TYR B 2 40 ? 31.122 1.079 -32.625 1.00 89.91 17 TYR B O 1
ATOM 2704 N N . LYS B 2 41 ? 33.057 2.198 -32.334 1.00 95.87 18 LYS B N 1
ATOM 2705 C CA . LYS B 2 41 ? 33.282 2.345 -33.769 1.00 87.02 18 LYS B CA 1
ATOM 2706 C C . LYS B 2 41 ? 33.549 0.995 -34.432 1.00 88.61 18 LYS B C 1
ATOM 2707 O O . LYS B 2 41 ? 33.144 0.769 -35.579 1.00 85.35 18 LYS B O 1
ATOM 2709 N N . ASP B 2 42 ? 34.225 0.086 -33.726 1.00 87.24 19 ASP B N 1
ATOM 2710 C CA . ASP B 2 42 ? 34.438 -1.259 -34.250 1.00 88.65 19 ASP B CA 1
ATOM 2711 C C . ASP B 2 42 ? 33.113 -1.995 -34.433 1.00 90.88 19 ASP B C 1
ATOM 2712 O O . ASP B 2 42 ? 32.806 -2.493 -35.524 1.00 90.54 19 ASP B O 1
ATOM 2717 N N . ALA B 2 43 ? 32.320 -2.088 -33.362 1.00 91.07 20 ALA B N 1
ATOM 2718 C CA . ALA B 2 43 ? 30.967 -2.618 -33.476 1.00 86.59 20 ALA B CA 1
ATOM 2719 C C . ALA B 2 43 ? 30.186 -1.866 -34.546 1.00 86.99 20 ALA B C 1
ATOM 2720 O O . ALA B 2 43 ? 29.626 -2.465 -35.474 1.00 85.41 20 ALA B O 1
ATOM 2722 N N . TYR B 2 44 ? 30.174 -0.533 -34.444 1.00 87.69 21 TYR B N 1
ATOM 2723 C CA . TYR B 2 44 ? 29.551 0.304 -35.461 1.00 83.09 21 TYR B CA 1
ATOM 2724 C C . TYR B 2 44 ? 30.098 0.039 -36.852 1.00 83.35 21 TYR B C 1
ATOM 2725 O O . TYR B 2 44 ? 29.418 0.338 -37.838 1.00 81.69 21 TYR B O 1
ATOM 2734 N N . SER B 2 45 ? 31.313 -0.507 -36.960 1.00 87.05 22 SER B N 1
ATOM 2735 C CA . SER B 2 45 ? 31.912 -0.690 -38.278 1.00 86.47 22 SER B CA 1
ATOM 2736 C C . SER B 2 45 ? 31.108 -1.669 -39.119 1.00 85.97 22 SER B C 1
ATOM 2737 O O . SER B 2 45 ? 30.989 -1.495 -40.337 1.00 90.64 22 SER B O 1
ATOM 2739 N N . ARG B 2 46 ? 30.535 -2.700 -38.498 1.00 86.60 23 ARG B N 1
ATOM 2740 C CA . ARG B 2 46 ? 29.757 -3.672 -39.253 1.00 84.97 23 ARG B CA 1
ATOM 2741 C C . ARG B 2 46 ? 28.253 -3.584 -39.017 1.00 76.33 23 ARG B C 1
ATOM 2742 O O . ARG B 2 46 ? 27.489 -4.083 -39.848 1.00 80.38 23 ARG B O 1
ATOM 2750 N N . ILE B 2 47 ? 27.807 -2.948 -37.935 1.00 76.91 24 ILE B N 1
ATOM 2751 C CA . ILE B 2 47 ? 26.387 -2.637 -37.801 1.00 71.78 24 ILE B CA 1
ATOM 2752 C C . ILE B 2 47 ? 25.976 -1.616 -38.853 1.00 73.94 24 ILE B C 1
ATOM 2753 O O . ILE B 2 47 ? 24.965 -1.777 -39.550 1.00 77.39 24 ILE B O 1
ATOM 2758 N N . ASN B 2 48 ? 26.755 -0.538 -38.973 1.00 77.94 25 ASN B N 1
ATOM 2759 C CA . ASN B 2 48 ? 26.506 0.447 -40.021 1.00 79.27 25 ASN B CA 1
ATOM 2760 C C . ASN B 2 48 ? 26.521 -0.202 -41.400 1.00 76.43 25 ASN B C 1
ATOM 2761 O O . ASN B 2 48 ? 25.699 0.131 -42.262 1.00 76.61 25 ASN B O 1
ATOM 2766 N N . ALA B 2 49 ? 27.438 -1.148 -41.618 1.00 76.65 26 ALA B N 1
ATOM 2767 C CA . ALA B 2 49 ? 27.491 -1.875 -42.884 1.00 75.79 26 ALA B CA 1
ATOM 2768 C C . ALA B 2 49 ? 26.180 -2.595 -43.174 1.00 76.56 26 ALA B C 1
ATOM 2769 O O . ALA B 2 49 ? 25.638 -2.513 -44.287 1.00 81.60 26 ALA B O 1
ATOM 2771 N N . ILE B 2 50 ? 25.667 -3.323 -42.181 1.00 76.29 27 ILE B N 1
ATOM 2772 C CA . ILE B 2 50 ? 24.441 -4.098 -42.341 1.00 71.18 27 ILE B CA 1
ATOM 2773 C C . ILE B 2 50 ? 23.274 -3.195 -42.718 1.00 72.03 27 ILE B C 1
ATOM 2774 O O . ILE B 2 50 ? 22.459 -3.540 -43.583 1.00 75.03 27 ILE B O 1
ATOM 2779 N N . VAL B 2 51 ? 23.185 -2.018 -42.095 1.00 70.34 28 VAL B N 1
ATOM 2780 C CA . VAL B 2 51 ? 22.091 -1.098 -42.390 1.00 72.54 28 VAL B CA 1
ATOM 2781 C C . VAL B 2 51 ? 22.209 -0.546 -43.805 1.00 74.59 28 VAL B C 1
ATOM 2782 O O . VAL B 2 51 ? 21.200 -0.362 -44.501 1.00 72.14 28 VAL B O 1
ATOM 2786 N N . ILE B 2 52 ? 23.434 -0.252 -44.248 1.00 78.04 29 ILE B N 1
ATOM 2787 C CA . ILE B 2 52 ? 23.639 0.190 -45.628 1.00 75.45 29 ILE B CA 1
ATOM 2788 C C . ILE B 2 52 ? 23.184 -0.895 -46.597 1.00 74.24 29 ILE B C 1
ATOM 2789 O O . ILE B 2 52 ? 22.319 -0.673 -47.457 1.00 71.62 29 ILE B O 1
ATOM 2794 N N . GLU B 2 53 ? 23.756 -2.096 -46.459 1.00 75.83 30 GLU B N 1
ATOM 2795 C CA . GLU B 2 53 ? 23.432 -3.181 -47.379 1.00 72.81 30 GLU B CA 1
ATOM 2796 C C . GLU B 2 53 ? 21.960 -3.559 -47.298 1.00 71.95 30 GLU B C 1
ATOM 2797 O O . GLU B 2 53 ? 21.348 -3.924 -48.310 1.00 74.13 30 GLU B O 1
ATOM 2803 N N . GLY B 2 54 ? 21.368 -3.464 -46.107 1.00 72.96 31 GLY B N 1
ATOM 2804 C CA . GLY B 2 54 ? 19.945 -3.725 -45.993 1.00 67.58 31 GLY B CA 1
ATOM 2805 C C . GLY B 2 54 ? 19.125 -2.719 -46.773 1.00 66.52 31 GLY B C 1
ATOM 2806 O O . GLY B 2 54 ? 18.229 -3.082 -47.542 1.00 68.38 31 GLY B O 1
ATOM 2807 N N . GLU B 2 55 ? 19.431 -1.434 -46.596 1.00 71.38 32 GLU B N 1
ATOM 2808 C CA . GLU B 2 55 ? 18.746 -0.416 -47.381 1.00 70.88 32 GLU B CA 1
ATOM 2809 C C . GLU B 2 55 ? 18.991 -0.602 -48.874 1.00 71.17 32 GLU B C 1
ATOM 2810 O O . GLU B 2 55 ? 18.098 -0.328 -49.690 1.00 72.59 32 GLU B O 1
ATOM 2816 N N . GLN B 2 56 ? 20.175 -1.094 -49.247 1.00 71.19 33 GLN B N 1
ATOM 2817 C CA . GLN B 2 56 ? 20.429 -1.461 -50.638 1.00 71.35 33 GLN B CA 1
ATOM 2818 C C . GLN B 2 56 ? 19.522 -2.602 -51.078 1.00 74.36 33 GLN B C 1
ATOM 2819 O O . GLN B 2 56 ? 18.895 -2.543 -52.146 1.00 73.76 33 GLN B O 1
ATOM 2825 N N . GLU B 2 57 ? 19.452 -3.662 -50.266 1.00 73.29 34 GLU B N 1
ATOM 2826 C CA . GLU B 2 57 ? 18.689 -4.840 -50.656 1.00 69.02 34 GLU B CA 1
ATOM 2827 C C . GLU B 2 57 ? 17.234 -4.481 -50.900 1.00 70.54 34 GLU B C 1
ATOM 2828 O O . GLU B 2 57 ? 16.629 -4.930 -51.880 1.00 70.23 34 GLU B O 1
ATOM 2834 N N . ALA B 2 58 ? 16.665 -3.637 -50.038 1.00 70.15 35 ALA B N 1
ATOM 2835 C CA . ALA B 2 58 ? 15.275 -3.241 -50.222 1.00 65.65 35 ALA B CA 1
ATOM 2836 C C . ALA B 2 58 ? 15.096 -2.387 -51.468 1.00 65.12 35 ALA B C 1
ATOM 2837 O O . ALA B 2 58 ? 14.044 -2.459 -52.113 1.00 63.08 35 ALA B O 1
ATOM 2839 N N . PHE B 2 59 ? 16.100 -1.577 -51.820 1.00 68.55 36 PHE B N 1
ATOM 2840 C CA . PHE B 2 59 ? 16.043 -0.831 -53.075 1.00 68.99 36 PHE B CA 1
ATOM 2841 C C . PHE B 2 59 ? 15.932 -1.782 -54.263 1.00 63.00 36 PHE B C 1
ATOM 2842 O O . PHE B 2 59 ? 14.974 -1.711 -55.041 1.00 61.80 36 PHE B O 1
ATOM 2850 N N . ASP B 2 60 ? 16.899 -2.698 -54.399 1.00 64.45 37 ASP B N 1
ATOM 2851 C CA . ASP B 2 60 ? 16.840 -3.723 -55.443 1.00 67.41 37 ASP B CA 1
ATOM 2852 C C . ASP B 2 60 ? 15.518 -4.479 -55.407 1.00 74.96 37 ASP B C 1
ATOM 2853 O O . ASP B 2 60 ? 14.811 -4.579 -56.420 1.00 68.10 37 ASP B O 1
ATOM 2858 N N . ASN B 2 61 ? 15.179 -5.026 -54.230 1.00 64.55 38 ASN B N 1
ATOM 2859 C CA . ASN B 2 61 ? 14.008 -5.885 -54.115 1.00 62.83 38 ASN B CA 1
ATOM 2860 C C . ASN B 2 61 ? 12.741 -5.150 -54.527 1.00 59.67 38 ASN B C 1
ATOM 2861 O O . ASN B 2 61 ? 11.843 -5.749 -55.132 1.00 61.37 38 ASN B O 1
ATOM 2866 N N . TYR B 2 62 ? 12.641 -3.860 -54.209 1.00 60.02 39 TYR B N 1
ATOM 2867 C CA . TYR B 2 62 ? 11.444 -3.120 -54.590 1.00 66.35 39 TYR B CA 1
ATOM 2868 C C . TYR B 2 62 ? 11.433 -2.823 -56.086 1.00 72.45 39 TYR B C 1
ATOM 2869 O O . TYR B 2 62 ? 10.359 -2.759 -56.697 1.00 70.90 39 TYR B O 1
ATOM 2878 N N . ASN B 2 63 ? 12.606 -2.673 -56.699 1.00 64.31 40 ASN B N 1
ATOM 2879 C CA . ASN B 2 63 ? 12.623 -2.461 -58.141 1.00 77.96 40 ASN B CA 1
ATOM 2880 C C . ASN B 2 63 ? 12.245 -3.737 -58.881 1.00 72.33 40 ASN B C 1
ATOM 2881 O O . ASN B 2 63 ? 11.522 -3.687 -59.882 1.00 71.63 40 ASN B O 1
ATOM 2886 N N . ARG B 2 64 ? 12.686 -4.898 -58.383 1.00 76.56 41 ARG B N 1
ATOM 2887 C CA . ARG B 2 64 ? 12.312 -6.136 -59.054 1.00 75.73 41 ARG B CA 1
ATOM 2888 C C . ARG B 2 64 ? 10.852 -6.497 -58.813 1.00 77.29 41 ARG B C 1
ATOM 2889 O O . ARG B 2 64 ? 10.196 -7.043 -59.712 1.00 76.32 41 ARG B O 1
ATOM 2897 N N . LEU B 2 65 ? 10.333 -6.197 -57.618 1.00 71.10 42 LEU B N 1
ATOM 2898 C CA . LEU B 2 65 ? 8.903 -6.339 -57.367 1.00 73.26 42 LEU B CA 1
ATOM 2899 C C . LEU B 2 65 ? 8.090 -5.506 -58.348 1.00 77.02 42 LEU B C 1
ATOM 2900 O O . LEU B 2 65 ? 7.005 -5.924 -58.776 1.00 74.64 42 LEU B O 1
ATOM 2905 N N . ALA B 2 66 ? 8.579 -4.310 -58.692 1.00 75.79 43 ALA B N 1
ATOM 2906 C CA . ALA B 2 66 ? 7.996 -3.586 -59.814 1.00 82.86 43 ALA B CA 1
ATOM 2907 C C . ALA B 2 66 ? 7.922 -4.494 -61.034 1.00 83.13 43 ALA B C 1
ATOM 2908 O O . ALA B 2 66 ? 6.833 -4.929 -61.431 1.00 82.60 43 ALA B O 1
ATOM 2910 N N . GLU B 2 67 ? 9.089 -4.864 -61.579 1.00 82.41 44 GLU B N 1
ATOM 2911 C CA . GLU B 2 67 ? 9.144 -5.783 -62.715 1.00 79.17 44 GLU B CA 1
ATOM 2912 C C . GLU B 2 67 ? 8.170 -6.953 -62.581 1.00 84.28 44 GLU B C 1
ATOM 2913 O O . GLU B 2 67 ? 7.698 -7.487 -63.593 1.00 83.12 44 GLU B O 1
ATOM 2919 N N . MET B 2 68 ? 7.827 -7.344 -61.347 1.00 80.85 45 MET B N 1
ATOM 2920 C CA . MET B 2 68 ? 6.938 -8.481 -61.135 1.00 76.51 45 MET B CA 1
ATOM 2921 C C . MET B 2 68 ? 5.450 -8.124 -61.126 1.00 81.28 45 MET B C 1
ATOM 2922 O O . MET B 2 68 ? 4.636 -8.940 -61.576 1.00 88.18 45 MET B O 1
ATOM 2927 N N . LEU B 2 69 ? 5.046 -6.948 -60.622 1.00 77.91 46 LEU B N 1
ATOM 2928 C CA . LEU B 2 69 ? 3.626 -6.598 -60.550 1.00 83.25 46 LEU B CA 1
ATOM 2929 C C . LEU B 2 69 ? 3.299 -5.402 -61.436 1.00 91.82 46 LEU B C 1
ATOM 2930 O O . LEU B 2 69 ? 3.393 -4.249 -60.990 1.00 89.68 46 LEU B O 1
ATOM 2935 N N . PRO B 2 70 ? 2.836 -5.638 -62.683 1.00 92.92 47 PRO B N 1
ATOM 2936 C CA . PRO B 2 70 ? 2.695 -4.564 -63.684 1.00 96.61 47 PRO B CA 1
ATOM 2937 C C . PRO B 2 70 ? 1.863 -3.346 -63.268 1.00 91.85 47 PRO B C 1
ATOM 2938 O O . PRO B 2 70 ? 2.396 -2.224 -63.268 1.00 89.37 47 PRO B O 1
ATOM 2942 N N . ASP B 2 71 ? 0.577 -3.524 -62.909 1.00 95.39 48 ASP B N 1
ATOM 2943 C CA . ASP B 2 71 ? -0.304 -2.393 -62.612 1.00 98.49 48 ASP B CA 1
ATOM 2944 C C . ASP B 2 71 ? 0.111 -1.618 -61.367 1.00 95.44 48 ASP B C 1
ATOM 2945 O O . ASP B 2 71 ? -0.663 -0.796 -60.873 1.00 96.99 48 ASP B O 1
ATOM 2950 N N . GLN B 2 72 ? 1.328 -1.873 -60.852 1.00 93.80 49 GLN B N 1
ATOM 2951 C CA . GLN B 2 72 ? 1.792 -1.227 -59.628 1.00 90.66 49 GLN B CA 1
ATOM 2952 C C . GLN B 2 72 ? 3.279 -0.838 -59.639 1.00 89.09 49 GLN B C 1
ATOM 2953 O O . GLN B 2 72 ? 3.825 -0.545 -58.566 1.00 82.85 49 GLN B O 1
ATOM 2959 N N . ARG B 2 73 ? 3.953 -0.812 -60.806 1.00 89.75 50 ARG B N 1
ATOM 2960 C CA . ARG B 2 73 ? 5.365 -0.394 -60.852 1.00 84.16 50 ARG B CA 1
ATOM 2961 C C . ARG B 2 73 ? 5.577 0.993 -60.280 1.00 84.89 50 ARG B C 1
ATOM 2962 O O . ARG B 2 73 ? 6.592 1.245 -59.620 1.00 86.60 50 ARG B O 1
ATOM 2970 N N . ASP B 2 74 ? 4.675 1.923 -60.585 1.00 84.54 51 ASP B N 1
ATOM 2971 C CA . ASP B 2 74 ? 4.891 3.308 -60.195 1.00 88.42 51 ASP B CA 1
ATOM 2972 C C . ASP B 2 74 ? 5.002 3.427 -58.681 1.00 88.24 51 ASP B C 1
ATOM 2973 O O . ASP B 2 74 ? 5.953 4.025 -58.157 1.00 85.88 51 ASP B O 1
ATOM 2975 N N . GLU B 2 75 ? 4.052 2.825 -57.962 1.00 88.38 52 GLU B N 1
ATOM 2976 C CA . GLU B 2 75 ? 4.092 2.862 -56.505 1.00 85.34 52 GLU B CA 1
ATOM 2977 C C . GLU B 2 75 ? 5.341 2.173 -55.972 1.00 81.54 52 GLU B C 1
ATOM 2978 O O . GLU B 2 75 ? 6.008 2.695 -55.072 1.00 79.40 52 GLU B O 1
ATOM 2984 N N . LEU B 2 76 ? 5.693 1.015 -56.543 1.00 80.55 53 LEU B N 1
ATOM 2985 C CA . LEU B 2 76 ? 6.869 0.277 -56.088 1.00 82.37 53 LEU B CA 1
ATOM 2986 C C . LEU B 2 76 ? 8.165 1.023 -56.377 1.00 77.65 53 LEU B C 1
ATOM 2987 O O . LEU B 2 76 ? 9.165 0.812 -55.681 1.00 70.78 53 LEU B O 1
ATOM 2992 N N . HIS B 2 77 ? 8.178 1.874 -57.405 1.00 80.72 54 HIS B N 1
ATOM 2993 C CA . HIS B 2 77 ? 9.372 2.659 -57.697 1.00 78.40 54 HIS B CA 1
ATOM 2994 C C . HIS B 2 77 ? 9.532 3.797 -56.702 1.00 76.56 54 HIS B C 1
ATOM 2995 O O . HIS B 2 77 ? 10.656 4.149 -56.323 1.00 71.28 54 HIS B O 1
ATOM 3002 N N . LYS B 2 78 ? 8.415 4.389 -56.276 1.00 75.74 55 LYS B N 1
ATOM 3003 C CA . LYS B 2 78 ? 8.467 5.417 -55.242 1.00 79.57 55 LYS B CA 1
ATOM 3004 C C . LYS B 2 78 ? 8.990 4.842 -53.927 1.00 74.75 55 LYS B C 1
ATOM 3005 O O . LYS B 2 78 ? 9.855 5.441 -53.275 1.00 71.82 55 LYS B O 1
ATOM 3007 N N . LEU B 2 79 ? 8.483 3.665 -53.528 1.00 72.26 56 LEU B N 1
ATOM 3008 C CA . LEU B 2 79 ? 8.986 3.020 -52.313 1.00 75.46 56 LEU B CA 1
ATOM 3009 C C . LEU B 2 79 ? 10.447 2.614 -52.477 1.00 66.58 56 LEU B C 1
ATOM 3010 O O . LEU B 2 79 ? 11.239 2.708 -51.532 1.00 62.27 56 LEU B O 1
ATOM 3012 N N . ALA B 2 80 ? 10.824 2.180 -53.683 1.00 71.46 57 ALA B N 1
ATOM 3013 C CA . ALA B 2 80 ? 12.220 1.850 -53.953 1.00 71.56 57 ALA B CA 1
ATOM 3014 C C . ALA B 2 80 ? 13.102 3.080 -53.825 1.00 68.90 57 ALA B C 1
ATOM 3015 O O . ALA B 2 80 ? 14.248 2.993 -53.366 1.00 74.18 57 ALA B O 1
ATOM 3017 N N . LYS B 2 81 ? 12.580 4.238 -54.233 1.00 76.34 58 LYS B N 1
ATOM 3018 C CA . LYS B 2 81 ? 13.333 5.482 -54.136 1.00 76.92 58 LYS B CA 1
ATOM 3019 C C . LYS B 2 81 ? 13.490 5.909 -52.683 1.00 69.73 58 LYS B C 1
ATOM 3020 O O . LYS B 2 81 ? 14.562 6.366 -52.271 1.00 71.03 58 LYS B O 1
ATOM 3022 N N . MET B 2 82 ? 12.423 5.765 -51.889 1.00 74.94 59 MET B N 1
ATOM 3023 C CA . MET B 2 82 ? 12.517 6.022 -50.453 1.00 68.70 59 MET B CA 1
ATOM 3024 C C . MET B 2 82 ? 13.668 5.248 -49.815 1.00 68.56 59 MET B C 1
ATOM 3025 O O . MET B 2 82 ? 14.316 5.743 -48.885 1.00 69.89 59 MET B O 1
ATOM 3030 N N . GLU B 2 83 ? 13.939 4.033 -50.304 1.00 76.12 60 GLU B N 1
ATOM 3031 C CA . GLU B 2 83 ? 15.042 3.234 -49.774 1.00 74.35 60 GLU B CA 1
ATOM 3032 C C . GLU B 2 83 ? 16.382 3.866 -50.114 1.00 70.94 60 GLU B C 1
ATOM 3033 O O . GLU B 2 83 ? 17.286 3.926 -49.274 1.00 67.26 60 GLU B O 1
ATOM 3039 N N . GLN B 2 84 ? 16.536 4.289 -51.371 1.00 79.80 61 GLN B N 1
ATOM 3040 C CA . GLN B 2 84 ? 17.689 5.080 -51.799 1.00 79.95 61 GLN B CA 1
ATOM 3041 C C . GLN B 2 84 ? 18.047 6.155 -50.781 1.00 72.55 61 GLN B C 1
ATOM 3042 O O . GLN B 2 84 ? 19.188 6.214 -50.295 1.00 69.92 61 GLN B O 1
ATOM 3048 N N . ARG B 2 85 ? 17.068 6.995 -50.424 1.00 73.93 62 ARG B N 1
ATOM 3049 C CA . ARG B 2 85 ? 17.341 8.111 -49.522 1.00 73.53 62 ARG B CA 1
ATOM 3050 C C . ARG B 2 85 ? 17.787 7.630 -48.138 1.00 76.74 62 ARG B C 1
ATOM 3051 O O . ARG B 2 85 ? 18.701 8.215 -47.537 1.00 79.91 62 ARG B O 1
ATOM 3053 N N . HIS B 2 86 ? 17.157 6.568 -47.609 1.00 74.25 63 HIS B N 1
ATOM 3054 C CA . HIS B 2 86 ? 17.579 6.047 -46.306 1.00 71.35 63 HIS B CA 1
ATOM 3055 C C . HIS B 2 86 ? 19.014 5.542 -46.360 1.00 72.72 63 HIS B C 1
ATOM 3056 O O . HIS B 2 86 ? 19.784 5.728 -45.411 1.00 71.78 63 HIS B O 1
ATOM 3063 N N . MET B 2 87 ? 19.383 4.878 -47.459 1.00 72.31 64 MET B N 1
ATOM 3064 C CA . MET B 2 87 ? 20.741 4.368 -47.597 1.00 74.87 64 MET B CA 1
ATOM 3065 C C . MET B 2 87 ? 21.761 5.494 -47.494 1.00 76.58 64 MET B C 1
ATOM 3066 O O . MET B 2 87 ? 22.815 5.328 -46.873 1.00 75.28 64 MET B O 1
ATOM 3071 N N . LYS B 2 88 ? 21.465 6.649 -48.101 1.00 86.06 65 LYS B N 1
ATOM 3072 C CA . LYS B 2 88 ? 22.395 7.775 -48.046 1.00 81.93 65 LYS B CA 1
ATOM 3073 C C . LYS B 2 88 ? 22.427 8.382 -46.652 1.00 79.35 65 LYS B C 1
ATOM 3074 O O . LYS B 2 88 ? 23.499 8.737 -46.143 1.00 78.92 65 LYS B O 1
ATOM 3080 N N . GLY B 2 89 ? 21.259 8.497 -46.017 1.00 75.83 66 GLY B N 1
ATOM 3081 C CA . GLY B 2 89 ? 21.217 8.983 -44.649 1.00 78.16 66 GLY B CA 1
ATOM 3082 C C . GLY B 2 89 ? 22.107 8.189 -43.713 1.00 80.71 66 GLY B C 1
ATOM 3083 O O . GLY B 2 89 ? 22.752 8.758 -42.830 1.00 81.19 66 GLY B O 1
ATOM 3084 N N . PHE B 2 90 ? 22.171 6.865 -43.902 1.00 78.25 67 PHE B N 1
ATOM 3085 C CA . PHE B 2 90 ? 22.948 6.027 -42.995 1.00 80.76 67 PHE B CA 1
ATOM 3086 C C . PHE B 2 90 ? 24.428 5.958 -43.359 1.00 79.23 67 PHE B C 1
ATOM 3087 O O . PHE B 2 90 ? 25.244 5.606 -42.501 1.00 77.64 67 PHE B O 1
ATOM 3095 N N . MET B 2 91 ? 24.800 6.289 -44.599 1.00 84.37 68 MET B N 1
ATOM 3096 C CA . MET B 2 91 ? 26.203 6.582 -44.877 1.00 82.05 68 MET B CA 1
ATOM 3097 C C . MET B 2 91 ? 26.677 7.769 -44.047 1.00 84.72 68 MET B C 1
ATOM 3098 O O . MET B 2 91 ? 27.781 7.748 -43.489 1.00 82.86 68 MET B O 1
ATOM 3103 N N . ALA B 2 92 ? 25.836 8.806 -43.944 1.00 85.62 69 ALA B N 1
ATOM 3104 C CA . ALA B 2 92 ? 26.188 10.007 -43.190 1.00 88.34 69 ALA B CA 1
ATOM 3105 C C . ALA B 2 92 ? 26.532 9.689 -41.739 1.00 91.55 69 ALA B C 1
ATOM 3106 O O . ALA B 2 92 ? 27.478 10.261 -41.181 1.00 93.15 69 ALA B O 1
ATOM 3108 N N . CYS B 2 93 ? 25.771 8.789 -41.104 1.00 88.81 70 CYS B N 1
ATOM 3109 C CA . CYS B 2 93 ? 26.013 8.484 -39.697 1.00 84.13 70 CYS B CA 1
ATOM 3110 C C . CYS B 2 93 ? 27.382 7.857 -39.489 1.00 85.97 70 CYS B C 1
ATOM 3111 O O . CYS B 2 93 ? 28.019 8.086 -38.451 1.00 85.51 70 CYS B O 1
ATOM 3114 N N . GLY B 2 94 ? 27.845 7.057 -40.453 1.00 86.69 71 GLY B N 1
ATOM 3115 C CA . GLY B 2 94 ? 29.201 6.545 -40.386 1.00 90.26 71 GLY B CA 1
ATOM 3116 C C . GLY B 2 94 ? 30.236 7.609 -40.683 1.00 91.49 71 GLY B C 1
ATOM 3117 O O . GLY B 2 94 ? 31.355 7.558 -40.160 1.00 90.35 71 GLY B O 1
ATOM 3118 N N . LYS B 2 95 ? 29.879 8.586 -41.520 1.00 93.34 72 LYS B N 1
ATOM 3119 C CA . LYS B 2 95 ? 30.753 9.717 -41.795 1.00 92.76 72 LYS B CA 1
ATOM 3120 C C . LYS B 2 95 ? 30.701 10.772 -40.699 1.00 90.58 72 LYS B C 1
ATOM 3121 O O . LYS B 2 95 ? 31.601 11.614 -40.632 1.00 94.05 72 LYS B O 1
ATOM 3123 N N . ASN B 2 96 ? 29.671 10.753 -39.847 1.00 87.88 73 ASN B N 1
ATOM 3124 C CA . ASN B 2 96 ? 29.656 11.633 -38.682 1.00 91.95 73 ASN B CA 1
ATOM 3125 C C . ASN B 2 96 ? 30.538 11.084 -37.570 1.00 88.89 73 ASN B C 1
ATOM 3126 O O . ASN B 2 96 ? 31.263 11.841 -36.911 1.00 94.03 73 ASN B O 1
ATOM 3131 N N . LEU B 2 97 ? 30.477 9.783 -37.333 1.00 86.14 74 LEU B N 1
ATOM 3132 C CA . LEU B 2 97 ? 31.457 9.134 -36.479 1.00 89.75 74 LEU B CA 1
ATOM 3133 C C . LEU B 2 97 ? 32.693 8.875 -37.335 1.00 87.83 74 LEU B C 1
ATOM 3134 O O . LEU B 2 97 ? 32.791 9.337 -38.476 1.00 91.50 74 LEU B O 1
ATOM 3139 N N . SER B 2 98 ? 33.657 8.136 -36.808 1.00 83.66 75 SER B N 1
ATOM 3140 C CA . SER B 2 98 ? 34.893 7.877 -37.549 1.00 93.68 75 SER B CA 1
ATOM 3141 C C . SER B 2 98 ? 34.859 6.518 -38.241 1.00 97.37 75 SER B C 1
ATOM 3142 O O . SER B 2 98 ? 35.827 5.764 -38.189 1.00 99.92 75 SER B O 1
ATOM 3145 N N . VAL B 2 99 ? 33.773 6.266 -38.965 1.00 96.94 76 VAL B N 1
ATOM 3146 C CA . VAL B 2 99 ? 33.488 4.919 -39.429 1.00 95.49 76 VAL B CA 1
ATOM 3147 C C . VAL B 2 99 ? 33.279 4.736 -40.901 1.00 92.52 76 VAL B C 1
ATOM 3148 O O . VAL B 2 99 ? 32.743 5.581 -41.579 1.00 90.13 76 VAL B O 1
ATOM 3152 N N . THR B 2 100 ? 34.003 3.728 -41.365 1.00 93.66 77 THR B N 1
ATOM 3153 C CA . THR B 2 100 ? 33.966 3.240 -42.713 1.00 87.62 77 THR B CA 1
ATOM 3154 C C . THR B 2 100 ? 33.475 1.845 -42.460 1.00 85.08 77 THR B C 1
ATOM 3155 O O . THR B 2 100 ? 34.056 1.083 -41.687 1.00 85.74 77 THR B O 1
ATOM 3159 N N . PRO B 2 101 ? 32.320 1.575 -43.063 1.00 83.74 78 PRO B N 1
ATOM 3160 C CA . PRO B 2 101 ? 31.576 0.336 -42.900 1.00 86.64 78 PRO B CA 1
ATOM 3161 C C . PRO B 2 101 ? 32.200 -0.835 -43.639 1.00 89.06 78 PRO B C 1
ATOM 3162 O O . PRO B 2 101 ? 32.933 -0.659 -44.612 1.00 88.47 78 PRO B O 1
ATOM 3164 N N . ASP B 2 102 ? 31.894 -2.033 -43.162 1.00 86.89 79 ASP B N 1
ATOM 3165 C CA . ASP B 2 102 ? 32.382 -3.267 -43.783 1.00 84.35 79 ASP B CA 1
ATOM 3166 C C . ASP B 2 102 ? 31.311 -3.837 -44.715 1.00 85.25 79 ASP B C 1
ATOM 3167 O O . ASP B 2 102 ? 30.529 -4.720 -44.357 1.00 82.60 79 ASP B O 1
ATOM 3172 N N . MET B 2 103 ? 31.311 -3.342 -45.958 1.00 83.82 80 MET B N 1
ATOM 3173 C CA . MET B 2 103 ? 30.321 -3.768 -46.946 1.00 84.35 80 MET B CA 1
ATOM 3174 C C . MET B 2 103 ? 30.397 -5.257 -47.267 1.00 82.87 80 MET B C 1
ATOM 3175 O O . MET B 2 103 ? 29.404 -5.832 -47.730 1.00 76.73 80 MET B O 1
ATOM 3180 N N . GLY B 2 104 ? 31.549 -5.889 -47.058 1.00 85.22 81 GLY B N 1
ATOM 3181 C CA . GLY B 2 104 ? 31.692 -7.304 -47.339 1.00 84.63 81 GLY B CA 1
ATOM 3182 C C . GLY B 2 104 ? 31.005 -8.170 -46.306 1.00 80.06 81 GLY B C 1
ATOM 3183 O O . GLY B 2 104 ? 30.302 -9.124 -46.653 1.00 78.37 81 GLY B O 1
ATOM 3184 N N . PHE B 2 105 ? 31.209 -7.842 -45.027 1.00 82.30 82 PHE B N 1
ATOM 3185 C CA . PHE B 2 105 ? 30.506 -8.542 -43.954 1.00 84.06 82 PHE B CA 1
ATOM 3186 C C . PHE B 2 105 ? 28.995 -8.442 -44.127 1.00 80.45 82 PHE B C 1
ATOM 3187 O O . PHE B 2 105 ? 28.271 -9.425 -43.933 1.00 78.17 82 PHE B O 1
ATOM 3195 N N . ALA B 2 106 ? 28.506 -7.261 -44.515 1.00 79.48 83 ALA B N 1
ATOM 3196 C CA . ALA B 2 106 ? 27.071 -7.056 -44.681 1.00 79.89 83 ALA B CA 1
ATOM 3197 C C . ALA B 2 106 ? 26.511 -7.867 -45.848 1.00 83.89 83 ALA B C 1
ATOM 3198 O O . ALA B 2 106 ? 25.410 -8.424 -45.747 1.00 79.97 83 ALA B O 1
ATOM 3200 N N . GLN B 2 107 ? 27.240 -7.932 -46.969 1.00 80.57 84 GLN B N 1
ATOM 3201 C CA . GLN B 2 107 ? 26.811 -8.774 -48.083 1.00 76.52 84 GLN B CA 1
ATOM 3202 C C . GLN B 2 107 ? 26.763 -10.244 -47.687 1.00 79.61 84 GLN B C 1
ATOM 3203 O O . GLN B 2 107 ? 25.906 -10.989 -48.180 1.00 77.27 84 GLN B O 1
ATOM 3205 N N . LYS B 2 108 ? 27.673 -10.680 -46.806 1.00 81.58 85 LYS B N 1
ATOM 3206 C CA . LYS B 2 108 ? 27.610 -12.040 -46.274 1.00 84.32 85 LYS B CA 1
ATOM 3207 C C . LYS B 2 108 ? 26.432 -12.200 -45.318 1.00 82.55 85 LYS B C 1
ATOM 3208 O O . LYS B 2 108 ? 25.773 -13.247 -45.300 1.00 80.73 85 LYS B O 1
ATOM 3210 N N . PHE B 2 109 ? 26.162 -11.168 -44.516 1.00 82.09 86 PHE B N 1
ATOM 3211 C CA . PHE B 2 109 ? 25.004 -11.152 -43.625 1.00 75.59 86 PHE B CA 1
ATOM 3212 C C . PHE B 2 109 ? 23.713 -11.460 -44.378 1.00 76.48 86 PHE B C 1
ATOM 3213 O O . PHE B 2 109 ? 22.903 -12.283 -43.938 1.00 72.94 86 PHE B O 1
ATOM 3221 N N . PHE B 2 110 ? 23.513 -10.816 -45.527 1.00 72.14 87 PHE B N 1
ATOM 3222 C CA . PHE B 2 110 ? 22.241 -10.871 -46.236 1.00 75.42 87 PHE B CA 1
ATOM 3223 C C . PHE B 2 110 ? 22.178 -11.940 -47.325 1.00 73.05 87 PHE B C 1
ATOM 3224 O O . PHE B 2 110 ? 21.119 -12.093 -47.943 1.00 70.71 87 PHE B O 1
ATOM 3232 N N . GLU B 2 111 ? 23.263 -12.691 -47.566 1.00 74.62 88 GLU B N 1
ATOM 3233 C CA . GLU B 2 111 ? 23.318 -13.552 -48.749 1.00 72.73 88 GLU B CA 1
ATOM 3234 C C . GLU B 2 111 ? 22.228 -14.618 -48.723 1.00 70.27 88 GLU B C 1
ATOM 3235 O O . GLU B 2 111 ? 21.649 -14.945 -49.767 1.00 69.35 88 GLU B O 1
ATOM 3241 N N . ARG B 2 112 ? 21.921 -15.162 -47.539 1.00 74.00 89 ARG B N 1
ATOM 3242 C CA . ARG B 2 112 ? 20.838 -16.137 -47.432 1.00 69.28 89 ARG B CA 1
ATOM 3243 C C . ARG B 2 112 ? 19.499 -15.509 -47.808 1.00 66.27 89 ARG B C 1
ATOM 3244 O O . ARG B 2 112 ? 18.745 -16.068 -48.613 1.00 63.98 89 ARG B O 1
ATOM 3252 N N . LEU B 2 113 ? 19.185 -14.341 -47.231 1.00 68.10 90 LEU B N 1
ATOM 3253 C CA . LEU B 2 113 ? 17.972 -13.626 -47.625 1.00 61.86 90 LEU B CA 1
ATOM 3254 C C . LEU B 2 113 ? 18.043 -13.185 -49.084 1.00 60.97 90 LEU B C 1
ATOM 3255 O O . LEU B 2 113 ? 17.036 -13.227 -49.806 1.00 60.58 90 LEU B O 1
ATOM 3260 N N . HIS B 2 114 ? 19.220 -12.749 -49.535 1.00 65.18 91 HIS B N 1
ATOM 3261 C CA . HIS B 2 114 ? 19.370 -12.385 -50.939 1.00 61.95 91 HIS B CA 1
ATOM 3262 C C . HIS B 2 114 ? 19.050 -13.573 -51.837 1.00 61.49 91 HIS B C 1
ATOM 3263 O O . HIS B 2 114 ? 18.170 -13.489 -52.702 1.00 62.35 91 HIS B O 1
ATOM 3270 N N . GLU B 2 115 ? 19.728 -14.706 -51.613 1.00 65.49 92 GLU B N 1
ATOM 3271 C CA . GLU B 2 115 ? 19.520 -15.889 -52.449 1.00 64.85 92 GLU B CA 1
ATOM 3272 C C . GLU B 2 115 ? 18.058 -16.320 -52.453 1.00 70.45 92 GLU B C 1
ATOM 3273 O O . GLU B 2 115 ? 17.522 -16.710 -53.500 1.00 61.39 92 GLU B O 1
ATOM 3275 N N . ASN B 2 116 ? 17.392 -16.256 -51.291 1.00 64.80 93 ASN B N 1
ATOM 3276 C CA . ASN B 2 116 ? 15.988 -16.657 -51.236 1.00 60.55 93 ASN B CA 1
ATOM 3277 C C . ASN B 2 116 ? 15.114 -15.699 -52.027 1.00 55.92 93 ASN B C 1
ATOM 3278 O O . ASN B 2 116 ? 14.151 -16.119 -52.684 1.00 62.11 93 ASN B O 1
ATOM 3283 N N . PHE B 2 117 ? 15.420 -14.402 -51.969 1.00 58.70 94 PHE B N 1
ATOM 3284 C CA . PHE B 2 117 ? 14.653 -13.450 -52.761 1.00 61.96 94 PHE B CA 1
ATOM 3285 C C . PHE B 2 117 ? 14.993 -13.588 -54.237 1.00 62.55 94 PHE B C 1
ATOM 3286 O O . PHE B 2 117 ? 14.099 -13.547 -55.090 1.00 60.09 94 PHE B O 1
ATOM 3294 N N . LYS B 2 118 ? 16.287 -13.728 -54.543 1.00 64.88 95 LYS B N 1
ATOM 3295 C CA . LYS B 2 118 ? 16.745 -13.969 -55.909 1.00 69.16 95 LYS B CA 1
ATOM 3296 C C . LYS B 2 118 ? 16.007 -15.149 -56.533 1.00 63.48 95 LYS B C 1
ATOM 3297 O O . LYS B 2 118 ? 15.454 -15.042 -57.632 1.00 69.31 95 LYS B O 1
ATOM 3303 N N . ALA B 2 119 ? 15.929 -16.264 -55.803 1.00 67.32 96 ALA B N 1
ATOM 3304 C CA . ALA B 2 119 ? 15.343 -17.486 -56.337 1.00 63.59 96 ALA B CA 1
ATOM 3305 C C . ALA B 2 119 ? 13.822 -17.429 -56.433 1.00 70.06 96 ALA B C 1
ATOM 3306 O O . ALA B 2 119 ? 13.247 -18.047 -57.339 1.00 66.48 96 ALA B O 1
ATOM 3308 N N . ALA B 2 120 ? 13.145 -16.747 -55.501 1.00 64.69 97 ALA B N 1
ATOM 3309 C CA . ALA B 2 120 ? 11.693 -16.620 -55.619 1.00 61.57 97 ALA B CA 1
ATOM 3310 C C . ALA B 2 120 ? 11.326 -15.696 -56.769 1.00 64.65 97 ALA B C 1
ATOM 3311 O O . ALA B 2 120 ? 10.333 -15.924 -57.475 1.00 60.47 97 ALA B O 1
ATOM 3313 N N . ALA B 2 121 ? 12.102 -14.630 -56.946 1.00 66.21 98 ALA B N 1
ATOM 3314 C CA . ALA B 2 121 ? 11.930 -13.764 -58.100 1.00 66.73 98 ALA B CA 1
ATOM 3315 C C . ALA B 2 121 ? 12.104 -14.563 -59.387 1.00 64.05 98 ALA B C 1
ATOM 3316 O O . ALA B 2 121 ? 11.177 -14.660 -60.199 1.00 61.52 98 ALA B O 1
ATOM 3318 N N . ALA B 2 122 ? 13.265 -15.211 -59.544 1.00 62.15 99 ALA B N 1
ATOM 3319 C CA . ALA B 2 122 ? 13.549 -16.014 -60.733 1.00 67.81 99 ALA B CA 1
ATOM 3320 C C . ALA B 2 122 ? 12.551 -17.145 -60.948 1.00 68.82 99 ALA B C 1
ATOM 3321 O O . ALA B 2 122 ? 12.613 -17.805 -61.990 1.00 75.48 99 ALA B O 1
ATOM 3323 N N . GLU B 2 123 ? 11.636 -17.392 -60.011 1.00 66.13 100 GLU B N 1
ATOM 3324 C CA . GLU B 2 123 ? 10.552 -18.338 -60.242 1.00 63.19 100 GLU B CA 1
ATOM 3325 C C . GLU B 2 123 ? 9.195 -17.650 -60.301 1.00 56.53 100 GLU B C 1
ATOM 3326 O O . GLU B 2 123 ? 8.166 -18.330 -60.347 1.00 62.49 100 GLU B O 1
ATOM 3328 N N . GLY B 2 124 ? 9.169 -16.319 -60.311 1.00 59.25 101 GLY B N 1
ATOM 3329 C CA . GLY B 2 124 ? 7.918 -15.585 -60.356 1.00 64.97 101 GLY B CA 1
ATOM 3330 C C . GLY B 2 124 ? 7.076 -15.655 -59.098 1.00 68.98 101 GLY B C 1
ATOM 3331 O O . GLY B 2 124 ? 5.896 -15.294 -59.134 1.00 67.62 101 GLY B O 1
ATOM 3332 N N . LYS B 2 125 ? 7.641 -16.115 -57.980 1.00 68.09 102 LYS B N 1
ATOM 3333 C CA . LYS B 2 125 ? 6.875 -16.280 -56.740 1.00 66.44 102 LYS B CA 1
ATOM 3334 C C . LYS B 2 125 ? 6.811 -14.928 -56.034 1.00 61.37 102 LYS B C 1
ATOM 3335 O O . LYS B 2 125 ? 7.638 -14.594 -55.185 1.00 61.55 102 LYS B O 1
ATOM 3341 N N . VAL B 2 126 ? 5.812 -14.124 -56.410 1.00 58.11 103 VAL B N 1
ATOM 3342 C CA . VAL B 2 126 ? 5.758 -12.751 -55.914 1.00 63.80 103 VAL B CA 1
ATOM 3343 C C . VAL B 2 126 ? 5.384 -12.727 -54.436 1.00 58.15 103 VAL B C 1
ATOM 3344 O O . VAL B 2 126 ? 5.946 -11.948 -53.655 1.00 56.58 103 VAL B O 1
ATOM 3348 N N . VAL B 2 127 ? 4.448 -13.592 -54.031 1.00 57.54 104 VAL B N 1
ATOM 3349 C CA . VAL B 2 127 ? 4.017 -13.657 -52.638 1.00 57.67 104 VAL B CA 1
ATOM 3350 C C . VAL B 2 127 ? 5.202 -13.912 -51.722 1.00 53.74 104 VAL B C 1
ATOM 3351 O O . VAL B 2 127 ? 5.325 -13.297 -50.656 1.00 57.61 104 VAL B O 1
ATOM 3355 N N . THR B 2 128 ? 6.095 -14.818 -52.122 1.00 48.50 105 THR B N 1
ATOM 3356 C CA . THR B 2 128 ? 7.307 -15.048 -51.347 1.00 52.96 105 THR B CA 1
ATOM 3357 C C . THR B 2 128 ? 8.198 -13.818 -51.356 1.00 57.53 105 THR B C 1
ATOM 3358 O O . THR B 2 128 ? 8.761 -13.436 -50.320 1.00 54.62 105 THR B O 1
ATOM 3362 N N . CYS B 2 129 ? 8.316 -13.167 -52.514 1.00 59.37 106 CYS B N 1
ATOM 3363 C CA . CYS B 2 129 ? 9.119 -11.954 -52.612 1.00 54.36 106 CYS B CA 1
ATOM 3364 C C . CYS B 2 129 ? 8.601 -10.869 -51.676 1.00 48.93 106 CYS B C 1
ATOM 3365 O O . CYS B 2 129 ? 9.384 -10.161 -51.038 1.00 44.60 106 CYS B O 1
ATOM 3368 N N . LEU B 2 130 ? 7.280 -10.709 -51.599 1.00 52.21 107 LEU B N 1
ATOM 3369 C CA . LEU B 2 130 ? 6.721 -9.681 -50.732 1.00 53.10 107 LEU B CA 1
ATOM 3370 C C . LEU B 2 130 ? 6.971 -10.015 -49.259 1.00 54.97 107 LEU B C 1
ATOM 3371 O O . LEU B 2 130 ? 7.430 -9.158 -48.494 1.00 49.38 107 LEU B O 1
ATOM 3376 N N . LEU B 2 131 ? 6.714 -11.270 -48.855 1.00 52.05 108 LEU B N 1
ATOM 3377 C CA . LEU B 2 131 ? 6.993 -11.665 -47.472 1.00 47.94 108 LEU B CA 1
ATOM 3378 C C . LEU B 2 131 ? 8.438 -11.365 -47.105 1.00 47.98 108 LEU B C 1
ATOM 3379 O O . LEU B 2 131 ? 8.706 -10.823 -46.030 1.00 49.85 108 LEU B O 1
ATOM 3384 N N . ILE B 2 132 ? 9.385 -11.661 -48.006 1.00 55.47 109 ILE B N 1
ATOM 3385 C CA . ILE B 2 132 ? 10.796 -11.465 -47.660 1.00 48.69 109 ILE B CA 1
ATOM 3386 C C . ILE B 2 132 ? 11.096 -9.988 -47.478 1.00 50.44 109 ILE B C 1
ATOM 3387 O O . ILE B 2 132 ? 11.783 -9.588 -46.529 1.00 53.24 109 ILE B O 1
ATOM 3392 N N . GLN B 2 133 ? 10.585 -9.154 -48.390 1.00 48.80 110 GLN B N 1
ATOM 3393 C CA . GLN B 2 133 ? 10.980 -7.747 -48.434 1.00 53.04 110 GLN B CA 1
ATOM 3394 C C . GLN B 2 133 ? 10.088 -6.872 -47.561 1.00 47.10 110 GLN B C 1
ATOM 3395 O O . GLN B 2 133 ? 10.573 -6.148 -46.690 1.00 45.31 110 GLN B O 1
ATOM 3401 N N . SER B 2 134 ? 8.782 -6.892 -47.819 1.00 50.01 111 SER B N 1
ATOM 3402 C CA . SER B 2 134 ? 7.891 -5.983 -47.118 1.00 52.21 111 SER B CA 1
ATOM 3403 C C . SER B 2 134 ? 7.536 -6.465 -45.715 1.00 60.24 111 SER B C 1
ATOM 3404 O O . SER B 2 134 ? 7.188 -5.642 -44.860 1.00 59.93 111 SER B O 1
ATOM 3407 N N . LEU B 2 135 ? 7.621 -7.763 -45.442 1.00 52.55 112 LEU B N 1
ATOM 3408 C CA . LEU B 2 135 ? 7.300 -8.209 -44.091 1.00 52.40 112 LEU B CA 1
ATOM 3409 C C . LEU B 2 135 ? 8.590 -8.391 -43.311 1.00 44.02 112 LEU B C 1
ATOM 3410 O O . LEU B 2 135 ? 8.906 -7.582 -42.433 1.00 46.84 112 LEU B O 1
ATOM 3415 N N . ILE B 2 136 ? 9.369 -9.411 -43.671 1.00 46.37 113 ILE B N 1
ATOM 3416 C CA . ILE B 2 136 ? 10.571 -9.751 -42.911 1.00 43.94 113 ILE B CA 1
ATOM 3417 C C . ILE B 2 136 ? 11.541 -8.575 -42.862 1.00 49.92 113 ILE B C 1
ATOM 3418 O O . ILE B 2 136 ? 11.936 -8.117 -41.783 1.00 45.34 113 ILE B O 1
ATOM 3423 N N . ILE B 2 137 ? 11.973 -8.084 -44.025 1.00 53.03 114 ILE B N 1
ATOM 3424 C CA . ILE B 2 137 ? 13.053 -7.097 -44.014 1.00 48.27 114 ILE B CA 1
ATOM 3425 C C . ILE B 2 137 ? 12.590 -5.786 -43.376 1.00 48.14 114 ILE B C 1
ATOM 3426 O O . ILE B 2 137 ? 13.339 -5.146 -42.631 1.00 47.89 114 ILE B O 1
ATOM 3431 N N . GLU B 2 138 ? 11.360 -5.365 -43.662 1.00 47.95 115 GLU B N 1
ATOM 3432 C CA . GLU B 2 138 ? 10.849 -4.131 -43.080 1.00 47.59 115 GLU B CA 1
ATOM 3433 C C . GLU B 2 138 ? 10.757 -4.240 -41.558 1.00 53.69 115 GLU B C 1
ATOM 3434 O O . GLU B 2 138 ? 11.262 -3.380 -40.826 1.00 49.76 115 GLU B O 1
ATOM 3440 N N . CYS B 2 139 ? 10.133 -5.313 -41.067 1.00 46.50 116 CYS B N 1
ATOM 3441 C CA . CYS B 2 139 ? 10.031 -5.504 -39.622 1.00 48.03 116 CYS B CA 1
ATOM 3442 C C . CYS B 2 139 ? 11.395 -5.609 -38.970 1.00 43.91 116 CYS B C 1
ATOM 3443 O O . CYS B 2 139 ? 11.593 -5.099 -37.863 1.00 49.09 116 CYS B O 1
ATOM 3446 N N . PHE B 2 140 ? 12.359 -6.221 -39.659 1.00 47.19 117 PHE B N 1
ATOM 3447 C CA . PHE B 2 140 ? 13.737 -6.192 -39.186 1.00 50.97 117 PHE B CA 1
ATOM 3448 C C . PHE B 2 140 ? 14.240 -4.761 -39.054 1.00 50.52 117 PHE B C 1
ATOM 3449 O O . PHE B 2 140 ? 14.988 -4.446 -38.128 1.00 58.68 117 PHE B O 1
ATOM 3457 N N . ALA B 2 141 ? 13.829 -3.875 -39.969 1.00 62.52 118 ALA B N 1
ATOM 3458 C CA . ALA B 2 141 ? 14.272 -2.484 -39.913 1.00 60.06 118 ALA B CA 1
ATOM 3459 C C . ALA B 2 141 ? 13.540 -1.718 -38.822 1.00 48.75 118 ALA B C 1
ATOM 3460 O O . ALA B 2 141 ? 14.154 -0.956 -38.073 1.00 53.92 118 ALA B O 1
ATOM 3462 N N . ILE B 2 142 ? 12.220 -1.902 -38.731 1.00 54.07 119 ILE B N 1
ATOM 3463 C CA . ILE B 2 142 ? 11.423 -1.270 -37.678 1.00 55.09 119 ILE B CA 1
ATOM 3464 C C . ILE B 2 142 ? 11.980 -1.618 -36.304 1.00 53.62 119 ILE B C 1
ATOM 3465 O O . ILE B 2 142 ? 12.243 -0.739 -35.478 1.00 56.02 119 ILE B O 1
ATOM 3470 N N . ALA B 2 143 ? 12.203 -2.910 -36.055 1.00 54.63 120 ALA B N 1
ATOM 3471 C CA . ALA B 2 143 ? 12.789 -3.334 -34.786 1.00 56.75 120 ALA B CA 1
ATOM 3472 C C . ALA B 2 143 ? 14.157 -2.703 -34.569 1.00 59.88 120 ALA B C 1
ATOM 3473 O O . ALA B 2 143 ? 14.455 -2.190 -33.484 1.00 57.87 120 ALA B O 1
ATOM 3475 N N . ALA B 2 144 ? 15.012 -2.753 -35.594 1.00 56.50 121 ALA B N 1
ATOM 3476 C CA . ALA B 2 144 ? 16.393 -2.309 -35.438 1.00 57.60 121 ALA B CA 1
ATOM 3477 C C . ALA B 2 144 ? 16.459 -0.819 -35.139 1.00 56.44 121 ALA B C 1
ATOM 3478 O O . ALA B 2 144 ? 17.219 -0.377 -34.272 1.00 62.51 121 ALA B O 1
ATOM 3480 N N . TYR B 2 145 ? 15.646 -0.031 -35.837 1.00 56.46 122 TYR B N 1
ATOM 3481 C CA . TYR B 2 145 ? 15.712 1.417 -35.688 1.00 67.53 122 TYR B CA 1
ATOM 3482 C C . TYR B 2 145 ? 15.028 1.865 -34.400 1.00 63.14 122 TYR B C 1
ATOM 3483 O O . TYR B 2 145 ? 15.560 2.711 -33.669 1.00 68.21 122 TYR B O 1
ATOM 3492 N N . ASN B 2 146 ? 13.850 1.300 -34.100 1.00 60.02 123 ASN B N 1
ATOM 3493 C CA . ASN B 2 146 ? 13.175 1.589 -32.832 1.00 65.52 123 ASN B CA 1
ATOM 3494 C C . ASN B 2 146 ? 14.129 1.434 -31.655 1.00 60.60 123 ASN B C 1
ATOM 3495 O O . ASN B 2 146 ? 14.225 2.310 -30.793 1.00 64.55 123 ASN B O 1
ATOM 3500 N N . ILE B 2 147 ? 14.857 0.319 -31.620 1.00 63.43 124 ILE B N 1
ATOM 3501 C CA . ILE B 2 147 ? 15.797 0.060 -30.538 1.00 62.36 124 ILE B CA 1
ATOM 3502 C C . ILE B 2 147 ? 17.008 0.996 -30.615 1.00 66.53 124 ILE B C 1
ATOM 3503 O O . ILE B 2 147 ? 17.653 1.270 -29.594 1.00 64.55 124 ILE B O 1
ATOM 3508 N N . TYR B 2 148 ? 17.329 1.510 -31.812 1.00 71.00 125 TYR B N 1
ATOM 3509 C CA . TYR B 2 148 ? 18.505 2.364 -32.002 1.00 70.51 125 TYR B CA 1
ATOM 3510 C C . TYR B 2 148 ? 18.283 3.774 -31.470 1.00 67.06 125 TYR B C 1
ATOM 3511 O O . TYR B 2 148 ? 19.148 4.325 -30.783 1.00 70.81 125 TYR B O 1
ATOM 3520 N N . ILE B 2 149 ? 17.135 4.361 -31.792 1.00 65.82 126 ILE B N 1
ATOM 3521 C CA . ILE B 2 149 ? 16.789 5.757 -31.524 1.00 71.10 126 ILE B CA 1
ATOM 3522 C C . ILE B 2 149 ? 17.056 6.183 -30.077 1.00 73.85 126 ILE B C 1
ATOM 3523 O O . ILE B 2 149 ? 17.634 7.259 -29.872 1.00 76.36 126 ILE B O 1
ATOM 3528 N N . PRO B 2 150 ? 16.693 5.405 -29.045 1.00 76.13 127 PRO B N 1
ATOM 3529 C CA . PRO B 2 150 ? 16.962 5.860 -27.669 1.00 75.52 127 PRO B CA 1
ATOM 3530 C C . PRO B 2 150 ? 18.429 5.822 -27.266 1.00 76.12 127 PRO B C 1
ATOM 3531 O O . PRO B 2 150 ? 18.752 6.307 -26.174 1.00 74.82 127 PRO B O 1
ATOM 3535 N N . VAL B 2 151 ? 19.323 5.252 -28.074 1.00 73.37 128 VAL B N 1
ATOM 3536 C CA . VAL B 2 151 ? 20.719 5.125 -27.655 1.00 75.31 128 VAL B CA 1
ATOM 3537 C C . VAL B 2 151 ? 21.674 5.516 -28.778 1.00 76.62 128 VAL B C 1
ATOM 3538 O O . VAL B 2 151 ? 22.855 5.149 -28.759 1.00 82.14 128 VAL B O 1
ATOM 3542 N N . ALA B 2 152 ? 21.184 6.262 -29.758 1.00 75.59 129 ALA B N 1
ATOM 3543 C CA . ALA B 2 152 ? 22.059 6.734 -30.816 1.00 81.37 129 ALA B CA 1
ATOM 3544 C C . ALA B 2 152 ? 22.855 7.948 -30.337 1.00 86.27 129 ALA B C 1
ATOM 3545 O O . ALA B 2 152 ? 22.628 8.487 -29.251 1.00 85.00 129 ALA B O 1
ATOM 3547 N N . ASP B 2 153 ? 23.818 8.370 -31.151 1.00 91.26 130 ASP B N 1
ATOM 3548 C CA . ASP B 2 153 ? 24.260 9.753 -31.067 1.00 89.74 130 ASP B CA 1
ATOM 3549 C C . ASP B 2 153 ? 23.168 10.643 -31.652 1.00 87.88 130 ASP B C 1
ATOM 3550 O O . ASP B 2 153 ? 22.385 10.215 -32.506 1.00 85.16 130 ASP B O 1
ATOM 3555 N N . ALA B 2 154 ? 23.105 11.887 -31.168 1.00 92.85 131 ALA B N 1
ATOM 3556 C CA . ALA B 2 154 ? 21.975 12.746 -31.512 1.00 89.88 131 ALA B CA 1
ATOM 3557 C C . ALA B 2 154 ? 21.849 12.935 -33.016 1.00 87.08 131 ALA B C 1
ATOM 3558 O O . ALA B 2 154 ? 20.731 13.037 -33.534 1.00 91.64 131 ALA B O 1
ATOM 3560 N N . PHE B 2 155 ? 22.974 12.965 -33.734 1.00 82.82 132 PHE B N 1
ATOM 3561 C CA . PHE B 2 155 ? 22.916 13.068 -35.188 1.00 85.27 132 PHE B CA 1
ATOM 3562 C C . PHE B 2 155 ? 22.256 11.835 -35.796 1.00 85.99 132 PHE B C 1
ATOM 3563 O O . PHE B 2 155 ? 21.336 11.945 -36.619 1.00 82.67 132 PHE B O 1
ATOM 3571 N N . ALA B 2 156 ? 22.713 10.644 -35.395 1.00 88.38 133 ALA B N 1
ATOM 3572 C CA . ALA B 2 156 ? 22.115 9.409 -35.896 1.00 86.81 133 ALA B CA 1
ATOM 3573 C C . ALA B 2 156 ? 20.655 9.277 -35.478 1.00 82.98 133 ALA B C 1
ATOM 3574 O O . ALA B 2 156 ? 19.850 8.689 -36.212 1.00 77.36 133 ALA B O 1
ATOM 3576 N N . ARG B 2 157 ? 20.293 9.823 -34.314 1.00 79.62 134 ARG B N 1
ATOM 3577 C CA . ARG B 2 157 ? 18.921 9.705 -33.828 1.00 82.61 134 ARG B CA 1
ATOM 3578 C C . ARG B 2 157 ? 17.953 10.466 -34.726 1.00 80.34 134 ARG B C 1
ATOM 3579 O O . ARG B 2 157 ? 16.889 9.947 -35.085 1.00 80.04 134 ARG B O 1
ATOM 3587 N N . LYS B 2 158 ? 18.297 11.702 -35.096 1.00 82.43 135 LYS B N 1
ATOM 3588 C CA . LYS B 2 158 ? 17.405 12.480 -35.947 1.00 76.64 135 LYS B CA 1
ATOM 3589 C C . LYS B 2 158 ? 17.185 11.782 -37.280 1.00 74.50 135 LYS B C 1
ATOM 3590 O O . LYS B 2 158 ? 16.066 11.766 -37.806 1.00 73.29 135 LYS B O 1
ATOM 3592 N N . ILE B 2 159 ? 18.239 11.175 -37.826 1.00 78.51 136 ILE B N 1
ATOM 3593 C CA . ILE B 2 159 ? 18.136 10.472 -39.105 1.00 81.08 136 ILE B CA 1
ATOM 3594 C C . ILE B 2 159 ? 17.256 9.234 -38.963 1.00 74.19 136 ILE B C 1
ATOM 3595 O O . ILE B 2 159 ? 16.286 9.048 -39.707 1.00 76.91 136 ILE B O 1
ATOM 3600 N N . THR B 2 160 ? 17.595 8.368 -38.007 1.00 75.67 137 THR B N 1
ATOM 3601 C CA . THR B 2 160 ? 16.805 7.168 -37.758 1.00 72.57 137 THR B CA 1
ATOM 3602 C C . THR B 2 160 ? 15.342 7.510 -37.482 1.00 74.51 137 THR B C 1
ATOM 3603 O O . THR B 2 160 ? 14.434 6.803 -37.932 1.00 71.64 137 THR B O 1
ATOM 3607 N N . GLU B 2 161 ? 15.095 8.607 -36.756 1.00 77.73 138 GLU B N 1
ATOM 3608 C CA . GLU B 2 161 ? 13.726 9.010 -36.449 1.00 75.66 138 GLU B CA 1
ATOM 3609 C C . GLU B 2 161 ? 12.905 9.213 -37.711 1.00 72.55 138 GLU B C 1
ATOM 3610 O O . GLU B 2 161 ? 11.708 8.905 -37.733 1.00 75.18 138 GLU B O 1
ATOM 3612 N N . GLY B 2 162 ? 13.524 9.726 -38.765 1.00 76.23 139 GLY B N 1
ATOM 3613 C CA . GLY B 2 162 ? 12.812 9.947 -40.004 1.00 80.85 139 GLY B CA 1
ATOM 3614 C C . GLY B 2 162 ? 12.511 8.666 -40.750 1.00 76.87 139 GLY B C 1
ATOM 3615 O O . GLY B 2 162 ? 11.379 8.457 -41.201 1.00 79.25 139 GLY B O 1
ATOM 3616 N N . VAL B 2 163 ? 13.514 7.790 -40.871 1.00 72.04 140 VAL B N 1
ATOM 3617 C CA . VAL B 2 163 ? 13.369 6.610 -41.722 1.00 70.84 140 VAL B CA 1
ATOM 3618 C C . VAL B 2 163 ? 12.308 5.657 -41.182 1.00 72.05 140 VAL B C 1
ATOM 3619 O O . VAL B 2 163 ? 11.634 4.973 -41.963 1.00 72.37 140 VAL B O 1
ATOM 3623 N N . VAL B 2 164 ? 12.114 5.618 -39.855 1.00 74.40 141 VAL B N 1
ATOM 3624 C CA . VAL B 2 164 ? 11.241 4.609 -39.251 1.00 75.95 141 VAL B CA 1
ATOM 3625 C C . VAL B 2 164 ? 9.805 4.778 -39.715 1.00 76.79 141 VAL B C 1
ATOM 3626 O O . VAL B 2 164 ? 9.068 3.789 -39.846 1.00 76.19 141 VAL B O 1
ATOM 3630 N N . ARG B 2 165 ? 9.370 6.016 -39.959 1.00 76.72 142 ARG B N 1
ATOM 3631 C CA . ARG B 2 165 ? 7.986 6.204 -40.367 1.00 77.69 142 ARG B CA 1
ATOM 3632 C C . ARG B 2 165 ? 7.772 5.686 -41.780 1.00 78.30 142 ARG B C 1
ATOM 3633 O O . ARG B 2 165 ? 6.725 5.105 -42.075 1.00 77.43 142 ARG B O 1
ATOM 3641 N N . ASP B 2 166 ? 8.774 5.840 -42.654 1.00 71.96 143 ASP B N 1
ATOM 3642 C CA . ASP B 2 166 ? 8.675 5.296 -44.008 1.00 75.85 143 ASP B CA 1
ATOM 3643 C C . ASP B 2 166 ? 8.575 3.773 -43.988 1.00 74.69 143 ASP B C 1
ATOM 3644 O O . ASP B 2 166 ? 7.840 3.186 -44.794 1.00 72.66 143 ASP B O 1
ATOM 3649 N N . GLU B 2 167 ? 9.285 3.110 -43.063 1.00 68.92 144 GLU B N 1
ATOM 3650 C CA . GLU B 2 167 ? 9.271 1.651 -43.070 1.00 68.23 144 GLU B CA 1
ATOM 3651 C C . GLU B 2 167 ? 7.891 1.120 -42.707 1.00 70.53 144 GLU B C 1
ATOM 3652 O O . GLU B 2 167 ? 7.473 0.066 -43.201 1.00 67.54 144 GLU B O 1
ATOM 3658 N N . TYR B 2 168 ? 7.159 1.851 -41.860 1.00 76.29 145 TYR B N 1
ATOM 3659 C CA . TYR B 2 168 ? 5.801 1.447 -41.519 1.00 76.13 145 TYR B CA 1
ATOM 3660 C C . TYR B 2 168 ? 4.867 1.488 -42.730 1.00 73.87 145 TYR B C 1
ATOM 3661 O O . TYR B 2 168 ? 4.024 0.594 -42.875 1.00 72.98 145 TYR B O 1
ATOM 3670 N N . LEU B 2 169 ? 4.988 2.500 -43.610 1.00 71.18 146 LEU B N 1
ATOM 3671 C CA . LEU B 2 169 ? 4.172 2.484 -44.827 1.00 76.12 146 LEU B CA 1
ATOM 3672 C C . LEU B 2 169 ? 4.653 1.463 -45.853 1.00 70.64 146 LEU B C 1
ATOM 3673 O O . LEU B 2 169 ? 3.841 0.957 -46.633 1.00 67.88 146 LEU B O 1
ATOM 3678 N N . HIS B 2 170 ? 5.942 1.128 -45.878 1.00 68.01 147 HIS B N 1
ATOM 3679 C CA . HIS B 2 170 ? 6.382 0.086 -46.802 1.00 76.08 147 HIS B CA 1
ATOM 3680 C C . HIS B 2 170 ? 5.779 -1.260 -46.426 1.00 72.69 147 HIS B C 1
ATOM 3681 O O . HIS B 2 170 ? 5.206 -1.955 -47.275 1.00 69.68 147 HIS B O 1
ATOM 3688 N N . ARG B 2 171 ? 5.890 -1.634 -45.148 1.00 65.81 148 ARG B N 1
ATOM 3689 C CA . ARG B 2 171 ? 5.197 -2.812 -44.641 1.00 64.97 148 ARG B CA 1
ATOM 3690 C C . ARG B 2 171 ? 3.723 -2.790 -45.009 1.00 69.62 148 ARG B C 1
ATOM 3691 O O . ARG B 2 171 ? 3.130 -3.842 -45.273 1.00 65.73 148 ARG B O 1
ATOM 3699 N N . ASN B 2 172 ? 3.118 -1.599 -45.040 1.00 71.20 149 ASN B N 1
ATOM 3700 C CA . ASN B 2 172 ? 1.723 -1.486 -45.441 1.00 71.60 149 ASN B CA 1
ATOM 3701 C C . ASN B 2 172 ? 1.522 -1.856 -46.906 1.00 73.20 149 ASN B C 1
ATOM 3702 O O . ASN B 2 172 ? 0.433 -2.306 -47.275 1.00 68.93 149 ASN B O 1
ATOM 3707 N N . PHE B 2 173 ? 2.542 -1.696 -47.759 1.00 67.41 150 PHE B N 1
ATOM 3708 C CA . PHE B 2 173 ? 2.367 -2.141 -49.138 1.00 73.21 150 PHE B CA 1
ATOM 3709 C C . PHE B 2 173 ? 2.201 -3.652 -49.203 1.00 72.45 150 PHE B C 1
ATOM 3710 O O . PHE B 2 173 ? 1.244 -4.155 -49.806 1.00 74.91 150 PHE B O 1
ATOM 3718 N N . GLY B 2 174 ? 3.144 -4.394 -48.611 1.00 72.79 151 GLY B N 1
ATOM 3719 C CA . GLY B 2 174 ? 2.993 -5.836 -48.536 1.00 63.72 151 GLY B CA 1
ATOM 3720 C C . GLY B 2 174 ? 1.666 -6.240 -47.930 1.00 63.61 151 GLY B C 1
ATOM 3721 O O . GLY B 2 174 ? 0.992 -7.142 -48.431 1.00 66.50 151 GLY B O 1
ATOM 3722 N N . GLU B 2 175 ? 1.254 -5.544 -46.867 1.00 67.70 152 GLU B N 1
ATOM 3723 C CA . GLU B 2 175 ? 0.035 -5.911 -46.153 1.00 69.48 152 GLU B CA 1
ATOM 3724 C C . GLU B 2 175 ? -1.194 -5.822 -47.048 1.00 69.24 152 GLU B C 1
ATOM 3725 O O . GLU B 2 175 ? -1.981 -6.771 -47.125 1.00 63.41 152 GLU B O 1
ATOM 3731 N N . GLU B 2 176 ? -1.389 -4.677 -47.719 1.00 72.10 153 GLU B N 1
ATOM 3732 C CA . GLU B 2 176 ? -2.581 -4.510 -48.550 1.00 73.56 153 GLU B CA 1
ATOM 3733 C C . GLU B 2 176 ? -2.563 -5.459 -49.740 1.00 66.29 153 GLU B C 1
ATOM 3734 O O . GLU B 2 176 ? -3.597 -6.044 -50.084 1.00 67.56 153 GLU B O 1
ATOM 3740 N N . TRP B 2 177 ? -1.408 -5.612 -50.393 1.00 64.93 154 TRP B N 1
ATOM 3741 C CA . TRP B 2 177 ? -1.319 -6.553 -51.508 1.00 71.45 154 TRP B CA 1
ATOM 3742 C C . TRP B 2 177 ? -1.735 -7.948 -51.060 1.00 70.83 154 TRP B C 1
ATOM 3743 O O . TRP B 2 177 ? -2.689 -8.536 -51.587 1.00 64.91 154 TRP B O 1
ATOM 3754 N N . LEU B 2 178 ? -1.050 -8.473 -50.047 1.00 64.62 155 LEU B N 1
ATOM 3755 C CA . LEU B 2 178 ? -1.343 -9.817 -49.578 1.00 63.71 155 LEU B CA 1
ATOM 3756 C C . LEU B 2 178 ? -2.720 -9.905 -48.934 1.00 67.41 155 LEU B C 1
ATOM 3757 O O . LEU B 2 178 ? -3.375 -10.946 -49.028 1.00 66.19 155 LEU B O 1
ATOM 3762 N N . LYS B 2 179 ? -3.189 -8.826 -48.300 1.00 69.15 156 LYS B N 1
ATOM 3763 C CA . LYS B 2 179 ? -4.535 -8.831 -47.730 1.00 66.19 156 LYS B CA 1
ATOM 3764 C C . LYS B 2 179 ? -5.586 -9.005 -48.817 1.00 71.72 156 LYS B C 1
ATOM 3765 O O . LYS B 2 179 ? -6.534 -9.783 -48.663 1.00 70.73 156 LYS B O 1
ATOM 3771 N N . ALA B 2 180 ? -5.434 -8.272 -49.925 1.00 68.17 157 ALA B N 1
ATOM 3772 C CA . ALA B 2 180 ? -6.377 -8.385 -51.034 1.00 73.63 157 ALA B CA 1
ATOM 3773 C C . ALA B 2 180 ? -6.277 -9.744 -51.714 1.00 74.19 157 ALA B C 1
ATOM 3774 O O . ALA B 2 180 ? -7.284 -10.281 -52.191 1.00 77.39 157 ALA B O 1
ATOM 3776 N N . ASN B 2 181 ? -5.072 -10.310 -51.778 1.00 71.34 158 ASN B N 1
ATOM 3777 C CA . ASN B 2 181 ? -4.826 -11.614 -52.393 1.00 69.31 158 ASN B CA 1
ATOM 3778 C C . ASN B 2 181 ? -4.590 -12.700 -51.348 1.00 70.34 158 ASN B C 1
ATOM 3779 O O . ASN B 2 181 ? -3.787 -13.615 -51.560 1.00 68.67 158 ASN B O 1
ATOM 3784 N N . PHE B 2 182 ? -5.297 -12.629 -50.215 1.00 67.94 159 PHE B N 1
ATOM 3785 C CA . PHE B 2 182 ? -4.945 -13.457 -49.064 1.00 68.53 159 PHE B CA 1
ATOM 3786 C C . PHE B 2 182 ? -5.192 -14.933 -49.342 1.00 65.26 159 PHE B C 1
ATOM 3787 O O . PHE B 2 182 ? -4.271 -15.751 -49.244 1.00 66.50 159 PHE B O 1
ATOM 3795 N N . ASP B 2 183 ? -6.436 -15.292 -49.685 1.00 71.41 160 ASP B N 1
ATOM 3796 C CA . ASP B 2 183 ? -6.762 -16.694 -49.932 1.00 68.67 160 ASP B CA 1
ATOM 3797 C C . ASP B 2 183 ? -5.832 -17.304 -50.972 1.00 67.59 160 ASP B C 1
ATOM 3798 O O . ASP B 2 183 ? -5.422 -18.463 -50.846 1.00 72.77 160 ASP B O 1
ATOM 3803 N N . ALA B 2 184 ? -5.468 -16.526 -51.995 1.00 66.48 161 ALA B N 1
ATOM 3804 C CA . ALA B 2 184 ? -4.610 -17.042 -53.056 1.00 69.85 161 ALA B CA 1
ATOM 3805 C C . ALA B 2 184 ? -3.175 -17.235 -52.586 1.00 65.71 161 ALA B C 1
ATOM 3806 O O . ALA B 2 184 ? -2.471 -18.111 -53.102 1.00 60.18 161 ALA B O 1
ATOM 3808 N N . SER B 2 185 ? -2.731 -16.436 -51.612 1.00 70.48 162 SER B N 1
ATOM 3809 C CA . SER B 2 185 ? -1.332 -16.365 -51.212 1.00 63.52 162 SER B CA 1
ATOM 3810 C C . SER B 2 185 ? -1.030 -17.083 -49.903 1.00 56.20 162 SER B C 1
ATOM 3811 O O . SER B 2 185 ? 0.149 -17.230 -49.563 1.00 56.55 162 SER B O 1
ATOM 3814 N N . LYS B 2 186 ? -2.054 -17.521 -49.164 1.00 61.40 163 LYS B N 1
ATOM 3815 C CA . LYS B 2 186 ? -1.855 -17.944 -47.776 1.00 56.16 163 LYS B CA 1
ATOM 3816 C C . LYS B 2 186 ? -0.874 -19.101 -47.677 1.00 58.27 163 LYS B C 1
ATOM 3817 O O . LYS B 2 186 ? 0.072 -19.059 -46.879 1.00 53.77 163 LYS B O 1
ATOM 3823 N N . ALA B 2 187 ? -1.086 -20.144 -48.485 1.00 53.30 164 ALA B N 1
ATOM 3824 C CA . ALA B 2 187 ? -0.244 -21.333 -48.415 1.00 56.18 164 ALA B CA 1
ATOM 3825 C C . ALA B 2 187 ? 1.219 -20.995 -48.671 1.00 57.18 164 ALA B C 1
ATOM 3826 O O . ALA B 2 187 ? 2.115 -21.523 -48.001 1.00 57.64 164 ALA B O 1
ATOM 3828 N N . GLU B 2 188 ? 1.478 -20.109 -49.631 1.00 55.71 165 GLU B N 1
ATOM 3829 C CA . GLU B 2 188 ? 2.850 -19.729 -49.949 1.00 56.29 165 GLU B CA 1
ATOM 3830 C C . GLU B 2 188 ? 3.437 -18.812 -48.882 1.00 50.00 165 GLU B C 1
ATOM 3831 O O . GLU B 2 188 ? 4.642 -18.866 -48.596 1.00 51.55 165 GLU B O 1
ATOM 3837 N N . LEU B 2 189 ? 2.610 -17.941 -48.302 1.00 53.10 166 LEU B N 1
ATOM 3838 C CA . LEU B 2 189 ? 3.068 -17.141 -47.166 1.00 54.98 166 LEU B CA 1
ATOM 3839 C C . LEU B 2 189 ? 3.522 -18.042 -46.027 1.00 49.60 166 LEU B C 1
ATOM 3840 O O . LEU B 2 189 ? 4.593 -17.833 -45.448 1.00 47.26 166 LEU B O 1
ATOM 3845 N N . GLU B 2 190 ? 2.737 -19.082 -45.727 1.00 53.17 167 GLU B N 1
ATOM 3846 C CA . GLU B 2 190 ? 3.121 -20.024 -44.680 1.00 48.44 167 GLU B CA 1
ATOM 3847 C C . GLU B 2 190 ? 4.452 -20.684 -45.004 1.00 48.70 167 GLU B C 1
ATOM 3848 O O . GLU B 2 190 ? 5.330 -20.783 -44.140 1.00 49.18 167 GLU B O 1
ATOM 3854 N N . GLU B 2 191 ? 4.632 -21.122 -46.262 1.00 53.25 168 GLU B N 1
ATOM 3855 C CA . GLU B 2 191 ? 5.885 -21.763 -46.651 1.00 46.05 168 GLU B CA 1
ATOM 3856 C C . GLU B 2 191 ? 7.036 -20.777 -46.601 1.00 41.90 168 GLU B C 1
ATOM 3857 O O . GLU B 2 191 ? 8.136 -21.111 -46.148 1.00 49.37 168 GLU B O 1
ATOM 3863 N N . ALA B 2 192 ? 6.821 -19.567 -47.115 1.00 44.92 169 ALA B N 1
ATOM 3864 C CA . ALA B 2 192 ? 7.912 -18.600 -47.130 1.00 47.10 169 ALA B CA 1
ATOM 3865 C C . ALA B 2 192 ? 8.260 -18.141 -45.722 1.00 42.94 169 ALA B C 1
ATOM 3866 O O . ALA B 2 192 ? 9.432 -17.892 -45.423 1.00 43.47 169 ALA B O 1
ATOM 3868 N N . ASN B 2 193 ? 7.274 -18.049 -44.834 1.00 44.56 170 ASN B N 1
ATOM 3869 C CA . ASN B 2 193 ? 7.620 -17.750 -43.441 1.00 51.90 170 ASN B CA 1
ATOM 3870 C C . ASN B 2 193 ? 8.557 -18.813 -42.869 1.00 48.58 170 ASN B C 1
ATOM 3871 O O . ASN B 2 193 ? 9.604 -18.482 -42.300 1.00 51.36 170 ASN B O 1
ATOM 3876 N N . ARG B 2 194 ? 8.221 -20.099 -43.052 1.00 45.45 171 ARG B N 1
ATOM 3877 C CA . ARG B 2 194 ? 9.042 -21.169 -42.480 1.00 51.26 171 ARG B CA 1
ATOM 3878 C C . ARG B 2 194 ? 10.457 -21.163 -43.044 1.00 50.53 171 ARG B C 1
ATOM 3879 O O . ARG B 2 194 ? 11.419 -21.470 -42.330 1.00 53.80 171 ARG B O 1
ATOM 3887 N N . GLN B 2 195 ? 10.605 -20.849 -44.330 1.00 54.40 172 GLN B N 1
ATOM 3888 C CA . GLN B 2 195 ? 11.930 -20.885 -44.936 1.00 58.61 172 GLN B CA 1
ATOM 3889 C C . GLN B 2 195 ? 12.779 -19.674 -44.554 1.00 58.42 172 GLN B C 1
ATOM 3890 O O . GLN B 2 195 ? 14.007 -19.797 -44.465 1.00 62.66 172 GLN B O 1
ATOM 3896 N N . ASN B 2 196 ? 12.158 -18.525 -44.289 1.00 56.28 173 ASN B N 1
ATOM 3897 C CA . ASN B 2 196 ? 12.885 -17.267 -44.127 1.00 59.95 173 ASN B CA 1
ATOM 3898 C C . ASN B 2 196 ? 12.958 -16.754 -42.696 1.00 54.62 173 ASN B C 1
ATOM 3899 O O . ASN B 2 196 ? 14.009 -16.263 -42.285 1.00 53.89 173 ASN B O 1
ATOM 3904 N N . LEU B 2 197 ? 11.881 -16.858 -41.917 1.00 52.84 174 LEU B N 1
ATOM 3905 C CA . LEU B 2 197 ? 11.919 -16.327 -40.559 1.00 54.19 174 LEU B CA 1
ATOM 3906 C C . LEU B 2 197 ? 13.035 -16.921 -39.703 1.00 53.20 174 LEU B C 1
ATOM 3907 O O . LEU B 2 197 ? 13.624 -16.158 -38.919 1.00 61.01 174 LEU B O 1
ATOM 3912 N N . PRO B 2 198 ? 13.395 -18.208 -39.799 1.00 56.98 175 PRO B N 1
ATOM 3913 C CA . PRO B 2 198 ? 14.562 -18.668 -39.031 1.00 54.99 175 PRO B CA 1
ATOM 3914 C C . PRO B 2 198 ? 15.830 -17.889 -39.344 1.00 57.86 175 PRO B C 1
ATOM 3915 O O . PRO B 2 198 ? 16.711 -17.789 -38.482 1.00 55.68 175 PRO B O 1
ATOM 3919 N N . LEU B 2 199 ? 15.955 -17.329 -40.553 1.00 60.68 176 LEU B N 1
ATOM 3920 C CA . LEU B 2 199 ? 17.150 -16.550 -40.855 1.00 60.91 176 LEU B CA 1
ATOM 3921 C C . LEU B 2 199 ? 17.228 -15.303 -39.990 1.00 59.44 176 LEU B C 1
ATOM 3922 O O . LEU B 2 199 ? 18.327 -14.888 -39.616 1.00 66.12 176 LEU B O 1
ATOM 3927 N N . VAL B 2 200 ? 16.079 -14.707 -39.650 1.00 58.57 177 VAL B N 1
ATOM 3928 C CA . VAL B 2 200 ? 16.073 -13.528 -38.784 1.00 61.48 177 VAL B CA 1
ATOM 3929 C C . VAL B 2 200 ? 16.718 -13.845 -37.445 1.00 66.45 177 VAL B C 1
ATOM 3930 O O . VAL B 2 200 ? 17.474 -13.033 -36.896 1.00 68.16 177 VAL B O 1
ATOM 3934 N N . TRP B 2 201 ? 16.424 -15.028 -36.890 1.00 65.03 178 TRP B N 1
ATOM 3935 C CA . TRP B 2 201 ? 17.004 -15.398 -35.602 1.00 64.81 178 TRP B CA 1
ATOM 3936 C C . TRP B 2 201 ? 18.508 -15.609 -35.722 1.00 62.68 178 TRP B C 1
ATOM 3937 O O . TRP B 2 201 ? 19.272 -15.171 -34.857 1.00 69.27 178 TRP B O 1
ATOM 3948 N N . LEU B 2 202 ? 18.951 -16.268 -36.790 1.00 64.34 179 LEU B N 1
ATOM 3949 C CA . LEU B 2 202 ? 20.383 -16.471 -36.989 1.00 73.13 179 LEU B CA 1
ATOM 3950 C C . LEU B 2 202 ? 21.110 -15.138 -37.144 1.00 75.94 179 LEU B C 1
ATOM 3951 O O . LEU B 2 202 ? 22.116 -14.886 -36.468 1.00 81.08 179 LEU B O 1
ATOM 3956 N N . MET B 2 203 ? 20.597 -14.257 -38.010 1.00 71.79 180 MET B N 1
ATOM 3957 C CA . MET B 2 203 ? 21.208 -12.939 -38.169 1.00 71.63 180 MET B CA 1
ATOM 3958 C C . MET B 2 203 ? 21.191 -12.137 -36.858 1.00 73.59 180 MET B C 1
ATOM 3959 O O . MET B 2 203 ? 22.181 -11.485 -36.517 1.00 76.74 180 MET B O 1
ATOM 3964 N N A LEU B 2 204 ? 20.080 -12.179 -36.123 0.69 70.42 181 LEU B N 1
ATOM 3965 N N B LEU B 2 204 ? 20.081 -12.184 -36.128 0.31 70.48 181 LEU B N 1
ATOM 3966 C CA A LEU B 2 204 ? 20.005 -11.429 -34.869 0.69 69.04 181 LEU B CA 1
ATOM 3967 C CA B LEU B 2 204 ? 19.987 -11.446 -34.871 0.31 69.20 181 LEU B CA 1
ATOM 3968 C C A LEU B 2 204 ? 20.944 -11.979 -33.807 0.69 73.68 181 LEU B C 1
ATOM 3969 C C B LEU B 2 204 ? 20.906 -12.001 -33.794 0.31 73.79 181 LEU B C 1
ATOM 3970 O O A LEU B 2 204 ? 21.199 -11.291 -32.815 0.69 74.46 181 LEU B O 1
ATOM 3971 O O B LEU B 2 204 ? 21.118 -11.328 -32.781 0.31 74.31 181 LEU B O 1
ATOM 3980 N N . ASN B 2 205 ? 21.456 -13.199 -33.984 1.00 78.58 182 ASN B N 1
ATOM 3981 C CA . ASN B 2 205 ? 22.417 -13.780 -33.050 1.00 74.95 182 ASN B CA 1
ATOM 3982 C C . ASN B 2 205 ? 23.850 -13.517 -33.489 1.00 76.59 182 ASN B C 1
ATOM 3983 O O . ASN B 2 205 ? 24.714 -13.220 -32.659 1.00 77.99 182 ASN B O 1
ATOM 3988 N N . GLU B 2 206 ? 24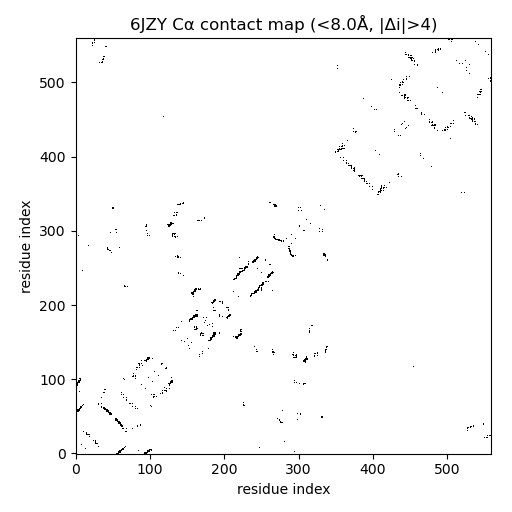.117 -13.639 -34.790 1.00 73.87 183 GLU B N 1
ATOM 3989 C CA . GLU B 2 206 ? 25.407 -13.227 -35.321 1.00 75.90 183 GLU B CA 1
ATOM 3990 C C . GLU B 2 206 ? 25.718 -11.795 -34.904 1.00 80.92 183 GLU B C 1
ATOM 3991 O O . GLU B 2 206 ? 26.773 -11.514 -34.323 1.00 86.41 183 GLU B O 1
ATOM 3997 N N . VAL B 2 207 ? 24.766 -10.890 -35.127 1.00 80.95 184 VAL B N 1
ATOM 3998 C CA . VAL B 2 207 ? 24.954 -9.461 -34.910 1.00 74.18 184 VAL B CA 1
ATOM 3999 C C . VAL B 2 207 ? 24.681 -9.105 -33.454 1.00 76.11 184 VAL B C 1
ATOM 4000 O O . VAL B 2 207 ? 24.699 -7.927 -33.078 1.00 70.56 184 VAL B O 1
ATOM 4004 N N . ALA B 2 208 ? 24.452 -10.123 -32.618 1.00 78.29 185 ALA B N 1
ATOM 4005 C CA . ALA B 2 208 ? 23.988 -9.871 -31.256 1.00 73.28 185 ALA B CA 1
ATOM 4006 C C . ALA B 2 208 ? 25.027 -9.111 -30.439 1.00 75.84 185 ALA B C 1
ATOM 4007 O O . ALA B 2 208 ? 24.707 -8.099 -29.806 1.00 73.36 185 ALA B O 1
ATOM 4009 N N . ASP B 2 209 ? 26.278 -9.584 -30.441 1.00 77.44 186 ASP B N 1
ATOM 4010 C CA . ASP B 2 209 ? 27.300 -8.986 -29.583 1.00 79.08 186 ASP B CA 1
ATOM 4011 C C . ASP B 2 209 ? 27.522 -7.519 -29.927 1.00 78.31 186 ASP B C 1
ATOM 4012 O O . ASP B 2 209 ? 27.569 -6.658 -29.040 1.00 81.14 186 ASP B O 1
ATOM 4017 N N . ASP B 2 210 ? 27.665 -7.220 -31.220 1.00 84.58 187 ASP B N 1
ATOM 4018 C CA . ASP B 2 210 ? 27.949 -5.856 -31.654 1.00 81.46 187 ASP B CA 1
ATOM 4019 C C . ASP B 2 210 ? 26.764 -4.942 -31.407 1.00 82.06 187 ASP B C 1
ATOM 4020 O O . ASP B 2 210 ? 26.939 -3.756 -31.099 1.00 79.51 187 ASP B O 1
ATOM 4025 N N . ALA B 2 211 ? 25.552 -5.472 -31.572 1.00 79.40 188 ALA B N 1
ATOM 4026 C CA . ALA B 2 211 ? 24.360 -4.695 -31.262 1.00 82.48 188 ALA B CA 1
ATOM 4027 C C . ALA B 2 211 ? 24.342 -4.285 -29.795 1.00 73.77 188 ALA B C 1
ATOM 4028 O O . ALA B 2 211 ? 23.956 -3.161 -29.462 1.00 74.01 188 ALA B O 1
ATOM 4030 N N . ARG B 2 212 ? 24.778 -5.173 -28.904 1.00 79.81 189 ARG B N 1
ATOM 4031 C CA . ARG B 2 212 ? 24.684 -4.866 -27.482 1.00 75.94 189 ARG B CA 1
ATOM 4032 C C . ARG B 2 212 ? 25.583 -3.697 -27.104 1.00 81.81 189 ARG B C 1
ATOM 4033 O O . ARG B 2 212 ? 25.200 -2.856 -26.279 1.00 78.99 189 ARG B O 1
ATOM 4041 N N . GLU B 2 213 ? 26.774 -3.613 -27.699 1.00 81.81 190 GLU B N 1
ATOM 4042 C CA . GLU B 2 213 ? 27.694 -2.562 -27.280 1.00 84.05 190 GLU B CA 1
ATOM 4043 C C . GLU B 2 213 ? 27.266 -1.197 -27.799 1.00 82.66 190 GLU B C 1
ATOM 4044 O O . GLU B 2 213 ? 27.642 -0.170 -27.221 1.00 84.24 190 GLU B O 1
ATOM 4050 N N . LEU B 2 214 ? 26.470 -1.160 -28.864 1.00 78.83 191 LEU B N 1
ATOM 4051 C CA . LEU B 2 214 ? 25.768 0.059 -29.239 1.00 78.19 191 LEU B CA 1
ATOM 4052 C C . LEU B 2 214 ? 24.555 0.321 -28.350 1.00 79.38 191 LEU B C 1
ATOM 4053 O O . LEU B 2 214 ? 23.757 1.212 -28.662 1.00 77.95 191 LEU B O 1
ATOM 4058 N N . GLY B 2 215 ? 24.404 -0.435 -27.257 1.00 75.70 192 GLY B N 1
ATOM 4059 C CA . GLY B 2 215 ? 23.313 -0.239 -26.316 1.00 75.23 192 GLY B CA 1
ATOM 4060 C C . GLY B 2 215 ? 22.003 -0.883 -26.712 1.00 78.13 192 GLY B C 1
ATOM 4061 O O . GLY B 2 215 ? 20.936 -0.385 -26.331 1.00 76.32 192 GLY B O 1
ATOM 4062 N N . MET B 2 216 ? 22.050 -1.986 -27.461 1.00 74.80 193 MET B N 1
ATOM 4063 C CA . MET B 2 216 ? 20.867 -2.617 -28.040 1.00 74.82 193 MET B CA 1
ATOM 4064 C C . MET B 2 216 ? 20.774 -4.058 -27.552 1.00 73.84 193 MET B C 1
ATOM 4065 O O . MET B 2 216 ? 21.549 -4.918 -27.991 1.00 73.62 193 MET B O 1
ATOM 4070 N N . GLU B 2 217 ? 19.821 -4.336 -26.669 1.00 71.81 194 GLU B N 1
ATOM 4071 C CA . GLU B 2 217 ? 19.664 -5.692 -26.166 1.00 64.19 194 GLU B CA 1
ATOM 4072 C C . GLU B 2 217 ? 18.988 -6.562 -27.218 1.00 59.01 194 GLU B C 1
ATOM 4073 O O . GLU B 2 217 ? 17.977 -6.172 -27.811 1.00 53.85 194 GLU B O 1
ATOM 4075 N N . ARG B 2 218 ? 19.567 -7.738 -27.458 1.00 56.17 195 ARG B N 1
ATOM 4076 C CA . ARG B 2 218 ? 18.964 -8.692 -28.382 1.00 57.50 195 ARG B CA 1
ATOM 4077 C C . ARG B 2 218 ? 17.512 -8.978 -28.016 1.00 48.69 195 ARG B C 1
ATOM 4078 O O . ARG B 2 218 ? 16.647 -9.093 -28.891 1.00 47.06 195 ARG B O 1
ATOM 4086 N N . GLU B 2 219 ? 17.228 -9.086 -26.719 0.93 51.19 196 GLU B N 1
ATOM 4087 C CA . GLU B 2 219 ? 15.882 -9.426 -26.277 0.93 45.11 196 GLU B CA 1
ATOM 4088 C C . GLU B 2 219 ? 14.866 -8.398 -26.757 0.93 48.30 196 GLU B C 1
ATOM 4089 O O . GLU B 2 219 ? 13.776 -8.759 -27.221 0.93 45.06 196 GLU B O 1
ATOM 4095 N N . SER B 2 220 ? 15.221 -7.112 -26.699 1.00 45.83 197 SER B N 1
ATOM 4096 C CA . SER B 2 220 ? 14.331 -6.074 -27.216 1.00 44.17 197 SER B CA 1
ATOM 4097 C C . SER B 2 220 ? 14.182 -6.147 -28.728 1.00 47.06 197 SER B C 1
ATOM 4098 O O . SER B 2 220 ? 13.116 -5.813 -29.261 1.00 47.46 197 SER B O 1
ATOM 4101 N N . LEU B 2 221 ? 15.235 -6.553 -29.438 1.00 48.35 198 LEU B N 1
ATOM 4102 C CA . LEU B 2 221 ? 15.161 -6.609 -30.897 1.00 51.48 198 LEU B CA 1
ATOM 4103 C C . LEU B 2 221 ? 14.180 -7.682 -31.355 1.00 42.28 198 LEU B C 1
ATOM 4104 O O . LEU B 2 221 ? 13.322 -7.423 -32.204 1.00 41.92 198 LEU B O 1
ATOM 4109 N N . VAL B 2 222 ? 14.292 -8.891 -30.786 1.00 43.82 199 VAL B N 1
ATOM 4110 C CA . VAL B 2 222 ? 13.327 -9.969 -31.035 1.00 45.85 199 VAL B CA 1
ATOM 4111 C C . VAL B 2 222 ? 11.906 -9.476 -30.797 1.00 40.07 199 VAL B C 1
ATOM 4112 O O . VAL B 2 222 ? 11.011 -9.659 -31.628 1.00 43.60 199 VAL B O 1
ATOM 4116 N N . GLU B 2 223 ? 11.693 -8.819 -29.656 1.00 44.25 200 GLU B N 1
ATOM 4117 C CA . GLU B 2 223 ? 10.350 -8.419 -29.249 1.00 39.83 200 GLU B CA 1
ATOM 4118 C C . GLU B 2 223 ? 9.747 -7.420 -30.223 1.00 40.94 200 GLU B C 1
ATOM 4119 O O . GLU B 2 223 ? 8.611 -7.591 -30.682 1.00 42.39 200 GLU B O 1
ATOM 4125 N N . ASP B 2 224 ? 10.488 -6.353 -30.537 1.00 47.54 201 ASP B N 1
ATOM 4126 C CA . ASP B 2 224 ? 10.008 -5.377 -31.509 1.00 44.19 201 ASP B CA 1
ATOM 4127 C C . ASP B 2 224 ? 9.798 -6.020 -32.876 1.00 38.98 201 ASP B C 1
ATOM 4128 O O . ASP B 2 224 ? 8.808 -5.733 -33.561 1.00 37.45 201 ASP B O 1
ATOM 4133 N N . PHE B 2 225 ? 10.705 -6.908 -33.285 1.00 44.71 202 PHE B N 1
ATOM 4134 C CA . PHE B 2 225 ? 10.487 -7.617 -34.546 1.00 40.61 202 PHE B CA 1
ATOM 4135 C C . PHE B 2 225 ? 9.187 -8.411 -34.499 1.00 41.18 202 PHE B C 1
ATOM 4136 O O . PHE B 2 225 ? 8.337 -8.287 -35.384 1.00 39.26 202 PHE B O 1
ATOM 4144 N N . MET B 2 226 ? 9.004 -9.217 -33.451 1.00 42.29 203 MET B N 1
ATOM 4145 C CA . MET B 2 226 ? 7.792 -10.027 -33.358 1.00 43.24 203 MET B CA 1
ATOM 4146 C C . MET B 2 226 ? 6.541 -9.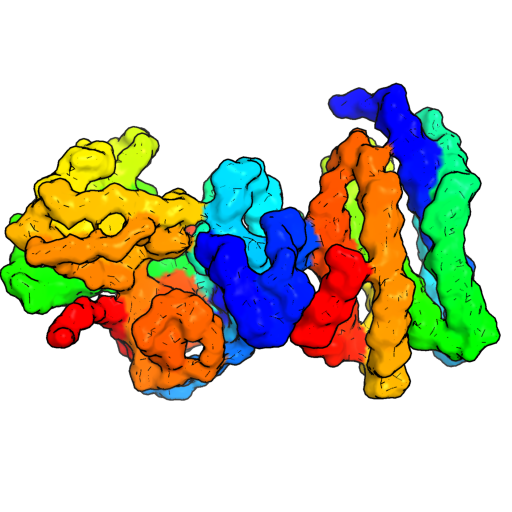152 -33.288 1.00 40.17 203 MET B C 1
ATOM 4147 O O . MET B 2 226 ? 5.513 -9.484 -33.882 1.00 37.92 203 MET B O 1
ATOM 4152 N N . ILE B 2 227 ? 6.609 -8.012 -32.594 1.00 41.07 204 ILE B N 1
ATOM 4153 C CA . ILE B 2 227 ? 5.458 -7.105 -32.558 1.00 36.30 204 ILE B CA 1
ATOM 4154 C C . ILE B 2 227 ? 5.147 -6.583 -33.962 1.00 41.03 204 ILE B C 1
ATOM 4155 O O . ILE B 2 227 ? 4.004 -6.639 -34.434 1.00 42.07 204 ILE B O 1
ATOM 4160 N N . ALA B 2 228 ? 6.161 -6.049 -34.649 1.00 42.73 205 ALA B N 1
ATOM 4161 C CA . ALA B 2 228 ? 5.935 -5.532 -36.001 1.00 40.35 205 ALA B CA 1
ATOM 4162 C C . ALA B 2 228 ? 5.466 -6.634 -36.951 1.00 42.28 205 ALA B C 1
ATOM 4163 O O . ALA B 2 228 ? 4.506 -6.446 -37.710 1.00 44.65 205 ALA B O 1
ATOM 4165 N N . TYR B 2 229 ? 6.128 -7.794 -36.916 1.00 42.08 206 TYR B N 1
ATOM 4166 C CA . TYR B 2 229 ? 5.776 -8.885 -37.825 1.00 45.48 206 TYR B CA 1
ATOM 4167 C C . TYR B 2 229 ? 4.397 -9.432 -37.507 1.00 45.51 206 TYR B C 1
ATOM 4168 O O . TYR B 2 229 ? 3.622 -9.737 -38.417 1.00 43.83 206 TYR B O 1
ATOM 4177 N N . GLY B 2 230 ? 4.066 -9.556 -36.219 1.00 45.22 207 GLY B N 1
ATOM 4178 C CA . GLY B 2 230 ? 2.761 -10.081 -35.860 1.00 45.54 207 GLY B CA 1
ATOM 4179 C C . GLY B 2 230 ? 1.634 -9.201 -36.362 1.00 46.70 207 GLY B C 1
ATOM 4180 O O . GLY B 2 230 ? 0.639 -9.687 -36.907 1.00 47.72 207 GLY B O 1
ATOM 4181 N N . GLU B 2 231 ? 1.786 -7.889 -36.194 1.00 47.31 208 GLU B N 1
ATOM 4182 C CA . GLU B 2 231 ? 0.730 -6.975 -36.610 1.00 48.69 208 GLU B CA 1
ATOM 4183 C C . GLU B 2 231 ? 0.516 -7.015 -38.122 1.00 50.56 208 GLU B C 1
ATOM 4184 O O . GLU B 2 231 ? -0.615 -6.902 -38.607 1.00 46.95 208 GLU B O 1
ATOM 4190 N N . ALA B 2 232 ? 1.585 -7.185 -38.896 1.00 53.45 209 ALA B N 1
ATOM 4191 C CA . ALA B 2 232 ? 1.395 -7.277 -40.341 1.00 55.21 209 ALA B CA 1
ATOM 4192 C C . ALA B 2 232 ? 0.656 -8.558 -40.695 1.00 54.00 209 ALA B C 1
ATOM 4193 O O . ALA B 2 232 ? -0.295 -8.534 -41.479 1.00 57.24 209 ALA B O 1
ATOM 4195 N N . LEU B 2 233 ? 1.050 -9.685 -40.094 1.00 52.44 210 LEU B N 1
ATOM 4196 C CA . LEU B 2 233 ? 0.360 -10.935 -40.386 1.00 49.17 210 LEU B CA 1
ATOM 4197 C C . LEU B 2 233 ? -1.104 -10.852 -40.005 1.00 56.69 210 LEU B C 1
ATOM 4198 O O . LEU B 2 233 ? -1.959 -11.449 -40.673 1.00 55.22 210 LEU B O 1
ATOM 4203 N N . GLU B 2 234 ? -1.409 -10.116 -38.939 1.00 54.02 211 GLU B N 1
ATOM 4204 C CA . GLU B 2 234 ? -2.798 -9.933 -38.547 1.00 51.70 211 GLU B CA 1
ATOM 4205 C C . GLU B 2 234 ? -3.557 -9.111 -39.576 1.00 57.17 211 GLU B C 1
ATOM 4206 O O . GLU B 2 234 ? -4.687 -9.458 -39.942 1.00 58.97 211 GLU B O 1
ATOM 4212 N N . ASN B 2 235 ? -2.963 -8.011 -40.048 1.00 58.37 212 ASN B N 1
ATOM 4213 C CA . ASN B 2 235 ? -3.653 -7.185 -41.029 1.00 58.03 212 ASN B CA 1
ATOM 4214 C C . ASN B 2 235 ? -3.828 -7.927 -42.349 1.00 63.64 212 ASN B C 1
ATOM 4215 O O . ASN B 2 235 ? -4.833 -7.726 -43.040 1.00 65.17 212 ASN B O 1
ATOM 4220 N N . ILE B 2 236 ? -2.874 -8.794 -42.699 1.00 61.05 213 ILE B N 1
ATOM 4221 C CA . ILE B 2 236 ? -2.972 -9.592 -43.917 1.00 62.65 213 ILE B CA 1
ATOM 4222 C C . ILE B 2 236 ? -4.126 -10.579 -43.819 1.00 59.31 213 ILE B C 1
ATOM 4223 O O . ILE B 2 236 ? -4.728 -10.949 -44.837 1.00 63.33 213 ILE B O 1
ATOM 4228 N N . GLY B 2 237 ? -4.468 -11.010 -42.607 1.00 63.15 214 GLY B N 1
ATOM 4229 C CA . GLY B 2 237 ? -5.644 -11.833 -42.411 1.00 53.14 214 GLY B CA 1
ATOM 4230 C C . GLY B 2 237 ? -5.407 -13.121 -41.650 1.00 55.43 214 GLY B C 1
ATOM 4231 O O . GLY B 2 237 ? -6.327 -13.931 -41.517 1.00 59.60 214 GLY B O 1
ATOM 4232 N N . PHE B 2 238 ? -4.191 -13.339 -41.156 1.00 61.79 215 PHE B N 1
ATOM 4233 C CA . PHE B 2 238 ? -3.937 -14.509 -40.324 1.00 55.28 215 PHE B CA 1
ATOM 4234 C C . PHE B 2 238 ? -4.598 -14.347 -38.960 1.00 62.71 215 PHE B C 1
ATOM 4235 O O . PHE B 2 238 ? -4.747 -13.236 -38.448 1.00 64.09 215 PHE B O 1
ATOM 4243 N N . THR B 2 239 ? -4.997 -15.476 -38.371 1.00 58.90 216 THR B N 1
ATOM 4244 C CA . THR B 2 239 ? -5.587 -15.461 -37.044 1.00 62.51 216 THR B CA 1
ATOM 4245 C C . THR B 2 239 ? -4.486 -15.458 -35.986 1.00 61.81 216 THR B C 1
ATOM 4246 O O . THR B 2 239 ? -3.309 -15.667 -36.283 1.00 62.75 216 THR B O 1
ATOM 4250 N N . THR B 2 240 ? -4.883 -15.202 -34.736 1.00 60.95 217 THR B N 1
ATOM 4251 C CA . THR B 2 240 ? -3.918 -15.171 -33.639 1.00 59.30 217 THR B CA 1
ATOM 4252 C C . THR B 2 240 ? -3.179 -16.495 -33.517 1.00 55.75 217 THR B C 1
ATOM 4253 O O . THR B 2 240 ? -1.948 -16.519 -33.391 1.00 59.48 217 THR B O 1
ATOM 4257 N N . ARG B 2 241 ? -3.911 -17.612 -33.548 1.00 61.78 218 ARG B N 1
ATOM 4258 C CA . ARG B 2 241 ? -3.256 -18.913 -33.436 1.00 61.84 218 ARG B CA 1
ATOM 4259 C C . ARG B 2 241 ? -2.276 -19.115 -34.578 1.00 55.58 218 ARG B C 1
ATOM 4260 O O . ARG B 2 241 ? -1.135 -19.538 -34.365 1.00 60.05 218 ARG B O 1
ATOM 4268 N N . GLU B 2 242 ? -2.700 -18.788 -35.798 1.00 58.01 219 GLU B N 1
ATOM 4269 C CA . GLU B 2 242 ? -1.792 -18.856 -36.937 1.00 53.63 219 GLU B CA 1
ATOM 4270 C C . GLU B 2 242 ? -0.574 -17.970 -36.711 1.00 51.36 219 GLU B C 1
ATOM 4271 O O . GLU B 2 242 ? 0.568 -18.410 -36.878 1.00 48.62 219 GLU B O 1
ATOM 4277 N N . ILE B 2 243 ? -0.802 -16.724 -36.287 1.00 55.95 220 ILE B N 1
ATOM 4278 C CA . ILE B 2 243 ? 0.299 -15.793 -36.041 1.00 57.05 220 ILE B CA 1
ATOM 4279 C C . ILE B 2 243 ? 1.257 -16.353 -34.997 1.00 53.37 220 ILE B C 1
ATOM 4280 O O . ILE B 2 243 ? 2.480 -16.327 -35.171 1.00 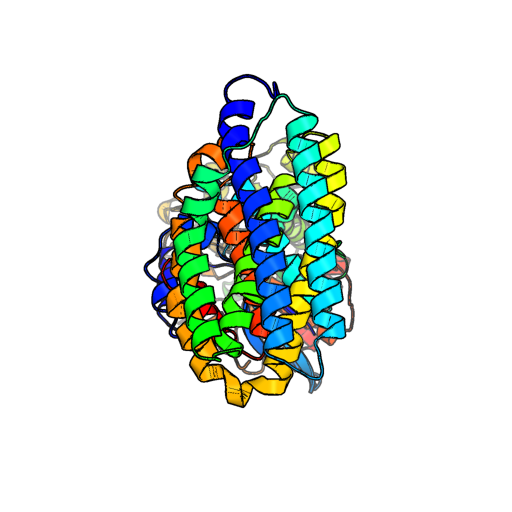54.81 220 ILE B O 1
ATOM 4285 N N . MET B 2 244 ? 0.723 -16.846 -33.882 1.00 54.91 221 MET B N 1
ATOM 4286 C CA . MET B 2 244 ? 1.619 -17.330 -32.841 1.00 57.64 221 MET B CA 1
ATOM 4287 C C . MET B 2 244 ? 2.389 -18.566 -33.294 1.00 62.81 221 MET B C 1
ATOM 4288 O O . MET B 2 244 ? 3.544 -18.752 -32.896 1.00 62.43 221 MET B O 1
ATOM 4293 N N . ARG B 2 245 ? 1.804 -19.396 -34.159 1.00 56.07 222 ARG B N 1
ATOM 4294 C CA . ARG B 2 245 ? 2.593 -20.492 -34.713 1.00 68.64 222 ARG B CA 1
ATOM 4295 C C . ARG B 2 245 ? 3.641 -19.966 -35.697 1.00 63.12 222 ARG B C 1
ATOM 4296 O O . ARG B 2 245 ? 4.809 -20.360 -35.641 1.00 63.88 222 ARG B O 1
ATOM 4304 N N . MET B 2 246 ? 3.247 -19.067 -36.602 1.00 56.97 223 MET B N 1
ATOM 4305 C CA . MET B 2 246 ? 4.188 -18.597 -37.614 1.00 56.31 223 MET B CA 1
ATOM 4306 C C . MET B 2 246 ? 5.301 -17.758 -37.005 1.00 54.94 223 MET B C 1
ATOM 4307 O O . MET B 2 246 ? 6.464 -17.885 -37.402 1.00 51.76 223 MET B O 1
ATOM 4312 N N . SER B 2 247 ? 4.965 -16.895 -36.040 1.00 56.13 224 SER B N 1
ATOM 4313 C CA . SER B 2 247 ? 5.924 -15.920 -35.526 1.00 63.10 224 SER B CA 1
ATOM 4314 C C . SER B 2 247 ? 7.037 -16.560 -34.714 1.00 60.19 224 SER B C 1
ATOM 4315 O O . SER B 2 247 ? 8.109 -15.962 -34.571 1.00 60.53 224 SER B O 1
ATOM 4318 N N . ALA B 2 248 ? 6.813 -17.748 -34.172 1.00 56.15 225 ALA B N 1
ATOM 4319 C CA . ALA B 2 248 ? 7.816 -18.387 -33.340 1.00 69.38 225 ALA B CA 1
ATOM 4320 C C . ALA B 2 248 ? 8.563 -19.480 -34.082 1.00 64.03 225 ALA B C 1
ATOM 4321 O O . ALA B 2 248 ? 9.364 -20.195 -33.474 1.00 67.80 225 ALA B O 1
ATOM 4323 N N . TYR B 2 249 ? 8.337 -19.614 -35.386 1.00 63.90 226 TYR B N 1
ATOM 4324 C CA . TYR B 2 249 ? 8.973 -20.687 -36.134 1.00 61.42 226 TYR B CA 1
ATOM 4325 C C . TYR B 2 249 ? 10.483 -20.471 -36.179 1.00 57.08 226 TYR B C 1
ATOM 4326 O O . TYR B 2 249 ? 10.955 -19.367 -36.455 1.00 52.23 226 TYR B O 1
ATOM 4335 N N . GLY B 2 250 ? 11.242 -21.529 -35.886 1.00 60.27 227 GLY B N 1
ATOM 4336 C CA . GLY B 2 250 ? 12.686 -21.456 -35.822 1.00 60.37 227 GLY B CA 1
ATOM 4337 C C . GLY B 2 250 ? 13.251 -20.931 -34.518 1.00 72.98 227 GLY B C 1
ATOM 4338 O O . GLY B 2 250 ? 14.457 -21.082 -34.281 1.00 74.26 227 GLY B O 1
ATOM 4339 N N . LEU B 2 251 ? 12.426 -20.326 -33.664 1.00 69.11 228 LEU B N 1
ATOM 4340 C CA . LEU B 2 251 ? 12.890 -19.729 -32.416 1.00 73.95 228 LEU B CA 1
ATOM 4341 C C . LEU B 2 251 ? 13.011 -20.792 -31.324 1.00 78.29 228 LEU B C 1
ATOM 4342 O O . LEU B 2 251 ? 14.081 -21.371 -31.118 1.00 83.95 228 LEU B O 1
#

Organism: Synechococcus elongatus (strain ATCC 33912 / PCC 7942 / FACHB-805) (NCBI:txid1140)

CATH classification: 3.40.50.720

B-factor: mean 57.7, std 17.22, range [20.0, 125.0]

Foldseek 3Di:
DEEEEDEAQALQLQLVVCVPPPNNVSNPDDDVCLLPDAKDFDKKWWDAFPVGDIDIYTYIYLSDYLVCVVVVVLVSLLCSLLRRQVVCVVVPHLEYACDACSQVSCQVVVCVVVLPDPPGRGDLFRYANLLLQQLLLLLVQVVQQCVVVVHQQLQFEEEEACCLWQSNVANVQCSVPPVNGNAYAYEDDDVVSSVVSCVVSVHHDYDYPLVRAQRGQEYEADDSDSAADDDALVSHDAQHEYAQQHVVTNHNDPHDDHNYFYHDGQKKFFPDFMPICVLVSVDDPDSRTMDGSSRVLSVLCVVVVVSGHLHHHIPPHDPVSSVVSVVSCVRRGIHRDYTDDD/DPCDDVVQVLVQAVLLLLLVLLVLLLVLLCLLLVLDPVCVVVSNVLSVLSVVLNVLSVVLQVVPVYDHDNPVNCVLCVLLVVQLVVCSVVSVSLLSLCSRLQQSLLLLLLLLVQLLVQDPPSNNVSSVVSNVSSLVSNVVSLVVLLVVVVVRVVVSLVSLLSPVLSVVVSLVVSQVSCVVSVGHSVSSLVSSLVRNLVSCVSSPDDPVRSVVSSPRND

Radius of gyration: 26.94 Å; Cα contacts (8 Å, |Δi|>4): 1062; chains: 2; bounding box: 67×42×82 Å

Sequence (560 aa):
MFGLIGHLTSLEQARDVSRRMGYDEYADQGLEFWSSAPPQIVDEITVTSATGKVIHGRYIESCFLPEMLAARRFKTATRKVLNAMSHAQKHGIDISALGGFTSIIFENFDLASLRQVRDTTLEFERFTTGNTHTAYVICRQVEAAAKTLGIDITQQATVAVVGATGDIGSAVCRWLDLKLGVGDLILTARNQERLDNLQAELGRGKILPLEAALPEADFIVWVASMPQGVVIDPATLKQPCVLIDGGYPKNLGSKVQGEGIYVLNNGGVVEHCFDIDWQIMSAAEMARPERQMFACFAEAMLLEFEGWHTNFSWGRNQITIEKMEAIGEASVRHGFQPLALAIEDFQSESYKDAYSRINAIVIEGEQEAFDNYNRLAEMLPDQRDELHKLAKMEQRHMKGFMACGKNLSVTPDMGFAQKFFERLHENFKAAAAEGKVVTCLLIQSLIIECFAIAAYNIYIPVADAFARKITEGVVRDEYLHRNFGEEWLKANFDASKAELEEANRQNLPLVWLMLLNEVADDARELGMERESLVEDFMIAYGEALENIGFTTREIMRMSAYGL

Solvent-accessible surface area: 22241 Å² total; per-residue (Å²): 63,0,0,0,0,3,4,16,42,35,34,126,32,0,85,88,24,5,90,106,38,40,37,108,35,9,8,130,46,29,28,110,14,10,0,6,1,4,6,18,28,36,18,119,2,46,3,50,1,57,78,45,98,78,6,87,0,50,15,0,18,1,3,0,1,5,57,0,26,77,53,192,51,84,169,6,0,17,41,0,0,17,6,0,0,4,19,1,28,86,66,42,2,46,0,0,0,1,2,24,3,0,11,51,1,15,79,90,72,85,0,40,75,76,118,108,11,73,96,22,58,7,74,37,90,63,2,0,8,0,16,1,0,11,0,11,0,0,0,75,2,0,49,41,3,2,160,80,50,71,32,80,20,61,142,3,19,0,0,0,6,13,0,11,15,16,35,0,0,0,0,0,22,15,0,18,137,94,28,34,3,25,70,3,6,0,6,23,212,63,104,119,110,2,67,87,7,63,80,96,25,67,67,11,137,39,48,71,45,133,39,0,8,59,98,0,21,0,0,0,0,18,20,44,36,47,150,14,50,114,19,82,44,94,66,12,86,124,59,0,0,0,0,4,16,4,47,11,60,0,16,44,43,107,5,132,37,155,17,20,76,66,8,66,2,3,1,0,54,3,54,94,93,5,96,27,76,15,1,49,18,23,150,22,84,125,30,54,71,4,0,28,0,16,11,0,0,0,0,0,0,22,6,44,46,84,85,54,41,18,1,55,27,66,67,118,7,66,33,136,77,0,68,39,0,1,97,0,2,76,97,6,11,0,99,34,28,66,26,97,136,154,150,89,59,75,157,59,14,23,76,4,7,25,53,22,8,0,13,29,10,34,10,7,58,12,2,50,61,6,0,41,92,0,0,120,38,16,89,135,54,89,85,107,1,90,58,10,1,55,58,3,78,62,9,22,147,19,7,109,36,0,2,85,84,26,109,18,122,32,68,82,50,73,0,47,52,7,7,101,81,5,77,49,30,9,129,62,8,6,80,67,55,107,24,12,8,0,0,0,0,0,0,0,0,17,3,0,27,16,2,2,27,12,25,29,15,34,103,51,20,17,86,82,0,108,68,36,0,18,36,10,15,165,36,1,45,93,3,11,63,26,0,6,80,36,0,101,87,49,33,135,96,1,57,65,38,0,56,100,2,0,103,102,0,0,30,19,1,8,83,1,7,70,93,12,12,112,31,3,126,109,4,45,12,42,67,35,13,9,0,0,6,1,2,20,4,1,8,62,0,0,77,49,1,35,6,78,39,125,45,5,7,114,13,1,0,70,50,61

InterPro domains:
  IPR016836 Long-chain acyl-[acyl-carrier-protein] reductase [PIRSF026396] (1-339)
  IPR016836 Long-chain acyl-[acyl-carrier-protein] reductase [TIGR04058] (1-338)
  IPR036291 NAD(P)-binding domain superfamily [SSF51735] (128-322)